Protein AF-A0A956HN72-F1 (afdb_monomer_lite)

pLDDT: mean 93.87, std 5.87, range [54.59, 98.81]

Secondary structure (DSSP, 8-state):
-HHHHHHSSPPP-----SS-TT------TT---HHHHHHHHHHHHHHHHHHHHHT----S---EEEEEEEEE--TTTTTGGG-S-SBBTTS-B-TT-EES---TT--TT-GGG--TTSPB--EEHHHHHHHTT--SS-HHHHEEEEEEEEETTEEEEE-SSEE-HHHHHHHHHHHTT-EETTEEPEEEEESS-S---BEE--HHHHHH--HHHHTBTT-TTHHHHHHHHHHHHHHHHHTT----SEEESS--SSPPPPP-PPPPPEESSTT-EEEPPPSEEETTSEEEEEEE---GGG-PPEEEEEEE-SSS-EEEPBPTT--TT-BSBTTSTTEEEEEEEESPP-SS--SEEEEEEEEEEEPPTTSPSEEEEEEEEEEEE-SSSEEEEEEEPPPEEEE--TT-EEEEEEETTEEEEEEEE-----EE-SS-EEES-S-S-TTS-TTSPEE--S-EEEEEEETTEEEEEEEEE-EETTTTEEEEEHHHHTPPSS-EEEEEEETT-SS---EEEEE-

Radius of gyration: 29.9 Å; chains: 1; bounding box: 79×52×76 Å

Foldseek 3Di:
DLLCVVPVDDDDDDDFDFQCQPPDLPLCPFDADAQQSVVLVCVVCVVVVVVVVVVDDDDPDWDKDKAKEKDFAFCVLLPVVVHQPQAAPVSHHLGQFFAQFCLDPQDLVDPVSFCPPHHIDTHRVVVVCVVVVHDPVHLQRGIFMWMWMDTHQEIETEDAANEHPVLSVVLQVLQQVDDDPRHGRHYDGGYNPRHHQYADYALVSLRSDDPSNNGRGRHRRVSVSSSVVNSVVVVCVRVVHDDDSYYYPDPRPDDDDDDDDDDWAFAPWAQAWPDFFPQEDEAQAKTKTKGWHADCVQPDKKKFKWFDPLPNDTDFACDPSSDPPHGQIDVDPQKDKDWQKVVHDDPDGDNHITIMIMMIGRGAQQHAFHKMKMKIKGWHDNNPDIDIYIYIHDIHGYAHAPQWAWDWDDDDQKIWIWIKDFAKDWDDDPPDTNGLSHNNASPHHRGDIHTHFAWKFKWKDDPNHTFFDIDTFGADPVVRTGMDGVVNRRGDDDKMKMWIFHPRHSPTDIHIDIDD

Structure (mmCIF, N/CA/C/O backbone):
data_AF-A0A956HN72-F1
#
_entry.id   AF-A0A956HN72-F1
#
loop_
_atom_site.group_PDB
_atom_site.id
_atom_site.type_symbol
_atom_site.label_atom_id
_atom_site.label_alt_id
_atom_site.label_comp_id
_atom_site.label_asym_id
_atom_site.label_entity_id
_atom_site.label_seq_id
_atom_site.pdbx_PDB_ins_code
_atom_site.Cartn_x
_atom_site.Cartn_y
_atom_site.Cartn_z
_atom_site.occupancy
_atom_site.B_iso_or_equiv
_atom_site.auth_seq_id
_atom_site.auth_comp_id
_atom_site.auth_asym_id
_atom_site.auth_atom_id
_atom_site.pdbx_PDB_model_num
ATOM 1 N N . GLU A 1 1 ? -7.891 -8.777 3.510 1.00 84.81 1 GLU A N 1
ATOM 2 C CA . GLU A 1 1 ? -9.011 -8.801 4.479 1.00 84.81 1 GLU A CA 1
ATOM 3 C C . GLU A 1 1 ? -10.307 -9.204 3.787 1.00 84.81 1 GLU A C 1
ATOM 5 O O . GLU A 1 1 ? -10.782 -10.293 4.065 1.00 84.81 1 GLU A O 1
ATOM 10 N N . TYR A 1 2 ? -10.785 -8.434 2.800 1.00 88.00 2 TYR A N 1
ATOM 11 C CA . TYR A 1 2 ? -11.994 -8.750 2.017 1.00 88.00 2 TYR A CA 1
ATOM 12 C C . TYR A 1 2 ? -12.076 -10.207 1.514 1.00 88.00 2 TYR A C 1
ATOM 14 O O . TYR A 1 2 ? -13.044 -10.904 1.784 1.00 88.00 2 TYR A O 1
ATOM 22 N N . PHE A 1 3 ? -11.026 -10.698 0.847 1.00 87.94 3 PHE A N 1
ATOM 23 C CA . PHE A 1 3 ? -10.984 -12.061 0.296 1.00 87.94 3 PHE A CA 1
ATOM 24 C C . PHE A 1 3 ? -11.120 -13.132 1.391 1.00 87.94 3 PHE A C 1
ATOM 26 O O . PHE A 1 3 ? -11.861 -14.091 1.229 1.00 87.94 3 PHE A O 1
ATOM 33 N N . TYR A 1 4 ? -10.456 -12.937 2.536 1.00 87.69 4 TYR A N 1
ATOM 34 C CA . TYR A 1 4 ? -10.555 -13.865 3.663 1.00 87.69 4 TYR A CA 1
ATOM 35 C C . TYR A 1 4 ? -11.949 -13.827 4.303 1.00 87.69 4 TYR A C 1
ATOM 37 O O . TYR A 1 4 ? -12.475 -14.870 4.669 1.00 87.69 4 TYR A O 1
ATOM 45 N N . GLN A 1 5 ? -12.568 -12.647 4.420 1.00 85.75 5 GLN A N 1
ATOM 46 C CA . GLN A 1 5 ? -13.945 -12.527 4.913 1.00 85.75 5 GLN A CA 1
ATOM 47 C C . GLN A 1 5 ? -14.945 -13.256 4.007 1.00 85.75 5 GLN A C 1
ATOM 49 O O . GLN A 1 5 ? -15.901 -13.837 4.511 1.00 85.75 5 GLN A O 1
ATOM 54 N N . ALA A 1 6 ? -14.717 -13.237 2.692 1.00 88.56 6 ALA A N 1
ATOM 55 C CA . ALA A 1 6 ? -15.595 -13.880 1.725 1.00 88.56 6 ALA A CA 1
ATOM 56 C C . ALA A 1 6 ? -15.402 -15.410 1.650 1.00 88.56 6 ALA A C 1
ATOM 58 O O . ALA A 1 6 ? -16.386 -16.133 1.528 1.00 88.56 6 ALA A O 1
ATOM 59 N N . GLU A 1 7 ? -14.164 -15.902 1.770 1.00 88.88 7 GLU A N 1
ATOM 60 C CA . GLU A 1 7 ? -13.819 -17.319 1.533 1.00 88.88 7 GLU A CA 1
ATOM 61 C C . GLU A 1 7 ? -13.504 -18.124 2.800 1.00 88.88 7 GLU A C 1
ATOM 63 O O . GLU A 1 7 ? -13.453 -19.353 2.781 1.00 88.88 7 GLU A O 1
ATOM 68 N N . GLY A 1 8 ? -13.204 -17.454 3.913 1.00 88.44 8 GLY A N 1
ATOM 69 C CA . GLY A 1 8 ? -12.657 -18.092 5.115 1.00 88.44 8 GLY A CA 1
ATOM 70 C C . GLY A 1 8 ? -11.238 -18.652 4.938 1.00 88.44 8 GLY A C 1
ATOM 71 O O . GLY A 1 8 ? -10.750 -19.372 5.810 1.00 88.44 8 GLY A O 1
ATOM 72 N N . ALA A 1 9 ? -10.564 -18.336 3.828 1.00 84.25 9 ALA A N 1
ATOM 73 C CA . ALA A 1 9 ? -9.209 -18.776 3.512 1.00 84.25 9 ALA A CA 1
ATOM 74 C C . ALA A 1 9 ? -8.387 -17.639 2.877 1.00 84.25 9 ALA A C 1
ATOM 76 O O . ALA A 1 9 ? -8.943 -16.754 2.221 1.00 84.25 9 ALA A O 1
ATOM 77 N N . PRO A 1 10 ? -7.054 -17.611 3.075 1.00 78.38 10 PRO A N 1
ATOM 78 C CA . PRO A 1 10 ? -6.215 -16.598 2.454 1.00 78.38 10 PRO A CA 1
ATOM 79 C C . PRO A 1 10 ? -6.092 -16.857 0.949 1.00 78.38 10 PRO A C 1
ATOM 81 O O . PRO A 1 10 ? -5.718 -17.949 0.527 1.00 78.38 10 PRO A O 1
ATOM 84 N N . ILE A 1 11 ? -6.338 -15.818 0.152 1.00 83.44 11 ILE A N 1
ATOM 85 C CA . ILE A 1 11 ? -6.006 -15.795 -1.273 1.00 83.44 11 ILE A CA 1
ATOM 86 C C . ILE A 1 11 ? -4.719 -14.995 -1.437 1.00 83.44 11 ILE A C 1
ATOM 88 O O . ILE A 1 11 ? -4.634 -13.835 -1.027 1.00 83.44 11 ILE A O 1
ATOM 92 N N . PHE A 1 12 ? -3.710 -15.633 -2.024 1.00 81.00 12 PHE A N 1
ATOM 93 C CA . PHE A 1 12 ? -2.443 -14.996 -2.353 1.00 81.00 12 PHE A CA 1
ATOM 94 C C . PHE A 1 12 ? -2.512 -14.462 -3.777 1.00 81.00 12 PHE A C 1
ATOM 96 O O . PHE A 1 12 ? -2.695 -15.220 -4.725 1.00 81.00 12 PHE A O 1
ATOM 103 N N . GLY A 1 13 ? -2.362 -13.149 -3.912 1.00 82.56 13 GLY A N 1
ATOM 104 C CA . GLY A 1 13 ? -2.326 -12.462 -5.193 1.00 82.56 13 GLY A CA 1
ATOM 105 C C . GLY A 1 13 ? -1.145 -11.506 -5.252 1.00 82.56 13 GLY A C 1
ATOM 106 O O . GLY A 1 13 ? -0.707 -10.977 -4.229 1.00 82.56 13 GLY A O 1
ATOM 107 N N . MET A 1 14 ? -0.642 -11.283 -6.460 1.00 87.94 14 MET A N 1
ATOM 108 C CA . MET A 1 14 ? 0.376 -10.281 -6.746 1.00 87.94 14 MET A CA 1
ATOM 109 C C . MET A 1 14 ? -0.246 -9.194 -7.618 1.00 87.94 14 MET A C 1
ATOM 111 O O . MET A 1 14 ? -0.822 -9.491 -8.662 1.00 87.94 14 MET A O 1
ATOM 115 N N . PHE A 1 15 ? -0.123 -7.939 -7.190 1.00 90.06 15 PHE A N 1
ATOM 116 C CA . PHE A 1 15 ? -0.479 -6.782 -8.005 1.00 90.06 15 PHE A CA 1
ATOM 117 C C . PHE A 1 15 ? 0.728 -6.399 -8.848 1.00 90.06 15 PHE A C 1
ATOM 119 O O . PHE A 1 15 ? 1.788 -6.089 -8.308 1.00 90.06 15 PHE A O 1
ATOM 126 N N . ILE A 1 16 ? 0.568 -6.455 -10.165 1.00 91.31 16 ILE A N 1
ATOM 127 C CA . ILE A 1 16 ? 1.659 -6.272 -11.119 1.00 91.31 16 ILE A CA 1
ATOM 128 C C . ILE A 1 16 ? 1.416 -4.969 -11.862 1.00 91.31 16 ILE A C 1
ATOM 130 O O . ILE A 1 16 ? 0.318 -4.733 -12.367 1.00 91.31 16 ILE A O 1
ATOM 134 N N . GLN A 1 17 ? 2.443 -4.126 -11.920 1.00 93.00 17 GLN A N 1
ATOM 135 C CA . GLN A 1 17 ? 2.376 -2.901 -12.699 1.00 93.00 17 GLN A CA 1
ATOM 136 C C . GLN A 1 17 ? 2.412 -3.235 -14.189 1.00 93.00 17 GLN A C 1
ATOM 138 O O . GLN A 1 17 ? 3.295 -3.947 -14.665 1.00 93.00 17 GLN A O 1
ATOM 143 N N . SER A 1 18 ? 1.427 -2.715 -14.915 1.00 93.88 18 SER A N 1
ATOM 144 C CA . SER A 1 18 ? 1.357 -2.792 -16.370 1.00 93.88 18 SER A CA 1
ATOM 145 C C . SER A 1 18 ? 1.740 -1.424 -16.938 1.00 93.88 18 SER A C 1
ATOM 147 O O . SER A 1 18 ? 2.892 -1.029 -16.796 1.00 93.88 18 SER A O 1
ATOM 149 N N . GLY A 1 19 ? 0.789 -0.672 -17.497 1.00 92.69 19 GLY A N 1
ATOM 150 C CA . GLY A 1 19 ? 0.970 0.702 -17.983 1.00 92.69 19 GLY A CA 1
ATOM 151 C C . GLY A 1 19 ? 0.769 1.759 -16.906 1.00 92.69 19 GLY A C 1
ATOM 152 O O . GLY A 1 19 ? -0.239 2.454 -16.938 1.00 92.69 19 GLY A O 1
ATOM 153 N N . GLY A 1 20 ? 1.659 1.809 -15.915 1.00 92.81 20 GLY A N 1
ATOM 154 C CA . GLY A 1 20 ? 1.548 2.741 -14.788 1.00 92.81 20 GLY A CA 1
ATOM 155 C C . GLY A 1 20 ? 2.124 4.139 -15.036 1.00 92.81 20 GLY A C 1
ATOM 156 O O . GLY A 1 20 ? 1.894 5.012 -14.208 1.00 92.81 20 GLY A O 1
ATOM 157 N N . GLY A 1 21 ? 2.853 4.358 -16.139 1.00 95.19 21 GLY A N 1
ATOM 158 C CA . GLY A 1 21 ? 3.673 5.562 -16.336 1.00 95.19 21 GLY A CA 1
ATOM 159 C C . GLY A 1 21 ? 2.883 6.875 -16.309 1.00 95.19 21 GLY A C 1
ATOM 160 O O . GLY A 1 21 ? 3.319 7.840 -15.708 1.00 95.19 21 GLY A O 1
ATOM 161 N N . ASP A 1 22 ? 1.685 6.901 -16.881 1.00 93.62 22 ASP A N 1
ATOM 162 C CA . ASP A 1 22 ? 0.804 8.078 -16.969 1.00 93.62 22 ASP A CA 1
ATOM 163 C C . ASP A 1 22 ? -0.465 7.932 -16.106 1.00 93.62 22 ASP A C 1
ATOM 165 O O . ASP A 1 22 ? -1.454 8.649 -16.274 1.00 93.62 22 ASP A O 1
ATOM 169 N N . SER A 1 23 ? -0.470 6.973 -15.174 1.00 92.44 23 SER A N 1
ATOM 170 C CA . SER A 1 23 ? -1.638 6.627 -14.364 1.00 92.44 23 SER A CA 1
ATOM 171 C C . SER A 1 23 ? -1.395 6.914 -12.887 1.00 92.44 23 SER A C 1
ATOM 173 O O . SER A 1 23 ? -0.648 6.215 -12.208 1.00 92.44 23 SER A O 1
ATOM 175 N N . SER A 1 24 ? -2.092 7.917 -12.348 1.00 89.25 24 SER A N 1
ATOM 176 C CA . SER A 1 24 ? -1.989 8.277 -10.931 1.00 89.25 24 SER A CA 1
ATOM 177 C C . SER A 1 24 ? -3.124 7.672 -10.092 1.00 89.25 24 SER A C 1
ATOM 179 O O . SER A 1 24 ? -4.297 7.799 -10.461 1.00 89.25 24 SER A O 1
ATOM 181 N N . PRO A 1 25 ? -2.830 7.073 -8.920 1.00 87.44 25 PRO A N 1
ATOM 182 C CA . PRO A 1 25 ? -3.839 6.636 -7.957 1.00 87.44 25 PRO A CA 1
ATOM 183 C C . PRO A 1 25 ? -4.433 7.841 -7.198 1.00 87.44 25 PRO A C 1
ATOM 185 O O . PRO A 1 25 ? -4.238 7.995 -5.992 1.00 87.44 25 PRO A O 1
ATOM 188 N N . ALA A 1 26 ? -5.158 8.717 -7.905 1.00 84.88 26 ALA A N 1
ATOM 189 C CA . ALA A 1 26 ? -5.647 9.990 -7.367 1.00 84.88 26 ALA A CA 1
ATOM 190 C C . ALA A 1 26 ? -6.524 9.820 -6.113 1.00 84.88 26 ALA A C 1
ATOM 192 O O . ALA A 1 26 ? -6.370 10.588 -5.165 1.00 84.88 26 ALA A O 1
ATOM 193 N N . GLY A 1 27 ? -7.389 8.793 -6.088 1.00 80.50 27 GLY A N 1
ATOM 194 C CA . GLY A 1 27 ? -8.112 8.327 -4.893 1.00 80.50 27 GLY A CA 1
ATOM 195 C C . GLY A 1 27 ? -8.917 9.397 -4.147 1.00 80.50 27 GLY A C 1
ATOM 196 O O . GLY A 1 27 ? -9.142 9.279 -2.946 1.00 80.50 27 GLY A O 1
ATOM 197 N N . ASP A 1 28 ? -9.332 10.455 -4.833 1.00 85.31 28 ASP A N 1
ATOM 198 C CA . ASP A 1 28 ? -9.813 11.704 -4.242 1.00 85.31 28 ASP A CA 1
ATOM 199 C C . ASP A 1 28 ? -11.327 11.739 -3.988 1.00 85.31 28 ASP A C 1
ATOM 201 O O . ASP A 1 28 ? -11.816 12.694 -3.387 1.00 85.31 28 ASP A O 1
ATOM 205 N N . ARG A 1 29 ? -12.075 10.682 -4.349 1.00 92.56 29 ARG A N 1
ATOM 206 C CA . ARG A 1 29 ? -13.553 10.651 -4.274 1.00 92.56 29 ARG A CA 1
ATOM 207 C C . ARG A 1 29 ? -14.155 10.987 -2.901 1.00 92.56 29 ARG A C 1
ATOM 209 O O . ARG A 1 29 ? -15.303 11.409 -2.840 1.00 92.56 29 ARG A O 1
ATOM 216 N N . LEU A 1 30 ? -13.409 10.770 -1.815 1.00 94.31 30 LEU A N 1
ATOM 217 C CA . LEU A 1 30 ? -13.803 11.096 -0.435 1.00 94.31 30 LEU A CA 1
ATOM 218 C C . LEU A 1 30 ? -12.814 12.052 0.259 1.00 94.31 30 LEU A C 1
ATOM 220 O O . LEU A 1 30 ? -12.911 12.279 1.460 1.00 94.31 30 LEU A O 1
ATOM 224 N N . GLY A 1 31 ? -11.838 12.598 -0.473 1.00 93.50 31 GLY A N 1
ATOM 225 C CA . GLY A 1 31 ? -10.883 13.571 0.064 1.00 93.50 31 GLY A CA 1
ATOM 226 C C . GLY A 1 31 ? -9.926 13.039 1.139 1.00 93.50 31 GLY A C 1
ATOM 227 O O . GLY A 1 31 ? -9.338 13.837 1.866 1.00 93.50 31 GLY A O 1
ATOM 228 N N . HIS A 1 32 ? -9.749 11.718 1.263 1.00 93.50 32 HIS A N 1
ATOM 229 C CA . HIS A 1 32 ? -8.799 11.137 2.220 1.00 93.50 32 HIS A CA 1
ATOM 230 C C . HIS A 1 32 ? -7.340 11.478 1.835 1.00 93.50 32 HIS A C 1
ATOM 232 O O . HIS A 1 32 ? -6.936 11.291 0.679 1.00 93.50 32 HIS A O 1
ATOM 238 N N . PRO A 1 33 ? -6.518 11.991 2.768 1.00 91.06 33 PRO A N 1
ATOM 239 C CA . PRO A 1 33 ? -5.102 12.257 2.528 1.00 91.06 33 PRO A CA 1
ATOM 240 C C . PRO A 1 33 ? -4.214 11.052 2.875 1.00 91.06 33 PRO A C 1
ATOM 242 O O . PRO A 1 33 ? -4.629 10.128 3.574 1.00 91.06 33 PRO A O 1
ATOM 245 N N . GLY A 1 34 ? -2.961 11.092 2.414 1.00 89.50 34 GLY A N 1
ATOM 246 C CA . GLY A 1 34 ? -1.904 10.190 2.880 1.00 89.50 34 GLY A CA 1
ATOM 247 C C . GLY A 1 34 ? -2.255 8.693 2.782 1.00 89.50 34 GLY A C 1
ATOM 248 O O . GLY A 1 34 ? -2.854 8.273 1.789 1.00 89.50 34 GLY A O 1
ATOM 249 N N . PRO A 1 35 ? -1.894 7.875 3.791 1.00 92.31 35 PRO A N 1
ATOM 250 C CA . PRO A 1 35 ? -2.132 6.428 3.766 1.00 92.31 35 PRO A CA 1
ATOM 251 C C . PRO A 1 35 ? -3.612 6.020 3.667 1.00 92.31 35 PRO A C 1
ATOM 253 O O . PRO A 1 35 ? -3.924 5.060 2.963 1.00 92.31 35 PRO A O 1
ATOM 256 N N . ALA A 1 36 ? -4.536 6.779 4.271 1.00 93.50 36 ALA A N 1
ATOM 257 C CA . ALA A 1 36 ? -5.974 6.492 4.218 1.00 93.50 36 ALA A CA 1
ATOM 258 C C . ALA A 1 36 ? -6.518 6.492 2.778 1.00 93.50 36 ALA A C 1
ATOM 260 O O . ALA A 1 36 ? -7.410 5.712 2.446 1.00 93.50 36 ALA A O 1
ATOM 261 N N . ARG A 1 37 ? -5.939 7.314 1.893 1.00 93.69 37 ARG A N 1
ATOM 262 C CA . ARG A 1 37 ? -6.247 7.309 0.456 1.00 93.69 37 ARG A CA 1
ATOM 263 C C . ARG A 1 37 ? -5.921 5.972 -0.205 1.00 93.69 37 ARG A C 1
ATOM 265 O O . ARG A 1 37 ? -6.693 5.474 -1.017 1.00 93.69 37 ARG A O 1
ATOM 272 N N . ILE A 1 38 ? -4.771 5.397 0.140 1.00 92.69 38 ILE A N 1
ATOM 273 C CA . ILE A 1 38 ? -4.298 4.124 -0.414 1.00 92.69 38 ILE A CA 1
ATOM 274 C C . ILE A 1 38 ? -5.172 2.980 0.113 1.00 92.69 38 ILE A C 1
ATOM 276 O O . ILE A 1 38 ? -5.590 2.120 -0.662 1.00 92.69 38 ILE A O 1
ATOM 280 N N . GLU A 1 39 ? -5.519 3.005 1.405 1.00 94.25 39 GLU A N 1
ATOM 281 C CA . GLU A 1 39 ? -6.482 2.065 1.995 1.00 94.25 39 GLU A CA 1
ATOM 282 C C . GLU A 1 39 ? -7.852 2.143 1.303 1.00 94.25 39 GLU A C 1
ATOM 284 O O . GLU A 1 39 ? -8.467 1.105 1.042 1.00 94.25 39 GLU A O 1
ATOM 289 N N . LEU A 1 40 ? -8.314 3.348 0.947 1.00 94.94 40 LEU A N 1
ATOM 290 C CA . LEU A 1 40 ? -9.584 3.539 0.243 1.00 94.94 40 LEU A CA 1
ATOM 291 C C . LEU A 1 40 ? -9.557 2.908 -1.146 1.00 94.94 40 LEU A C 1
ATOM 293 O O . LEU A 1 40 ? -10.468 2.165 -1.500 1.00 94.94 40 LEU A O 1
ATOM 297 N N . LEU A 1 41 ? -8.490 3.151 -1.910 1.00 94.25 41 LEU A N 1
ATOM 298 C CA . LEU A 1 41 ? -8.308 2.546 -3.228 1.00 94.25 41 LEU A CA 1
ATOM 299 C C . LEU A 1 41 ? -8.296 1.016 -3.153 1.00 94.25 41 LEU A C 1
ATOM 301 O O . LEU A 1 41 ? -8.956 0.357 -3.954 1.00 94.25 41 LEU A O 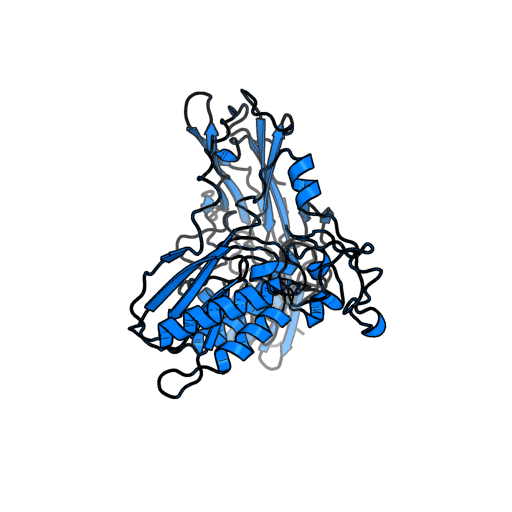1
ATOM 305 N N . GLY A 1 42 ? -7.593 0.449 -2.167 1.00 92.81 42 GLY A N 1
ATOM 306 C CA . GLY A 1 42 ? -7.600 -0.993 -1.920 1.00 92.81 42 GLY A CA 1
ATOM 307 C C . GLY A 1 42 ? -8.992 -1.519 -1.557 1.00 92.81 42 GLY A C 1
ATOM 308 O O . GLY A 1 42 ? -9.406 -2.562 -2.063 1.00 92.81 42 GLY A O 1
ATOM 309 N N . THR A 1 43 ? -9.737 -0.775 -0.737 1.00 92.69 43 THR A N 1
ATOM 310 C CA . THR A 1 43 ? -11.112 -1.113 -0.338 1.00 92.69 43 THR A CA 1
ATOM 311 C C . THR A 1 43 ? -12.069 -1.097 -1.529 1.00 92.69 43 THR A C 1
ATOM 313 O O . THR A 1 43 ? -12.873 -2.013 -1.678 1.00 92.69 43 THR A O 1
ATOM 316 N N . ASP A 1 44 ? -11.948 -0.110 -2.416 1.00 92.94 44 ASP A N 1
ATOM 317 C CA . ASP A 1 44 ? -12.778 0.012 -3.620 1.00 92.94 44 ASP A CA 1
ATOM 318 C C . ASP A 1 44 ? -12.449 -1.053 -4.669 1.00 92.94 44 ASP A C 1
ATOM 320 O O . ASP A 1 44 ? -13.333 -1.548 -5.377 1.00 92.94 44 ASP A O 1
ATOM 324 N N . ALA A 1 45 ? -11.167 -1.402 -4.789 1.00 92.69 45 ALA A N 1
ATOM 325 C CA . ALA A 1 45 ? -10.704 -2.398 -5.741 1.00 92.69 45 ALA A CA 1
ATOM 326 C C . ALA A 1 45 ? -11.070 -3.823 -5.304 1.00 92.69 45 ALA A C 1
ATOM 328 O O . ALA A 1 45 ? -11.405 -4.650 -6.154 1.00 92.69 45 ALA A O 1
ATOM 329 N N . ALA A 1 46 ? -11.040 -4.122 -4.001 1.00 92.50 46 ALA A N 1
ATOM 330 C CA . ALA A 1 46 ? -11.156 -5.487 -3.493 1.00 92.50 46 ALA A CA 1
ATOM 331 C C . ALA A 1 46 ? -12.423 -6.244 -3.953 1.00 92.50 46 ALA A C 1
ATOM 333 O O . ALA A 1 46 ? -12.254 -7.356 -4.454 1.00 92.50 46 ALA A O 1
ATOM 334 N N . PRO A 1 47 ? -13.653 -5.687 -3.897 1.00 93.06 47 PRO A N 1
ATOM 335 C CA . PRO A 1 47 ? -14.846 -6.382 -4.391 1.00 93.06 47 PRO A CA 1
ATOM 336 C C . PRO A 1 47 ? -14.791 -6.692 -5.888 1.00 93.06 47 PRO A C 1
ATOM 338 O O . PRO A 1 47 ? -15.227 -7.756 -6.320 1.00 93.06 47 PRO A O 1
ATOM 341 N N . ARG A 1 48 ? -14.229 -5.778 -6.692 1.00 94.25 48 ARG A N 1
ATOM 342 C CA . ARG A 1 48 ? -14.103 -5.965 -8.146 1.00 94.25 48 ARG A CA 1
ATOM 343 C C . ARG A 1 48 ? -13.098 -7.061 -8.472 1.00 94.25 48 ARG A C 1
ATOM 345 O O . ARG A 1 48 ? -13.369 -7.911 -9.309 1.00 94.25 48 ARG A O 1
ATOM 352 N N . LEU A 1 49 ? -11.957 -7.051 -7.791 1.00 93.19 49 LEU A N 1
ATOM 353 C CA . LEU A 1 49 ? -10.921 -8.069 -7.953 1.00 93.19 49 LEU A CA 1
ATOM 354 C C . LEU A 1 49 ? -11.398 -9.438 -7.483 1.00 93.19 49 LEU A C 1
ATOM 356 O O . LEU A 1 49 ? -11.069 -10.442 -8.100 1.00 93.19 49 LEU A O 1
ATOM 360 N N . TYR A 1 50 ? -12.183 -9.480 -6.408 1.00 92.94 50 TYR A N 1
ATOM 361 C CA . TYR A 1 50 ? -12.779 -10.717 -5.934 1.00 92.94 50 TYR A CA 1
ATOM 362 C C . TYR A 1 50 ? -13.806 -11.267 -6.925 1.00 92.94 50 TYR A C 1
ATOM 364 O O . TYR A 1 50 ? -13.767 -12.454 -7.216 1.00 92.94 50 TYR A O 1
ATOM 372 N N . ALA A 1 51 ? -14.666 -10.420 -7.502 1.00 94.31 51 ALA A N 1
ATOM 373 C CA . ALA A 1 51 ? -15.579 -10.847 -8.562 1.00 94.31 51 ALA A CA 1
ATOM 374 C C . ALA A 1 51 ? -14.813 -11.438 -9.760 1.00 94.31 51 ALA A C 1
ATOM 376 O O . ALA A 1 51 ? -15.129 -12.536 -10.198 1.00 94.31 51 ALA A O 1
ATOM 377 N N . LEU A 1 52 ? -13.738 -10.775 -10.205 1.00 93.00 52 LEU A N 1
ATOM 378 C CA . LEU A 1 52 ? -12.866 -11.313 -11.256 1.00 93.00 52 LEU A CA 1
ATOM 379 C C . LEU A 1 52 ? -12.220 -12.646 -10.858 1.00 93.00 52 LEU A C 1
ATOM 381 O O . LEU A 1 52 ? -12.111 -13.530 -11.694 1.00 93.00 52 LEU A O 1
ATOM 385 N N . TYR A 1 53 ? -11.800 -12.796 -9.598 1.00 92.12 53 TYR A N 1
ATOM 386 C CA . TYR A 1 53 ? -11.249 -14.049 -9.079 1.00 92.12 53 TYR A CA 1
ATOM 387 C C . TYR A 1 53 ? -12.272 -15.195 -9.120 1.00 92.12 53 TYR A C 1
ATOM 389 O O . TYR A 1 53 ? -11.908 -16.308 -9.490 1.00 92.12 53 TYR A O 1
ATOM 397 N N . GLN A 1 54 ? -13.538 -14.927 -8.778 1.00 93.12 54 GLN A N 1
ATOM 398 C CA . GLN A 1 54 ? -14.619 -15.921 -8.853 1.00 93.12 54 GLN A CA 1
ATOM 399 C C . GLN A 1 54 ? -14.907 -16.368 -10.288 1.00 93.12 54 GLN A C 1
ATOM 401 O O . GLN A 1 54 ? -15.297 -17.513 -10.507 1.00 93.12 54 GLN A O 1
ATOM 406 N N . ASP A 1 55 ? -14.689 -15.476 -11.252 1.00 94.81 55 ASP A N 1
ATOM 407 C CA . ASP A 1 55 ? -14.900 -15.745 -12.672 1.00 94.81 55 ASP A CA 1
ATOM 408 C C . ASP A 1 55 ? -13.696 -16.452 -13.334 1.00 94.81 55 ASP A C 1
ATOM 410 O O . ASP A 1 55 ? -13.749 -16.765 -14.524 1.00 94.81 55 ASP A O 1
ATOM 414 N N . LEU A 1 56 ? -12.604 -16.716 -12.598 1.00 90.81 56 LEU A N 1
ATOM 415 C CA . LEU A 1 56 ? -11.432 -17.402 -13.147 1.00 90.81 56 LEU A CA 1
ATOM 416 C C . LEU A 1 56 ? -11.729 -18.873 -13.453 1.00 90.81 56 LEU A C 1
ATOM 418 O O . LEU A 1 56 ? -12.125 -19.655 -12.587 1.00 90.81 56 LEU A O 1
ATOM 422 N N . GLU A 1 57 ? -11.405 -19.280 -14.677 1.00 88.81 57 GLU A N 1
ATOM 423 C CA . GLU A 1 57 ? -11.356 -20.686 -15.059 1.00 88.81 57 GLU A CA 1
ATOM 424 C C . GLU A 1 57 ? -9.977 -21.273 -14.739 1.00 88.81 57 GLU A C 1
ATOM 426 O O . GLU A 1 57 ? -8.958 -20.909 -15.332 1.00 88.81 57 GLU A O 1
ATOM 431 N N . TRP A 1 58 ? -9.940 -22.208 -13.792 1.00 88.62 58 TRP A N 1
ATOM 432 C CA . TRP A 1 58 ? -8.711 -22.889 -13.398 1.00 88.62 58 TRP A CA 1
ATOM 433 C C . TRP A 1 58 ? -8.402 -24.052 -14.337 1.00 88.62 58 TRP A C 1
ATOM 435 O O . TRP A 1 58 ? -9.274 -24.858 -14.668 1.00 88.62 58 TRP A O 1
ATOM 445 N N . ARG A 1 59 ? -7.133 -24.163 -14.729 1.00 85.50 59 ARG A N 1
ATOM 446 C CA . ARG A 1 59 ? -6.598 -25.292 -15.493 1.00 85.50 59 ARG A CA 1
ATOM 447 C C . ARG A 1 59 ? -5.545 -26.003 -14.648 1.00 85.50 59 ARG A C 1
ATOM 449 O O . ARG A 1 59 ? -4.727 -25.346 -14.009 1.00 85.50 59 ARG A O 1
ATOM 456 N N . ASP A 1 60 ? -5.552 -27.333 -14.677 1.00 88.88 60 ASP A N 1
ATOM 457 C CA . ASP A 1 60 ? -4.591 -28.154 -13.923 1.00 88.88 60 ASP A CA 1
ATOM 458 C C . ASP A 1 60 ? -3.200 -28.196 -14.580 1.00 88.88 60 ASP A C 1
ATOM 460 O O . ASP A 1 60 ? -2.205 -28.531 -13.937 1.00 88.88 60 ASP A O 1
ATOM 464 N N . GLU A 1 61 ? -3.122 -27.847 -15.866 1.00 88.06 61 GLU A N 1
ATOM 465 C CA . GLU A 1 61 ? -1.899 -27.874 -16.660 1.00 88.06 61 GLU A CA 1
ATOM 466 C C . GLU A 1 61 ? -1.763 -26.584 -17.476 1.00 88.06 61 GLU A C 1
ATOM 468 O O . GLU A 1 61 ? -2.739 -26.057 -18.016 1.00 88.06 61 GLU A O 1
ATOM 473 N N . ALA A 1 62 ? -0.530 -26.091 -17.593 1.00 83.25 62 ALA A N 1
ATOM 474 C CA . ALA A 1 62 ? -0.178 -24.979 -18.464 1.00 83.25 62 ALA A CA 1
ATOM 475 C C . ALA A 1 62 ? 1.135 -25.294 -19.187 1.00 83.25 62 ALA A C 1
ATOM 477 O O . ALA A 1 62 ? 2.143 -25.615 -18.552 1.00 83.25 62 ALA A O 1
ATOM 478 N N . ALA A 1 63 ? 1.127 -25.188 -20.516 1.00 88.69 63 ALA A N 1
ATOM 479 C CA . ALA A 1 63 ? 2.356 -25.172 -21.296 1.00 88.69 63 ALA A CA 1
ATOM 480 C C . ALA A 1 63 ? 3.031 -23.811 -21.106 1.00 88.69 63 ALA A C 1
ATOM 482 O O . ALA A 1 63 ? 2.382 -22.774 -21.255 1.00 88.69 63 ALA A O 1
ATOM 483 N N . ILE A 1 64 ? 4.316 -23.828 -20.756 1.00 92.88 64 ILE A N 1
ATOM 484 C CA . ILE A 1 64 ? 5.100 -22.616 -20.540 1.00 92.88 64 ILE A CA 1
ATOM 485 C C . ILE A 1 64 ? 6.274 -22.636 -21.499 1.00 92.88 64 ILE A C 1
ATOM 487 O O . ILE A 1 64 ? 7.120 -23.530 -21.435 1.00 92.88 64 ILE A O 1
ATOM 491 N N . GLU A 1 65 ? 6.349 -21.620 -22.344 1.00 95.44 65 GLU A N 1
ATOM 492 C CA . GLU A 1 65 ? 7.513 -21.375 -23.177 1.00 95.44 65 GLU A CA 1
ATOM 493 C C . GLU A 1 65 ? 8.034 -19.969 -22.931 1.00 95.44 65 GLU A C 1
ATOM 495 O O . GLU A 1 65 ? 7.271 -19.012 -22.916 1.00 95.44 65 GLU A O 1
ATOM 500 N N . VAL A 1 66 ? 9.342 -19.843 -22.717 1.00 96.50 66 VAL A N 1
ATOM 501 C CA . VAL A 1 66 ? 9.983 -18.570 -22.381 1.00 96.50 66 VAL A CA 1
ATOM 502 C C . VAL A 1 66 ? 11.155 -18.339 -23.316 1.00 96.50 66 VAL A C 1
ATOM 504 O O . VAL A 1 66 ? 11.934 -19.257 -23.604 1.00 96.50 66 VAL A O 1
ATOM 507 N N . ARG A 1 67 ? 11.290 -17.095 -23.770 1.00 97.44 67 ARG A N 1
ATOM 508 C CA . ARG A 1 67 ? 12.463 -16.598 -24.479 1.00 97.44 67 ARG A CA 1
ATOM 509 C C . ARG A 1 67 ? 12.826 -15.219 -23.949 1.00 97.44 67 ARG A C 1
ATOM 511 O O . ARG A 1 67 ? 12.015 -14.293 -23.953 1.00 97.44 67 ARG A O 1
ATOM 518 N N . SER A 1 68 ? 14.076 -15.082 -23.544 1.00 97.25 68 SER A N 1
ATOM 519 C CA . SER A 1 68 ? 14.672 -13.828 -23.114 1.00 97.25 68 SER A CA 1
ATOM 520 C C . SER A 1 68 ? 15.772 -13.417 -24.085 1.00 97.25 68 SER A C 1
ATOM 522 O O . SER A 1 68 ? 16.514 -14.253 -24.609 1.00 97.25 68 SER A O 1
ATOM 524 N N . ARG A 1 69 ? 15.902 -12.116 -24.327 1.00 96.25 69 ARG A N 1
ATOM 525 C CA . ARG A 1 69 ? 16.925 -11.556 -25.202 1.00 96.25 69 ARG A CA 1
ATOM 526 C C . ARG A 1 69 ? 17.542 -10.309 -24.589 1.00 96.25 69 ARG A C 1
ATOM 528 O O . ARG A 1 69 ? 16.820 -9.370 -24.261 1.00 96.25 69 ARG A O 1
ATOM 535 N N . ARG A 1 70 ? 18.873 -10.277 -24.501 1.00 96.56 70 ARG A N 1
ATOM 536 C CA . ARG A 1 70 ? 19.610 -9.024 -24.316 1.00 96.56 70 ARG A CA 1
ATOM 537 C C . ARG A 1 70 ? 19.669 -8.287 -25.646 1.00 96.56 70 ARG A C 1
ATOM 539 O O . ARG A 1 70 ? 20.123 -8.862 -26.638 1.00 96.56 70 ARG A O 1
ATOM 546 N N . VAL A 1 71 ? 19.209 -7.044 -25.652 1.00 96.94 71 VAL A N 1
ATOM 547 C CA . VAL A 1 71 ? 19.159 -6.190 -26.841 1.00 96.94 71 VAL A CA 1
ATOM 548 C C . VAL A 1 71 ? 20.078 -4.994 -26.669 1.00 96.94 71 VAL A C 1
ATOM 550 O O . VAL A 1 71 ? 20.203 -4.464 -25.561 1.00 96.94 71 VAL A O 1
ATOM 553 N N . ASP A 1 72 ? 20.704 -4.572 -27.763 1.00 96.50 72 ASP A N 1
ATOM 554 C CA . ASP A 1 72 ? 21.534 -3.374 -27.782 1.00 96.50 72 ASP A CA 1
ATOM 555 C C . ASP A 1 72 ? 20.667 -2.139 -28.041 1.00 96.50 72 ASP A C 1
ATOM 557 O O . ASP A 1 72 ? 19.855 -2.102 -28.968 1.00 96.50 72 ASP A O 1
ATOM 561 N N . LEU A 1 73 ? 20.867 -1.102 -27.230 1.00 96.38 73 LEU A N 1
ATOM 562 C CA . LEU A 1 73 ? 20.188 0.182 -27.364 1.00 96.38 73 LEU A CA 1
ATOM 563 C C . LEU A 1 73 ? 21.158 1.173 -27.984 1.00 96.38 73 LEU A C 1
ATOM 565 O O . LEU A 1 73 ? 22.138 1.597 -27.371 1.00 96.38 73 LEU A O 1
ATOM 569 N N . ASN A 1 74 ? 20.909 1.494 -29.245 1.00 92.44 74 ASN A N 1
ATOM 570 C CA . ASN A 1 74 ? 21.682 2.475 -29.981 1.00 92.44 74 ASN A CA 1
ATOM 571 C C . ASN A 1 74 ? 20.816 3.145 -31.048 1.00 92.44 74 ASN A C 1
ATOM 573 O O . ASN A 1 74 ? 19.764 2.635 -31.441 1.00 92.44 74 ASN A O 1
ATOM 577 N N . TYR A 1 75 ? 21.293 4.293 -31.527 1.00 94.44 75 TYR A N 1
ATOM 578 C CA . TYR A 1 75 ? 20.590 5.135 -32.493 1.00 94.44 75 TYR A CA 1
ATOM 579 C C . TYR A 1 75 ? 20.121 4.371 -33.744 1.00 94.44 75 TYR A C 1
ATOM 581 O O . TYR A 1 75 ? 18.989 4.547 -34.191 1.00 94.44 75 TYR A O 1
ATOM 589 N N . ALA A 1 76 ? 20.970 3.488 -34.279 1.00 93.75 76 ALA A N 1
ATOM 590 C CA . ALA A 1 76 ? 20.668 2.704 -35.472 1.00 93.75 76 ALA A CA 1
ATOM 591 C C . ALA A 1 76 ? 19.637 1.601 -35.200 1.00 93.75 76 ALA A C 1
ATOM 593 O O . ALA A 1 76 ? 18.666 1.473 -35.940 1.00 93.75 76 ALA A O 1
ATOM 594 N N . ALA A 1 77 ? 19.798 0.844 -34.110 1.00 92.94 77 ALA A N 1
ATOM 595 C CA . ALA A 1 77 ? 18.882 -0.231 -33.725 1.00 92.94 77 ALA A CA 1
ATOM 596 C C . ALA A 1 77 ? 17.452 0.277 -33.483 1.00 92.94 77 ALA A C 1
ATOM 598 O O . ALA A 1 77 ? 16.491 -0.418 -33.805 1.00 92.94 77 ALA A O 1
ATOM 599 N N . LEU A 1 78 ? 17.319 1.501 -32.969 1.00 95.44 78 LEU A N 1
ATOM 600 C CA . LEU A 1 78 ? 16.040 2.180 -32.749 1.00 95.44 78 LEU A CA 1
ATOM 601 C C . LEU A 1 78 ? 15.427 2.778 -34.028 1.00 95.44 78 LEU A C 1
ATOM 603 O O . LEU A 1 78 ? 14.316 3.300 -33.982 1.00 95.44 78 LEU A O 1
ATOM 607 N N . GLY A 1 79 ? 16.126 2.703 -35.166 1.00 94.31 79 GLY A N 1
ATOM 608 C CA . GLY A 1 79 ? 15.633 3.163 -36.466 1.00 94.31 79 GLY A CA 1
ATOM 609 C C . GLY A 1 79 ? 15.819 4.657 -36.731 1.00 94.31 79 GLY A C 1
ATOM 610 O O . GLY A 1 79 ? 15.190 5.197 -37.639 1.00 94.31 79 GLY A O 1
ATOM 611 N N . TYR A 1 80 ? 16.669 5.353 -35.970 1.00 95.75 80 TYR A N 1
ATOM 612 C CA . TYR A 1 80 ? 16.864 6.790 -36.170 1.00 95.75 80 TYR A CA 1
ATOM 613 C C . TYR A 1 80 ? 17.774 7.146 -37.357 1.00 95.75 80 TYR A C 1
ATOM 615 O O . TYR A 1 80 ? 17.766 8.295 -37.790 1.00 95.75 80 TYR A O 1
ATOM 623 N N . GLU A 1 81 ? 18.531 6.198 -37.925 1.00 91.62 81 GLU A N 1
ATOM 624 C CA . GLU A 1 81 ? 19.335 6.446 -39.140 1.00 91.62 81 GLU A CA 1
ATOM 625 C C . GLU A 1 81 ? 18.474 6.847 -40.345 1.00 91.62 81 GLU A C 1
ATOM 627 O O . GLU A 1 81 ? 18.899 7.666 -41.161 1.00 91.62 81 GLU A O 1
ATOM 632 N N . ASP A 1 82 ? 17.245 6.334 -40.404 1.00 89.44 82 ASP A N 1
ATOM 633 C CA . ASP A 1 82 ? 16.277 6.607 -41.466 1.00 89.44 82 ASP A CA 1
ATOM 634 C C . ASP A 1 82 ? 15.277 7.717 -41.085 1.00 89.44 82 ASP A C 1
ATOM 636 O O . ASP A 1 82 ? 14.260 7.905 -41.756 1.00 89.44 82 ASP A O 1
ATOM 640 N N . SER A 1 83 ? 15.546 8.460 -40.003 1.00 89.31 83 SER A N 1
ATOM 641 C CA . SER A 1 83 ? 14.644 9.469 -39.444 1.00 89.31 83 SER A CA 1
ATOM 642 C C . SER A 1 83 ? 15.299 10.849 -39.303 1.00 89.31 83 SER A C 1
ATOM 644 O O . SER A 1 83 ? 16.500 11.003 -39.067 1.00 89.31 83 SER A O 1
ATOM 646 N N . GLU A 1 84 ? 14.481 11.898 -39.417 1.00 88.25 84 GLU A N 1
ATOM 647 C CA . GLU A 1 84 ? 14.873 13.266 -39.046 1.00 88.25 84 GLU A CA 1
ATOM 648 C C . GLU A 1 84 ? 14.618 13.577 -37.564 1.00 88.25 84 GLU A C 1
ATOM 650 O O . GLU A 1 84 ? 14.960 14.657 -37.080 1.00 88.25 84 GLU A O 1
ATOM 655 N N . GLU A 1 85 ? 14.065 12.615 -36.827 1.00 91.06 85 GLU A N 1
ATOM 656 C CA . GLU A 1 85 ? 13.790 12.742 -35.403 1.00 91.06 85 GLU A CA 1
ATOM 657 C C . GLU A 1 85 ? 15.030 12.556 -34.526 1.00 91.06 85 GLU A C 1
ATOM 659 O O . GLU A 1 85 ? 16.070 12.039 -34.936 1.00 91.06 85 GLU A O 1
ATOM 664 N N . PHE A 1 86 ? 14.891 12.983 -33.269 1.00 92.88 86 PHE A N 1
ATOM 665 C CA . PHE A 1 86 ? 15.899 12.791 -32.222 1.00 92.88 86 PHE A CA 1
ATOM 666 C C . PHE A 1 86 ? 17.268 13.414 -32.566 1.00 92.88 86 PHE A C 1
ATOM 668 O O . PHE A 1 86 ? 18.341 12.842 -32.348 1.00 92.88 86 PHE A O 1
ATOM 675 N N . LYS A 1 87 ? 17.211 14.640 -33.102 1.00 94.06 87 LYS A N 1
ATOM 676 C CA . LYS A 1 87 ? 18.355 15.516 -33.392 1.00 94.06 87 LYS A CA 1
ATOM 677 C C . LYS A 1 87 ? 18.201 16.846 -32.655 1.00 94.06 87 LYS A C 1
ATOM 679 O O . LYS A 1 87 ? 17.085 17.318 -32.431 1.00 94.06 87 LYS A O 1
ATOM 684 N N . SER A 1 88 ? 19.318 17.461 -32.289 1.00 92.50 88 SER A N 1
ATOM 685 C CA . SER A 1 88 ? 19.349 18.763 -31.618 1.00 92.50 88 SER A CA 1
ATOM 686 C C . SER A 1 88 ? 19.043 19.927 -32.571 1.00 92.50 88 SER A C 1
ATOM 688 O O . SER A 1 88 ? 18.995 19.764 -33.791 1.00 92.50 88 SER A O 1
ATOM 690 N N . GLY A 1 89 ? 18.911 21.144 -32.029 1.00 89.81 89 GLY A N 1
ATOM 691 C CA . GLY A 1 89 ? 18.756 22.389 -32.802 1.00 89.81 89 GLY A CA 1
ATOM 692 C C . GLY A 1 89 ? 19.838 22.658 -33.860 1.00 89.81 89 GLY A C 1
ATOM 693 O O . GLY A 1 89 ? 19.586 23.385 -34.818 1.00 89.81 89 GLY A O 1
ATOM 694 N N . SER A 1 90 ? 21.030 22.071 -33.716 1.00 92.25 90 SER A N 1
ATOM 695 C CA . SER A 1 90 ? 22.117 22.156 -34.703 1.00 92.25 90 SER A CA 1
ATOM 696 C C . SER A 1 90 ? 22.125 20.998 -35.709 1.00 92.25 90 SER A C 1
ATOM 698 O O . SER A 1 90 ? 23.043 20.908 -36.523 1.00 92.25 90 SER A O 1
ATOM 700 N N . GLY A 1 91 ? 21.123 20.114 -35.663 1.00 92.25 91 GLY A N 1
ATOM 701 C CA . GLY A 1 91 ? 21.021 18.924 -36.509 1.00 92.25 91 GLY A CA 1
ATOM 702 C C . GLY A 1 91 ? 21.924 17.767 -36.074 1.00 92.25 91 GLY A C 1
ATOM 703 O O . GLY A 1 91 ? 22.082 16.811 -36.829 1.00 92.25 91 GLY A O 1
ATOM 704 N N . LEU A 1 92 ? 22.533 17.836 -34.883 1.00 93.81 92 LEU A N 1
ATOM 705 C CA . LEU A 1 92 ? 23.376 16.755 -34.367 1.00 93.81 92 LEU A CA 1
ATOM 706 C C . LEU A 1 92 ? 22.509 15.646 -33.743 1.00 93.81 92 LEU A C 1
ATOM 708 O O . LEU A 1 92 ? 21.651 15.972 -32.920 1.00 93.81 92 LEU A O 1
ATOM 712 N N . PRO A 1 93 ? 22.722 14.365 -34.095 1.00 94.88 93 PRO A N 1
ATOM 713 C CA . PRO A 1 93 ? 21.960 13.247 -33.542 1.00 94.88 93 PRO A CA 1
ATOM 714 C C . PRO A 1 93 ? 22.346 12.942 -32.092 1.00 94.88 93 PRO A C 1
ATOM 716 O O . PRO A 1 93 ? 23.523 12.991 -31.729 1.00 94.88 93 PRO A O 1
ATOM 719 N N . TYR A 1 94 ? 21.362 12.542 -31.287 1.00 95.19 94 TYR A N 1
ATOM 720 C CA . TYR A 1 94 ? 21.574 12.021 -29.934 1.00 95.19 94 TYR A CA 1
ATOM 721 C C . TYR A 1 94 ? 21.959 10.532 -29.975 1.00 95.19 94 TYR A C 1
ATOM 723 O O . TYR A 1 94 ? 21.180 9.652 -29.618 1.00 95.19 94 TYR A O 1
ATOM 731 N N . ILE A 1 95 ? 23.171 10.243 -30.466 1.00 95.19 95 ILE A N 1
ATOM 732 C CA . ILE A 1 95 ? 23.638 8.874 -30.780 1.00 95.19 95 ILE A CA 1
ATOM 733 C C . ILE A 1 95 ? 23.577 7.928 -29.568 1.00 95.19 95 ILE A C 1
ATOM 735 O O . ILE A 1 95 ? 23.295 6.739 -29.721 1.00 95.19 95 ILE A O 1
ATOM 739 N N . TRP A 1 96 ? 23.840 8.461 -28.376 1.00 95.12 96 TRP A N 1
ATOM 740 C CA . TRP A 1 96 ? 23.957 7.713 -27.120 1.00 95.12 96 TRP A CA 1
ATOM 741 C C . TRP A 1 96 ? 22.754 7.921 -26.190 1.00 95.12 96 TRP A C 1
ATOM 743 O O . TRP A 1 96 ? 22.853 7.694 -24.989 1.00 95.12 96 TRP A O 1
ATOM 753 N N . GLY A 1 97 ? 21.634 8.399 -26.738 1.00 94.94 97 GLY A N 1
ATOM 754 C CA . GLY A 1 97 ? 20.457 8.779 -25.965 1.00 94.94 97 GLY A CA 1
ATOM 755 C C . GLY A 1 97 ? 20.465 10.249 -25.547 1.00 94.94 97 GLY A C 1
ATOM 756 O O . GLY A 1 97 ? 21.430 10.994 -25.748 1.00 94.94 97 GLY A O 1
ATOM 757 N N . ALA A 1 98 ? 19.344 10.677 -24.985 1.00 93.44 98 ALA A N 1
ATOM 758 C CA . ALA A 1 98 ? 19.122 12.039 -24.536 1.00 93.44 98 ALA A CA 1
ATOM 759 C C . ALA A 1 98 ? 18.198 12.043 -23.318 1.00 93.44 98 ALA A C 1
ATOM 761 O O . ALA A 1 98 ? 17.323 11.196 -23.193 1.00 93.44 98 ALA A O 1
ATOM 762 N N . TRP A 1 99 ? 18.370 13.008 -22.424 1.00 90.19 99 TRP A N 1
ATOM 763 C CA . TRP A 1 99 ? 17.587 13.116 -21.196 1.00 90.19 99 TRP A CA 1
ATOM 764 C C . TRP A 1 99 ? 17.010 14.522 -21.041 1.00 90.19 99 TRP A C 1
ATOM 766 O O . TRP A 1 99 ? 17.563 15.477 -21.587 1.00 90.19 99 TRP A O 1
ATOM 776 N N . GLN A 1 100 ? 15.899 14.659 -20.311 1.00 90.38 100 GLN A N 1
ATOM 777 C CA . GLN A 1 100 ? 15.220 15.938 -20.067 1.00 90.38 100 GLN A CA 1
ATOM 778 C C . GLN A 1 100 ? 14.987 16.710 -21.368 1.00 90.38 100 GLN A C 1
ATOM 780 O O . GLN A 1 100 ? 15.437 17.845 -21.555 1.00 90.38 100 GLN A O 1
ATOM 785 N N . CYS A 1 101 ? 14.342 16.036 -22.317 1.00 88.00 101 CYS A N 1
ATOM 786 C CA . CYS A 1 101 ? 14.007 16.608 -23.610 1.00 88.00 101 CYS A CA 1
ATOM 787 C C . CYS A 1 101 ? 12.902 17.657 -23.462 1.00 88.00 101 CYS A C 1
ATOM 789 O O . CYS A 1 101 ? 11.732 17.356 -23.650 1.00 88.00 101 CYS A O 1
ATOM 791 N N . ASN A 1 102 ? 13.284 18.905 -23.184 1.00 70.81 102 ASN A N 1
ATOM 792 C CA . ASN A 1 102 ? 12.376 20.047 -23.099 1.00 70.81 102 ASN A CA 1
ATOM 793 C C . ASN A 1 102 ? 11.881 20.435 -24.498 1.00 70.81 102 ASN A C 1
ATOM 795 O O . ASN A 1 102 ? 12.368 21.380 -25.131 1.00 70.81 102 ASN A O 1
ATOM 799 N N . VAL A 1 103 ? 10.910 19.695 -25.011 1.00 61.88 103 VAL A N 1
ATOM 800 C CA . VAL A 1 103 ? 10.146 20.081 -26.194 1.00 61.88 103 VAL A CA 1
ATOM 801 C C . VAL A 1 103 ? 9.159 21.170 -25.767 1.00 61.88 103 VAL A C 1
ATOM 803 O O . VAL A 1 103 ? 8.111 20.904 -25.200 1.00 61.88 103 VAL A O 1
ATOM 806 N N . GLY A 1 104 ? 9.603 22.426 -25.913 1.00 54.59 104 GLY A N 1
ATOM 807 C CA . GLY A 1 104 ? 9.099 23.612 -25.208 1.00 54.59 104 GLY A CA 1
ATOM 808 C C . GLY A 1 104 ? 7.592 23.690 -24.956 1.00 54.59 104 GLY A C 1
ATOM 809 O O . GLY A 1 104 ? 6.823 23.558 -25.893 1.00 54.59 104 GLY A O 1
ATOM 810 N N . GLN A 1 105 ? 7.209 23.989 -23.704 1.00 54.84 105 GLN A N 1
ATOM 811 C CA . GLN A 1 105 ? 5.823 24.157 -23.228 1.00 54.84 105 GLN A CA 1
ATOM 812 C C . GLN A 1 105 ? 4.808 23.269 -23.965 1.00 54.84 105 GLN A C 1
ATOM 814 O O . GLN A 1 105 ? 3.795 23.773 -24.455 1.00 54.84 105 GLN A O 1
ATOM 819 N N . GLY A 1 106 ? 5.109 21.971 -24.081 1.00 60.19 106 GLY A N 1
ATOM 820 C CA . GLY A 1 106 ? 4.117 20.986 -24.487 1.00 60.19 106 GLY A CA 1
ATOM 821 C C . GLY A 1 106 ? 2.888 21.157 -23.601 1.00 60.19 106 GLY A C 1
ATOM 822 O O . GLY A 1 106 ? 2.994 21.180 -22.376 1.00 60.19 106 GLY A O 1
ATOM 823 N N . ASP A 1 107 ? 1.747 21.404 -24.230 1.00 70.50 107 ASP A N 1
ATOM 824 C CA . ASP A 1 107 ? 0.450 21.343 -23.580 1.00 70.50 107 ASP A CA 1
ATOM 825 C C . ASP A 1 107 ? -0.179 20.052 -24.077 1.00 70.50 107 ASP A C 1
ATOM 827 O O . ASP A 1 107 ? -0.570 19.976 -25.240 1.00 70.50 107 ASP A O 1
ATOM 831 N N . ASP A 1 108 ? -0.248 19.030 -23.226 1.00 67.62 108 ASP A N 1
ATOM 832 C CA . ASP A 1 108 ? -0.746 17.699 -23.594 1.00 67.62 108 ASP A CA 1
ATOM 833 C C . ASP A 1 108 ? -2.178 17.736 -24.160 1.00 67.62 108 ASP A C 1
ATOM 835 O O . ASP A 1 108 ? -2.592 16.838 -24.891 1.00 67.62 108 ASP A O 1
ATOM 839 N N . ALA A 1 109 ? -2.927 18.816 -23.902 1.00 73.12 109 ALA A N 1
ATOM 840 C CA . ALA A 1 109 ? -4.266 19.036 -24.437 1.00 73.12 109 ALA A CA 1
ATOM 841 C C . ALA A 1 109 ? -4.299 19.765 -25.798 1.00 73.12 109 ALA A C 1
ATOM 843 O O . ALA A 1 109 ? -5.380 19.951 -26.368 1.00 73.12 109 ALA A O 1
ATOM 844 N N . ASN A 1 110 ? -3.155 20.192 -26.340 1.00 81.31 110 ASN A N 1
ATOM 845 C CA . ASN A 1 110 ? -3.072 21.003 -27.550 1.00 81.31 110 ASN A CA 1
ATOM 846 C C . ASN A 1 110 ? -2.154 20.375 -28.617 1.00 81.31 110 ASN A C 1
ATOM 848 O O . ASN A 1 110 ? -0.946 20.610 -28.619 1.00 81.31 110 ASN A O 1
ATOM 852 N N . PRO A 1 111 ? -2.705 19.690 -29.635 1.00 82.25 111 PRO A N 1
ATOM 853 C CA . PRO A 1 111 ? -1.908 19.082 -30.706 1.00 82.25 111 PRO A CA 1
ATOM 854 C C . PRO A 1 111 ? -0.990 20.058 -31.464 1.00 82.25 111 PRO A C 1
ATOM 856 O O . PRO A 1 111 ? -0.004 19.649 -32.075 1.00 82.25 111 PRO A O 1
ATOM 859 N N . ALA A 1 112 ? -1.275 21.367 -31.434 1.00 84.56 112 ALA A N 1
ATOM 860 C CA . ALA A 1 112 ? -0.427 22.372 -32.076 1.00 84.56 112 ALA A CA 1
ATOM 861 C C . ALA A 1 112 ? 0.943 22.547 -31.387 1.00 84.56 112 ALA A C 1
ATOM 863 O O . ALA A 1 112 ? 1.861 23.108 -31.997 1.00 84.56 112 ALA A O 1
ATOM 864 N N . THR A 1 113 ? 1.098 22.080 -30.142 1.00 85.06 113 THR A N 1
ATOM 865 C CA . THR A 1 113 ? 2.377 22.107 -29.418 1.00 85.06 113 THR A CA 1
ATOM 866 C C . THR A 1 113 ? 3.263 20.901 -29.714 1.00 85.06 113 THR A C 1
ATOM 868 O O . THR A 1 113 ? 4.420 20.927 -29.303 1.00 85.06 113 THR A O 1
ATOM 871 N N . SER A 1 114 ? 2.788 19.914 -30.489 1.00 88.75 114 SER A N 1
ATOM 872 C CA . SER A 1 114 ? 3.572 18.729 -30.861 1.00 88.75 114 SER A CA 1
ATOM 873 C C . SER A 1 114 ? 4.961 19.090 -31.389 1.00 88.75 114 SER A C 1
ATOM 875 O O . SER A 1 114 ? 5.154 20.052 -32.146 1.00 88.75 114 SER A O 1
ATOM 877 N N . SER A 1 115 ? 5.948 18.309 -30.974 1.00 89.06 115 SER A N 1
ATOM 878 C CA . SER A 1 115 ? 7.347 18.440 -31.349 1.00 89.06 115 SER A CA 1
ATOM 879 C C . SER A 1 115 ? 7.751 17.599 -32.553 1.00 89.06 115 SER A C 1
ATOM 881 O O . SER A 1 115 ? 8.919 17.645 -32.941 1.00 89.06 115 SER A O 1
ATOM 883 N N . GLU A 1 116 ? 6.825 16.857 -33.157 1.00 91.69 116 GLU A N 1
ATOM 884 C CA . GLU A 1 116 ? 7.079 16.063 -34.360 1.00 91.69 116 GLU A CA 1
ATOM 885 C C . GLU A 1 116 ? 7.679 16.933 -35.481 1.00 91.69 116 GLU A C 1
ATOM 887 O O . GLU A 1 116 ? 7.267 18.072 -35.721 1.00 91.69 116 GLU A O 1
ATOM 892 N N . GLY A 1 117 ? 8.730 16.430 -36.123 1.00 89.75 117 GLY A N 1
ATOM 893 C CA . GLY A 1 117 ? 9.504 17.098 -37.166 1.00 89.75 117 GLY A CA 1
ATOM 894 C C . GLY A 1 117 ? 10.339 18.293 -36.695 1.00 89.75 117 GLY A C 1
ATOM 895 O O . GLY A 1 117 ? 10.999 18.937 -37.513 1.00 89.75 117 GLY A O 1
ATOM 896 N N . LYS A 1 118 ? 10.314 18.637 -35.399 1.00 89.56 118 LYS A N 1
ATOM 897 C CA . LYS A 1 118 ? 11.053 19.779 -34.837 1.00 89.56 118 LYS A CA 1
ATOM 898 C C . LYS A 1 118 ? 12.360 19.327 -34.176 1.00 89.56 118 LYS A C 1
ATOM 900 O O . LYS A 1 118 ? 12.403 18.239 -33.598 1.00 89.56 118 LYS A O 1
ATOM 905 N N . PRO A 1 119 ? 13.408 20.171 -34.171 1.00 89.56 119 PRO A N 1
ATOM 906 C CA . PRO A 1 119 ? 14.617 19.892 -33.405 1.00 89.56 119 PRO A CA 1
ATOM 907 C C . PRO A 1 119 ? 14.325 19.760 -31.907 1.00 89.56 119 PRO A C 1
ATOM 909 O O . PRO A 1 119 ? 13.507 20.506 -31.366 1.00 89.56 119 PRO A O 1
ATOM 912 N N . LYS A 1 120 ? 15.015 18.839 -31.231 1.00 90.81 120 LYS A N 1
ATOM 913 C CA . LYS A 1 120 ? 14.840 18.603 -29.793 1.00 90.81 120 LYS A CA 1
ATOM 914 C C . LYS A 1 120 ? 15.832 19.425 -28.978 1.00 90.81 120 LYS A C 1
ATOM 916 O O . LYS A 1 120 ? 16.929 19.754 -29.435 1.00 90.81 120 LYS A O 1
ATOM 921 N N . SER A 1 121 ? 15.432 19.752 -27.756 1.00 90.88 121 SER A N 1
ATOM 922 C CA . SER A 1 121 ? 16.273 20.420 -26.766 1.00 90.88 121 SER A CA 1
ATOM 923 C C . SER A 1 121 ? 16.445 19.500 -25.565 1.00 90.88 121 SER A C 1
ATOM 925 O O . SER A 1 121 ? 15.759 19.653 -24.560 1.00 90.88 121 SER A O 1
ATOM 927 N N . CYS A 1 122 ? 17.349 18.536 -25.693 1.00 92.50 122 CYS A N 1
ATOM 928 C CA . CYS A 1 122 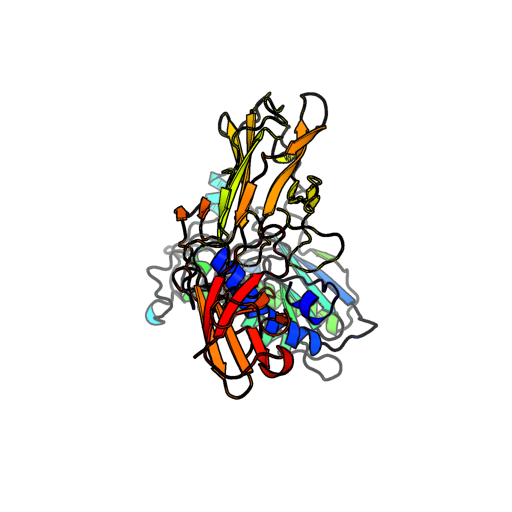? 17.650 17.553 -24.656 1.00 92.50 122 CYS A CA 1
ATOM 929 C C . CYS A 1 122 ? 19.065 17.735 -24.100 1.00 92.50 122 CYS A C 1
ATOM 931 O O . CYS A 1 122 ? 19.952 18.238 -24.802 1.00 92.50 122 CYS A O 1
ATOM 933 N N . ALA A 1 123 ? 19.291 17.248 -22.881 1.00 92.94 123 ALA A N 1
ATOM 934 C CA . ALA A 1 123 ? 20.624 16.962 -22.372 1.00 92.94 123 ALA A CA 1
ATOM 935 C C . ALA A 1 123 ? 21.197 15.731 -23.091 1.00 92.94 123 ALA A C 1
ATOM 937 O O . ALA A 1 123 ? 20.546 14.692 -23.182 1.00 92.94 123 ALA A O 1
ATOM 938 N N . ASP A 1 124 ? 22.413 15.849 -23.619 1.00 94.00 124 ASP A N 1
ATOM 939 C CA . ASP A 1 124 ? 23.101 14.741 -24.283 1.00 94.00 124 ASP A CA 1
ATOM 940 C C . ASP A 1 124 ? 23.629 13.751 -23.231 1.00 94.00 124 ASP A C 1
ATOM 942 O O . ASP A 1 124 ? 24.462 14.114 -22.392 1.00 94.00 124 ASP A O 1
ATOM 946 N N . VAL A 1 125 ? 23.160 12.498 -23.275 1.00 94.75 125 VAL A N 1
ATOM 947 C CA . VAL A 1 125 ? 23.579 11.442 -22.334 1.00 94.75 125 VAL A CA 1
ATOM 948 C C . VAL A 1 125 ? 25.081 11.184 -22.432 1.00 94.75 125 VAL A C 1
ATOM 950 O O . VAL A 1 125 ? 25.721 10.922 -21.414 1.00 94.75 125 VAL A O 1
ATOM 953 N N . LYS A 1 126 ? 25.683 11.347 -23.618 1.00 95.00 126 LYS A N 1
ATOM 954 C CA . LYS A 1 126 ? 27.137 11.251 -23.774 1.00 95.00 126 LYS A CA 1
ATOM 955 C C . LYS A 1 126 ? 27.852 12.266 -22.889 1.00 95.00 126 LYS A C 1
ATOM 957 O O . LYS A 1 126 ? 28.775 11.910 -22.164 1.00 95.00 126 LYS A O 1
ATOM 962 N N . GLN A 1 127 ? 27.422 13.525 -22.943 1.00 94.19 127 GLN A N 1
ATOM 963 C CA . GLN A 1 127 ? 28.041 14.589 -22.159 1.00 94.19 127 GLN A CA 1
ATOM 964 C C . GLN A 1 127 ? 27.862 14.344 -20.654 1.00 94.19 127 GLN A C 1
ATOM 966 O O . GLN A 1 127 ? 28.774 14.625 -19.873 1.00 94.19 127 GLN A O 1
ATOM 971 N N . LEU A 1 128 ? 26.703 13.814 -20.246 1.00 93.19 128 LEU A N 1
ATOM 972 C CA . LEU A 1 128 ? 26.435 13.447 -18.856 1.00 93.19 128 LEU A CA 1
ATOM 973 C C . LEU A 1 128 ? 27.402 12.358 -18.371 1.00 93.19 128 LEU A C 1
ATOM 975 O O . LEU A 1 128 ? 28.068 12.555 -17.359 1.00 93.19 128 LEU A O 1
ATOM 979 N N . LEU A 1 129 ? 27.526 11.261 -19.121 1.00 95.06 129 LEU A N 1
ATOM 980 C CA . LEU A 1 129 ? 28.439 10.157 -18.813 1.00 95.06 129 LEU A CA 1
ATOM 981 C C . LEU A 1 129 ? 29.901 10.610 -18.753 1.00 95.06 129 LEU A C 1
ATOM 983 O O . LEU A 1 129 ? 30.592 10.323 -17.781 1.00 95.06 129 LEU A O 1
ATOM 987 N N . GLU A 1 130 ? 30.354 11.398 -19.731 1.00 96.00 130 GLU A N 1
ATOM 988 C CA . GLU A 1 130 ? 31.715 11.954 -19.741 1.00 96.00 130 GLU A CA 1
ATOM 989 C C . GLU A 1 130 ? 31.979 12.864 -18.528 1.00 96.00 130 GLU A C 1
ATOM 991 O O . GLU A 1 130 ? 33.085 12.881 -17.994 1.00 96.00 130 GLU A O 1
ATOM 996 N N . THR A 1 131 ? 30.969 13.606 -18.060 1.00 95.81 131 THR A N 1
ATOM 997 C CA . THR A 1 131 ? 31.086 14.458 -16.862 1.00 95.81 131 THR A CA 1
ATOM 998 C C . THR A 1 131 ? 31.189 13.635 -15.575 1.00 95.81 131 THR A C 1
ATOM 1000 O O . THR A 1 131 ? 31.794 14.093 -14.604 1.00 95.81 131 THR A O 1
ATOM 1003 N N . LEU A 1 132 ? 30.608 12.434 -15.566 1.00 95.00 132 LEU A N 1
ATOM 1004 C CA . LEU A 1 132 ? 30.645 11.490 -14.450 1.00 95.00 132 LEU A CA 1
ATOM 1005 C C . LEU A 1 132 ? 31.852 10.533 -14.500 1.00 95.00 132 LEU A C 1
ATOM 1007 O O . LEU A 1 132 ? 32.014 9.752 -13.570 1.00 95.00 132 LEU A O 1
ATOM 1011 N N . ASP A 1 133 ? 32.710 10.632 -15.524 1.00 95.50 133 ASP A N 1
ATOM 1012 C CA . ASP A 1 133 ? 33.821 9.695 -15.790 1.00 95.50 133 ASP A CA 1
ATOM 1013 C C . ASP A 1 133 ? 33.347 8.243 -16.005 1.00 95.50 133 ASP A C 1
ATOM 1015 O O . ASP A 1 133 ? 34.028 7.279 -15.658 1.00 95.50 133 ASP A O 1
ATOM 1019 N N . GLU A 1 134 ? 32.160 8.089 -16.594 1.00 93.88 134 GLU A N 1
ATOM 1020 C CA . GLU A 1 134 ? 31.535 6.796 -16.869 1.00 93.88 134 GLU A CA 1
ATOM 1021 C C . GLU A 1 134 ? 31.776 6.340 -18.324 1.00 93.88 134 GLU A C 1
ATOM 1023 O O . GLU A 1 134 ? 31.898 7.167 -19.238 1.00 93.88 134 GLU A O 1
ATOM 1028 N N . PRO A 1 135 ? 31.848 5.020 -18.591 1.00 93.56 135 PRO A N 1
ATOM 1029 C CA . PRO A 1 135 ? 32.155 4.501 -19.917 1.00 93.56 135 PRO A CA 1
ATOM 1030 C C . PRO A 1 135 ? 31.014 4.719 -20.916 1.00 93.56 135 PRO A C 1
ATOM 1032 O O . PRO A 1 135 ? 29.832 4.713 -20.574 1.00 93.56 135 PRO A O 1
ATOM 1035 N N . ILE A 1 136 ? 31.386 4.825 -22.195 1.00 93.25 136 ILE A N 1
ATOM 1036 C CA . ILE A 1 136 ? 30.457 4.867 -23.327 1.00 93.25 136 ILE A CA 1
ATOM 1037 C C . ILE A 1 136 ? 30.865 3.775 -24.326 1.00 93.25 136 ILE A C 1
ATOM 1039 O O . ILE A 1 136 ? 31.992 3.819 -24.832 1.00 93.25 136 ILE A O 1
ATOM 1043 N N . PRO A 1 137 ? 29.985 2.809 -24.640 1.00 94.00 137 PRO A N 1
ATOM 1044 C CA . PRO A 1 137 ? 28.628 2.646 -24.110 1.00 94.00 137 PRO A CA 1
ATOM 1045 C C . PRO A 1 137 ? 28.600 2.245 -22.620 1.00 94.00 137 PRO A C 1
ATOM 1047 O O . PRO A 1 137 ? 29.448 1.492 -22.149 1.00 94.00 137 PRO A O 1
ATOM 1050 N N . HIS A 1 138 ? 27.592 2.739 -21.900 1.00 93.62 138 HIS A N 1
ATOM 1051 C CA . HIS A 1 138 ? 27.318 2.426 -20.493 1.00 93.62 138 HIS A CA 1
ATOM 1052 C C . HIS A 1 138 ? 26.374 1.216 -20.349 1.00 93.62 138 HIS A C 1
ATOM 1054 O O . HIS A 1 138 ? 25.321 1.220 -21.001 1.00 93.62 138 HIS A O 1
ATOM 1060 N N . PRO A 1 139 ? 26.675 0.225 -19.485 1.00 91.12 139 PRO A N 1
ATOM 1061 C CA . PRO A 1 139 ? 25.906 -1.018 -19.383 1.00 91.12 139 PRO A CA 1
ATOM 1062 C C . PRO A 1 139 ? 24.442 -0.847 -18.965 1.00 91.12 139 PRO A C 1
ATOM 1064 O O . PRO A 1 139 ? 23.608 -1.595 -19.453 1.00 91.12 139 PRO A O 1
ATOM 1067 N N . GLU A 1 140 ? 24.119 0.138 -18.123 1.00 89.94 140 GLU A N 1
ATOM 1068 C CA . GLU A 1 140 ? 22.741 0.375 -17.637 1.00 89.94 140 GLU A CA 1
ATOM 1069 C C . GLU A 1 140 ? 21.869 1.191 -18.607 1.00 89.94 140 GLU A C 1
ATOM 1071 O O . GLU A 1 140 ? 20.690 1.397 -18.359 1.00 89.94 140 GLU A O 1
ATOM 1076 N N . MET A 1 141 ? 22.443 1.714 -19.696 1.00 92.81 141 MET A N 1
ATOM 1077 C CA . MET A 1 141 ? 21.708 2.574 -20.638 1.00 92.81 141 MET A CA 1
ATOM 1078 C C . MET A 1 141 ? 21.718 2.058 -22.072 1.00 92.81 141 MET A C 1
ATOM 1080 O O . MET A 1 141 ? 20.810 2.373 -22.834 1.00 92.81 141 MET A O 1
ATOM 1084 N N . HIS A 1 142 ? 22.738 1.287 -22.457 1.00 95.94 142 HIS A N 1
ATOM 1085 C CA . HIS A 1 142 ? 22.962 0.877 -23.847 1.00 95.94 142 HIS A CA 1
ATOM 1086 C C . HIS A 1 142 ? 22.684 -0.607 -24.097 1.00 95.94 142 HIS A C 1
ATOM 1088 O O . HIS A 1 142 ? 22.866 -1.087 -25.213 1.00 95.94 142 HIS A O 1
ATOM 1094 N N . GLN A 1 143 ? 22.240 -1.335 -23.075 1.00 95.50 143 GLN A N 1
ATOM 1095 C CA . GLN A 1 143 ? 21.756 -2.703 -23.176 1.00 95.50 143 GLN A CA 1
ATOM 1096 C C . GLN A 1 143 ? 20.605 -2.904 -22.204 1.00 95.50 143 GLN A C 1
ATOM 1098 O O . GLN A 1 143 ? 20.615 -2.340 -21.118 1.00 95.50 143 GLN A O 1
ATOM 1103 N N . THR A 1 144 ? 19.649 -3.749 -22.573 1.00 96.06 144 THR A N 1
ATOM 1104 C CA . THR A 1 144 ? 18.589 -4.175 -21.654 1.00 96.06 144 THR A CA 1
ATOM 1105 C C . THR A 1 144 ? 18.147 -5.602 -21.952 1.00 96.06 144 THR A C 1
ATOM 1107 O O . THR A 1 144 ? 18.553 -6.195 -22.957 1.00 96.06 144 THR A O 1
ATOM 1110 N N . LEU A 1 145 ? 17.339 -6.178 -21.068 1.00 95.88 145 LEU A N 1
ATOM 1111 C CA . LEU A 1 145 ? 16.813 -7.531 -21.189 1.00 95.88 145 LEU A CA 1
ATOM 1112 C C . LEU A 1 145 ? 15.307 -7.480 -21.447 1.00 95.88 145 LEU A C 1
ATOM 1114 O O . LEU A 1 145 ? 14.554 -6.879 -20.694 1.00 95.88 145 LEU A O 1
ATOM 1118 N N . LEU A 1 146 ? 14.869 -8.160 -22.501 1.00 97.75 146 LEU A N 1
ATOM 1119 C CA . LEU A 1 146 ? 13.459 -8.340 -22.835 1.00 97.75 146 LEU A CA 1
ATOM 1120 C C . LEU A 1 146 ? 13.099 -9.817 -22.701 1.00 97.75 146 LEU A C 1
ATOM 1122 O O . LEU A 1 146 ? 13.906 -10.683 -23.028 1.00 97.75 146 LEU A O 1
ATOM 1126 N N . THR A 1 147 ? 11.894 -10.119 -22.240 1.00 98.00 147 THR A N 1
ATOM 1127 C CA . THR A 1 147 ? 11.374 -11.476 -22.085 1.00 98.00 147 THR A CA 1
ATOM 1128 C C . THR A 1 147 ? 9.949 -11.549 -22.605 1.00 98.00 147 THR A C 1
ATOM 1130 O O . THR A 1 147 ? 9.065 -10.832 -22.140 1.00 98.00 147 THR A O 1
ATOM 1133 N N . ALA A 1 148 ? 9.736 -12.478 -23.530 1.00 97.75 148 ALA A N 1
ATOM 1134 C CA . ALA A 1 148 ? 8.417 -12.925 -23.931 1.00 97.75 148 ALA A CA 1
ATOM 1135 C C . ALA A 1 148 ? 8.218 -14.361 -23.442 1.00 97.75 148 ALA A C 1
ATOM 1137 O O . ALA A 1 148 ? 9.123 -15.198 -23.537 1.00 97.75 148 ALA A O 1
ATOM 1138 N N . ALA A 1 149 ? 7.036 -14.650 -22.921 1.00 96.44 149 ALA A N 1
ATOM 1139 C CA . ALA A 1 149 ? 6.644 -15.996 -22.550 1.00 96.44 149 ALA A CA 1
ATOM 1140 C C . ALA A 1 149 ? 5.218 -16.284 -23.004 1.00 96.44 149 ALA A C 1
ATOM 1142 O O . ALA A 1 149 ? 4.394 -15.378 -23.040 1.00 96.44 149 ALA A O 1
ATOM 1143 N N . MET A 1 150 ? 4.927 -17.540 -23.312 1.00 95.25 150 MET A N 1
ATOM 1144 C CA . MET A 1 150 ? 3.574 -18.046 -23.502 1.00 95.25 150 MET A CA 1
ATOM 1145 C C . MET A 1 150 ? 3.205 -18.933 -22.320 1.00 95.25 150 MET A C 1
ATOM 1147 O O . MET A 1 150 ? 3.960 -19.835 -21.961 1.00 95.25 150 MET A O 1
ATOM 1151 N N . PHE A 1 151 ? 2.041 -18.670 -21.735 1.00 91.81 151 PHE A N 1
ATOM 1152 C CA . PHE A 1 151 ? 1.393 -19.463 -20.697 1.00 91.81 151 PHE A CA 1
ATOM 1153 C C . PHE A 1 151 ? 0.070 -19.974 -21.264 1.00 91.81 151 PHE A C 1
ATOM 1155 O O . PHE A 1 151 ? -0.967 -19.319 -21.153 1.00 91.81 151 PHE A O 1
ATOM 1162 N N . GLY A 1 152 ? 0.118 -21.120 -21.944 1.00 88.44 152 GLY A N 1
ATOM 1163 C CA . GLY A 1 152 ? -0.984 -21.570 -22.791 1.00 88.44 152 GLY A CA 1
ATOM 1164 C C . GLY A 1 152 ? -1.291 -20.537 -23.879 1.00 88.44 152 GLY A C 1
ATOM 1165 O O . GLY A 1 152 ? -0.517 -20.377 -24.816 1.00 88.44 152 GLY A O 1
ATOM 1166 N N . GLU A 1 153 ? -2.407 -19.828 -23.727 1.00 89.06 153 GLU A N 1
ATOM 1167 C CA . GLU A 1 153 ? -2.966 -18.885 -24.711 1.00 89.06 153 GLU A CA 1
ATOM 1168 C C . GLU A 1 153 ? -2.651 -17.415 -24.371 1.00 89.06 153 GLU A C 1
ATOM 1170 O O . GLU A 1 153 ? -3.021 -16.497 -25.102 1.00 89.06 153 GLU A O 1
ATOM 1175 N N . VAL A 1 154 ? -1.952 -17.186 -23.254 1.00 93.44 154 VAL A N 1
ATOM 1176 C CA . VAL A 1 154 ? -1.635 -15.855 -22.735 1.00 93.44 154 VAL A CA 1
ATOM 1177 C C . VAL A 1 154 ? -0.147 -15.570 -22.901 1.00 93.44 154 VAL A C 1
ATOM 1179 O O . VAL A 1 154 ? 0.701 -16.280 -22.357 1.00 93.44 154 VAL A O 1
ATOM 1182 N N . ALA A 1 155 ? 0.182 -14.493 -23.604 1.00 97.06 155 ALA A N 1
ATOM 1183 C CA . ALA A 1 155 ? 1.531 -13.965 -23.691 1.00 97.06 155 ALA A CA 1
ATOM 1184 C C . ALA A 1 155 ? 1.857 -13.101 -22.464 1.00 97.06 155 ALA A C 1
ATOM 1186 O O . ALA A 1 155 ? 1.125 -12.175 -22.132 1.00 97.06 155 ALA A O 1
ATOM 1187 N N . LEU A 1 156 ? 2.994 -13.336 -21.817 1.00 97.00 156 LEU A N 1
ATOM 1188 C CA . LEU A 1 156 ? 3.598 -12.406 -20.867 1.00 97.00 156 LEU A CA 1
ATOM 1189 C C . LEU A 1 156 ? 4.723 -11.654 -21.565 1.00 97.00 156 LEU A C 1
ATOM 1191 O O . LEU A 1 156 ? 5.643 -12.276 -22.093 1.00 97.00 156 LEU A O 1
ATOM 1195 N N . ILE A 1 157 ? 4.666 -10.325 -21.532 1.00 98.19 157 ILE A N 1
ATOM 1196 C CA . ILE A 1 157 ? 5.625 -9.446 -22.208 1.00 98.19 157 ILE A CA 1
ATOM 1197 C C . ILE A 1 157 ? 6.185 -8.436 -21.201 1.00 98.19 157 ILE A C 1
ATOM 1199 O O . ILE A 1 157 ? 5.428 -7.696 -20.570 1.00 98.19 157 ILE A O 1
ATOM 1203 N N . THR A 1 158 ? 7.508 -8.397 -21.046 1.00 98.00 158 THR A N 1
ATOM 1204 C CA . THR A 1 158 ? 8.205 -7.487 -20.117 1.00 98.00 158 THR A CA 1
ATOM 1205 C C . THR A 1 158 ? 8.552 -6.156 -20.771 1.00 98.00 158 THR A C 1
ATOM 1207 O O . THR A 1 158 ? 9.004 -6.127 -21.909 1.00 98.00 158 THR A O 1
ATOM 1210 N N . LEU A 1 159 ? 8.422 -5.045 -20.060 1.00 98.12 159 LEU A N 1
ATOM 1211 C CA . LEU A 1 159 ? 8.812 -3.718 -20.522 1.00 98.12 159 LEU A CA 1
ATOM 1212 C C . LEU A 1 159 ? 9.796 -3.097 -19.508 1.00 98.12 159 LEU A C 1
ATOM 1214 O O . LEU A 1 159 ? 9.436 -2.964 -18.333 1.00 98.12 159 LEU A O 1
ATOM 1218 N N . PRO A 1 160 ? 11.020 -2.728 -19.941 1.00 97.31 160 PRO A N 1
ATOM 1219 C CA . PRO A 1 160 ? 12.111 -2.300 -19.061 1.00 97.31 160 PRO A CA 1
ATOM 1220 C C . PRO A 1 160 ? 11.980 -0.832 -18.638 1.00 97.31 160 PRO A C 1
ATOM 1222 O O . PRO A 1 160 ? 12.799 0.004 -19.006 1.00 97.31 160 PRO A O 1
ATOM 1225 N N . GLY A 1 161 ? 10.921 -0.482 -17.912 1.00 96.56 161 GLY A N 1
ATOM 1226 C CA . GLY A 1 161 ? 10.663 0.895 -17.485 1.00 96.56 161 GLY A CA 1
ATOM 1227 C C . GLY A 1 161 ? 9.212 1.136 -17.090 1.00 96.56 161 GLY A C 1
ATOM 1228 O O . GLY A 1 161 ? 8.499 0.203 -16.727 1.00 96.56 161 GLY A O 1
ATOM 1229 N N . GLU A 1 162 ? 8.769 2.383 -17.193 1.00 97.69 162 GLU A N 1
ATOM 1230 C CA . GLU A 1 162 ? 7.437 2.856 -16.807 1.00 97.69 162 GLU A CA 1
ATOM 1231 C C . GLU A 1 162 ? 6.588 3.091 -18.072 1.00 97.69 162 GLU A C 1
ATOM 1233 O O . GLU A 1 162 ? 6.560 4.206 -18.600 1.00 97.69 162 GLU A O 1
ATOM 1238 N N . PRO A 1 163 ? 5.944 2.058 -18.653 1.00 98.00 163 PRO A N 1
ATOM 1239 C CA . PRO A 1 163 ? 5.154 2.246 -19.859 1.00 98.00 163 PRO A CA 1
ATOM 1240 C C . PRO A 1 163 ? 3.893 3.054 -19.583 1.00 98.00 163 PRO A C 1
ATOM 1242 O O . PRO A 1 163 ? 3.162 2.803 -18.626 1.00 98.00 163 PRO A O 1
ATOM 1245 N N . THR A 1 164 ? 3.637 4.005 -20.468 1.00 97.19 164 THR A N 1
ATOM 1246 C CA . THR A 1 164 ? 2.377 4.749 -20.547 1.00 97.19 164 THR A CA 1
ATOM 1247 C C . THR A 1 164 ? 1.260 3.892 -21.136 1.00 97.19 164 THR A C 1
ATOM 1249 O O . THR A 1 164 ? 1.496 2.831 -21.737 1.00 97.19 164 THR A O 1
ATOM 1252 N N . TYR A 1 165 ? 0.019 4.350 -20.986 1.00 95.75 165 TYR A N 1
ATOM 1253 C CA . TYR A 1 165 ? -1.151 3.672 -21.527 1.00 95.75 165 TYR A CA 1
ATOM 1254 C C . TYR A 1 165 ? -1.034 3.415 -23.036 1.00 95.75 165 TYR A C 1
ATOM 1256 O O . TYR A 1 165 ? -1.382 2.323 -23.496 1.00 95.75 165 TYR A O 1
ATOM 1264 N N . SER A 1 166 ? -0.517 4.372 -23.813 1.00 96.19 166 SER A N 1
ATOM 1265 C CA . SER A 1 166 ? -0.369 4.237 -25.269 1.00 96.19 166 SER A CA 1
ATOM 1266 C C . SER A 1 166 ? 0.578 3.105 -25.670 1.00 96.19 166 SER A C 1
ATOM 1268 O O . SER A 1 166 ? 0.288 2.374 -26.619 1.00 96.19 166 SER A O 1
ATOM 1270 N N . VAL A 1 167 ? 1.657 2.877 -24.914 1.00 98.25 167 VAL A N 1
ATOM 1271 C CA . VAL A 1 167 ? 2.575 1.747 -25.131 1.00 98.25 167 VAL A CA 1
ATOM 1272 C C . VAL A 1 167 ? 1.873 0.421 -24.859 1.00 98.25 167 VAL A C 1
ATOM 1274 O O . VAL A 1 167 ? 1.994 -0.516 -25.650 1.00 98.25 167 VAL A O 1
ATOM 1277 N N . ILE A 1 168 ? 1.093 0.334 -23.778 1.00 97.94 168 ILE A N 1
ATOM 1278 C CA . ILE A 1 168 ? 0.320 -0.878 -23.475 1.00 97.94 168 ILE A CA 1
ATOM 1279 C C . ILE A 1 168 ? -0.763 -1.120 -24.521 1.00 97.94 168 ILE A C 1
ATOM 1281 O O . ILE A 1 168 ? -0.993 -2.265 -24.915 1.00 97.94 168 ILE A O 1
ATOM 1285 N N . LYS A 1 169 ? -1.423 -0.063 -24.996 1.00 97.38 169 LYS A N 1
ATOM 1286 C CA . LYS A 1 169 ? -2.371 -0.162 -26.101 1.00 97.38 169 LYS A CA 1
ATOM 1287 C C . LYS A 1 169 ? -1.681 -0.687 -27.359 1.00 97.38 169 LYS A C 1
ATOM 1289 O O . LYS A 1 169 ? -2.186 -1.637 -27.949 1.00 97.38 169 LYS A O 1
ATOM 1294 N N . TYR A 1 170 ? -0.529 -0.126 -27.727 1.00 98.25 170 TYR A N 1
ATOM 1295 C CA . TYR A 1 170 ? 0.242 -0.582 -28.879 1.00 98.25 170 TYR A CA 1
ATOM 1296 C C . TYR A 1 170 ? 0.608 -2.064 -28.761 1.00 98.25 170 TYR A C 1
ATOM 1298 O O . TYR A 1 170 ? 0.366 -2.834 -29.687 1.00 98.25 170 TYR A O 1
ATOM 1306 N N . LEU A 1 171 ? 1.102 -2.490 -27.597 1.00 98.38 171 LEU A N 1
ATOM 1307 C CA . LEU A 1 171 ? 1.402 -3.892 -27.318 1.00 98.38 171 LEU A CA 1
ATOM 1308 C C . LEU A 1 171 ? 0.171 -4.796 -27.477 1.00 98.38 171 LEU A C 1
ATOM 1310 O O . LEU A 1 171 ? 0.252 -5.816 -28.157 1.00 98.38 171 LEU A O 1
ATOM 1314 N N . ARG A 1 172 ? -0.972 -4.428 -26.886 1.00 97.56 172 ARG A N 1
ATOM 1315 C CA . ARG A 1 172 ? -2.227 -5.188 -27.018 1.00 97.56 172 ARG A CA 1
ATOM 1316 C C . ARG A 1 172 ? -2.668 -5.303 -28.470 1.00 97.56 172 ARG A C 1
ATOM 1318 O O . ARG A 1 172 ? -3.007 -6.397 -28.908 1.00 97.56 172 ARG A O 1
ATOM 1325 N N . ASP A 1 173 ? -2.614 -4.200 -29.212 1.00 97.25 173 ASP A N 1
ATOM 1326 C CA . ASP A 1 173 ? -2.971 -4.177 -30.629 1.00 97.25 173 ASP A CA 1
ATOM 1327 C C . ASP A 1 173 ? -2.035 -5.086 -31.443 1.00 97.25 173 ASP A C 1
ATOM 1329 O O . ASP A 1 173 ? -2.504 -5.811 -32.316 1.00 97.25 173 ASP A O 1
ATOM 1333 N N . GLN A 1 174 ? -0.727 -5.104 -31.146 1.00 97.88 174 GLN A N 1
ATOM 1334 C CA . GLN A 1 174 ? 0.219 -6.007 -31.807 1.00 97.88 174 GLN A CA 1
ATOM 1335 C C . GLN A 1 174 ? -0.038 -7.477 -31.461 1.00 97.88 174 GLN A C 1
ATOM 1337 O O . GLN A 1 174 ? -0.068 -8.315 -32.364 1.00 97.88 174 GLN A O 1
ATOM 1342 N N . VAL A 1 175 ? -0.246 -7.820 -30.188 1.00 97.44 175 VAL A N 1
ATOM 1343 C CA . VAL A 1 175 ? -0.498 -9.214 -29.787 1.00 97.44 175 VAL A CA 1
ATOM 1344 C C . VAL A 1 175 ? -1.806 -9.734 -30.383 1.00 97.44 175 VAL A C 1
ATOM 1346 O O . VAL A 1 175 ? -1.817 -10.842 -30.907 1.00 97.44 175 VAL A O 1
ATOM 1349 N N . ALA A 1 176 ? -2.861 -8.916 -30.430 1.00 95.31 176 ALA A N 1
ATOM 1350 C CA . ALA A 1 176 ? -4.158 -9.298 -30.993 1.00 95.31 176 ALA A CA 1
ATOM 1351 C C . ALA A 1 176 ? -4.125 -9.652 -32.497 1.00 95.31 176 ALA A C 1
ATOM 1353 O O . ALA A 1 176 ? -5.098 -10.190 -33.019 1.00 95.31 176 ALA A O 1
ATOM 1354 N N . THR A 1 177 ? -3.025 -9.368 -33.209 1.00 95.94 177 THR A N 1
ATOM 1355 C CA . THR A 1 177 ? -2.819 -9.826 -34.599 1.00 95.94 177 THR A CA 1
ATOM 1356 C C . THR A 1 177 ? -2.354 -11.282 -34.710 1.00 95.94 177 THR A C 1
ATOM 1358 O O . THR A 1 177 ? -2.188 -11.784 -35.823 1.00 95.94 177 THR A O 1
ATOM 1361 N N . ARG A 1 178 ? -2.117 -11.952 -33.577 1.00 95.62 178 ARG A N 1
ATOM 1362 C CA . ARG A 1 178 ? -1.630 -13.330 -33.479 1.00 95.62 178 ARG A CA 1
ATOM 1363 C C . ARG A 1 178 ? -2.716 -14.236 -32.920 1.00 95.62 178 ARG A C 1
ATOM 1365 O O . ARG A 1 178 ? -3.541 -13.810 -32.114 1.00 95.62 178 ARG A O 1
ATOM 1372 N N . GLU A 1 179 ? -2.668 -15.501 -33.316 1.00 93.00 179 GLU A N 1
ATOM 1373 C CA . GLU A 1 179 ? -3.630 -16.520 -32.902 1.00 93.00 179 GLU A CA 1
ATOM 1374 C C . GLU A 1 179 ? -2.916 -17.817 -32.501 1.00 93.00 179 GLU A C 1
ATOM 1376 O O . GLU A 1 179 ? -1.901 -18.187 -33.095 1.00 93.00 179 GLU A O 1
ATOM 1381 N N . VAL A 1 180 ? -3.482 -18.519 -31.519 1.00 88.00 180 VAL A N 1
ATOM 1382 C CA . VAL A 1 180 ? -3.130 -19.890 -31.122 1.00 88.00 180 VAL A CA 1
ATOM 1383 C C . VAL A 1 180 ? -4.412 -20.709 -31.139 1.00 88.00 180 VAL A C 1
ATOM 1385 O O . VAL A 1 180 ? -5.436 -20.265 -30.633 1.00 88.00 180 VAL A O 1
ATOM 1388 N N . ASP A 1 181 ? -4.387 -21.875 -31.788 1.00 86.06 181 ASP A N 1
ATOM 1389 C CA . ASP A 1 181 ? -5.534 -22.792 -31.885 1.00 86.06 181 ASP A CA 1
ATOM 1390 C C . ASP A 1 181 ? -6.854 -22.146 -32.371 1.00 86.06 181 ASP A C 1
ATOM 1392 O O . ASP A 1 181 ? -7.954 -22.609 -32.071 1.00 86.06 181 ASP A O 1
ATOM 1396 N N . GLY A 1 182 ? -6.747 -21.095 -33.192 1.00 86.06 182 GLY A N 1
ATOM 1397 C CA . GLY A 1 182 ? -7.888 -20.366 -33.754 1.00 86.06 182 GLY A CA 1
ATOM 1398 C C . GLY A 1 182 ? -8.522 -19.337 -32.811 1.00 86.06 182 GLY A C 1
ATOM 1399 O O . GLY A 1 182 ? -9.611 -18.846 -33.114 1.00 86.06 182 GLY A O 1
ATOM 1400 N N . ALA A 1 183 ? -7.863 -19.012 -31.696 1.00 87.75 183 ALA A N 1
ATOM 1401 C CA . ALA A 1 183 ? -8.234 -17.934 -30.787 1.00 87.75 183 ALA A CA 1
ATOM 1402 C C . ALA A 1 183 ? -7.149 -16.838 -30.762 1.00 87.75 183 ALA A C 1
ATOM 1404 O O . ALA A 1 183 ? -5.961 -17.156 -30.874 1.00 87.75 183 ALA A O 1
ATOM 1405 N N . PRO A 1 184 ? -7.520 -15.552 -30.615 1.00 91.62 184 PRO A N 1
ATOM 1406 C CA . PRO A 1 184 ? -6.552 -14.477 -30.423 1.00 91.62 184 PRO A CA 1
ATOM 1407 C C . PRO A 1 184 ? -5.701 -14.701 -29.173 1.00 91.62 184 PRO A C 1
ATOM 1409 O O . PRO A 1 184 ? -6.224 -15.077 -28.126 1.00 91.62 184 PRO A O 1
ATOM 1412 N N . VAL A 1 185 ? -4.404 -14.414 -29.272 1.00 94.50 185 VAL A N 1
ATOM 1413 C CA . VAL A 1 185 ? -3.512 -14.430 -28.106 1.00 94.50 185 VAL A CA 1
ATOM 1414 C C . VAL A 1 185 ? -3.869 -13.266 -27.179 1.00 94.50 185 VAL A C 1
ATOM 1416 O O . VAL A 1 185 ? -4.025 -12.126 -27.625 1.00 94.50 185 VAL A O 1
ATOM 1419 N N . GLU A 1 186 ? -3.972 -13.534 -25.880 1.00 94.38 186 GLU A N 1
ATOM 1420 C CA . GLU A 1 186 ? -4.128 -12.491 -24.861 1.00 94.38 186 GLU A CA 1
ATOM 1421 C C . GLU A 1 186 ? -2.768 -12.041 -24.322 1.00 94.38 186 GLU A C 1
ATOM 1423 O O . GLU A 1 186 ? -1.775 -12.750 -24.462 1.00 94.38 186 GLU A O 1
ATOM 1428 N N . VAL A 1 187 ? -2.687 -10.864 -23.691 1.00 96.75 187 VAL A N 1
ATOM 1429 C CA . VAL A 1 187 ? -1.411 -10.346 -23.171 1.00 96.75 187 VAL A CA 1
ATOM 1430 C C . VAL A 1 187 ? -1.486 -9.847 -21.734 1.00 96.75 187 VAL A C 1
ATOM 1432 O O . VAL A 1 187 ? -2.315 -9.007 -21.378 1.00 96.75 187 VAL A O 1
ATOM 1435 N N . LEU A 1 188 ? -0.523 -10.298 -20.936 1.00 96.06 188 LEU A N 1
ATOM 1436 C CA . LEU A 1 188 ? -0.133 -9.737 -19.654 1.00 96.06 188 LEU A CA 1
ATOM 1437 C C . LEU A 1 188 ? 1.150 -8.923 -19.840 1.00 96.06 188 LEU A C 1
ATOM 1439 O O . LEU A 1 188 ? 2.241 -9.462 -20.026 1.00 96.06 188 LEU A O 1
ATOM 1443 N N . ALA A 1 189 ? 1.019 -7.602 -19.791 1.00 96.88 189 ALA A N 1
ATOM 1444 C CA . ALA A 1 189 ? 2.151 -6.694 -19.915 1.00 96.88 189 ALA A CA 1
ATOM 1445 C C . ALA A 1 189 ? 2.717 -6.344 -18.535 1.00 96.88 189 ALA A C 1
ATOM 1447 O O . ALA A 1 189 ? 1.972 -5.875 -17.672 1.00 96.88 189 ALA A O 1
ATOM 1448 N N . PHE A 1 190 ? 4.020 -6.547 -18.355 1.00 97.25 190 PHE A N 1
ATOM 1449 C CA . PHE A 1 190 ? 4.747 -6.297 -17.113 1.00 97.25 190 PHE A CA 1
ATOM 1450 C C . PHE A 1 190 ? 5.642 -5.072 -17.299 1.00 97.25 190 PHE A C 1
ATOM 1452 O O . PHE A 1 190 ? 6.713 -5.176 -17.893 1.00 97.25 190 PHE A O 1
ATOM 1459 N N . GLY A 1 191 ? 5.229 -3.913 -16.790 1.00 97.06 191 GLY A N 1
ATOM 1460 C CA . GLY A 1 191 ? 6.137 -2.777 -16.614 1.00 97.06 191 GLY A CA 1
ATOM 1461 C C . GLY A 1 191 ? 7.161 -3.058 -15.509 1.00 97.06 191 GLY A C 1
ATOM 1462 O O . GLY A 1 191 ? 7.062 -4.065 -14.804 1.00 97.06 191 GLY A O 1
ATOM 1463 N N . TYR A 1 192 ? 8.137 -2.167 -15.347 1.00 96.69 192 TYR A N 1
ATOM 1464 C CA . TYR A 1 192 ? 9.170 -2.223 -14.305 1.00 96.69 192 TYR A CA 1
ATOM 1465 C C . TYR A 1 192 ? 9.887 -3.579 -14.229 1.00 96.69 192 TYR A C 1
ATOM 1467 O O . TYR A 1 192 ? 10.222 -4.058 -13.143 1.00 96.69 192 TYR A O 1
ATOM 1475 N N . SER A 1 193 ? 10.055 -4.252 -15.368 1.00 96.25 193 SER A N 1
ATOM 1476 C CA . SER A 1 193 ? 10.542 -5.627 -15.395 1.00 96.25 193 SER A CA 1
ATOM 1477 C C . SER A 1 193 ? 11.842 -5.750 -16.171 1.00 96.25 193 SER A C 1
ATOM 1479 O O . SER A 1 193 ? 12.045 -5.100 -17.190 1.00 96.25 193 SER A O 1
ATOM 1481 N N . GLN A 1 194 ? 12.718 -6.623 -15.664 1.00 93.94 194 GLN A N 1
ATOM 1482 C CA . GLN A 1 194 ? 14.092 -6.869 -16.122 1.00 93.94 194 GLN A CA 1
ATOM 1483 C C . GLN A 1 194 ? 15.068 -5.696 -15.943 1.00 93.94 194 GLN A C 1
ATOM 1485 O O . GLN A 1 194 ? 16.233 -5.940 -15.639 1.00 93.94 194 GLN A O 1
ATOM 1490 N N . ASP A 1 195 ? 14.607 -4.457 -16.105 1.00 93.94 195 ASP A N 1
ATOM 1491 C CA . ASP A 1 195 ? 15.414 -3.238 -16.054 1.00 93.94 195 ASP A CA 1
ATOM 1492 C C . ASP A 1 195 ? 14.523 -1.996 -15.820 1.00 93.94 195 ASP A C 1
ATOM 1494 O O . ASP A 1 195 ? 13.292 -2.103 -15.808 1.00 93.94 195 ASP A O 1
ATOM 1498 N N . HIS A 1 196 ? 15.127 -0.819 -15.632 1.00 95.25 196 HIS A N 1
ATOM 1499 C CA . HIS A 1 196 ? 14.423 0.441 -15.382 1.00 95.25 196 HIS A CA 1
ATOM 1500 C C . HIS A 1 196 ? 14.967 1.599 -16.237 1.00 95.25 196 HIS A C 1
ATOM 1502 O O . HIS A 1 196 ? 15.663 2.492 -15.747 1.00 95.25 196 HIS A O 1
ATOM 1508 N N . LEU A 1 197 ? 14.579 1.646 -17.513 1.00 95.31 197 LEU A N 1
ATOM 1509 C CA . LEU A 1 197 ? 14.969 2.692 -18.470 1.00 95.31 197 LEU A CA 1
ATOM 1510 C C . LEU A 1 197 ? 14.073 3.940 -18.403 1.00 95.31 197 LEU A C 1
ATOM 1512 O O . LEU A 1 197 ? 13.810 4.577 -19.423 1.00 95.31 197 LEU A O 1
ATOM 1516 N N . LEU A 1 198 ? 13.634 4.294 -17.191 1.00 95.75 198 LEU A N 1
ATOM 1517 C CA . LEU A 1 198 ? 12.693 5.384 -16.921 1.00 95.75 198 LEU A CA 1
ATOM 1518 C C . LEU A 1 198 ? 11.378 5.184 -17.695 1.00 95.75 198 LEU A C 1
ATOM 1520 O O . LEU A 1 198 ? 10.900 4.058 -17.826 1.00 95.75 198 LEU A O 1
ATOM 1524 N N . TYR A 1 199 ? 10.772 6.264 -18.180 1.00 96.88 199 TYR A N 1
ATOM 1525 C CA . TYR A 1 199 ? 9.473 6.240 -18.839 1.00 96.88 199 TYR A CA 1
ATOM 1526 C C . TYR A 1 199 ? 9.559 5.690 -20.258 1.00 96.88 199 TYR A C 1
ATOM 1528 O O . TYR A 1 199 ? 10.508 5.955 -20.998 1.00 96.88 199 TYR A O 1
ATOM 1536 N N . LEU A 1 200 ? 8.529 4.934 -20.640 1.00 97.56 200 LEU A N 1
ATOM 1537 C CA . LEU A 1 200 ? 8.355 4.421 -21.991 1.00 97.56 200 LEU A CA 1
ATOM 1538 C C . LEU A 1 200 ? 7.085 5.040 -22.580 1.00 97.56 200 LEU A C 1
ATOM 1540 O O . LEU A 1 200 ? 5.967 4.729 -22.158 1.00 97.56 200 LEU A O 1
ATOM 1544 N N . THR A 1 201 ? 7.253 5.904 -23.575 1.00 95.88 201 THR A N 1
ATOM 1545 C CA . THR A 1 201 ? 6.147 6.557 -24.284 1.00 95.88 201 THR A CA 1
ATOM 1546 C C . THR A 1 201 ? 6.081 6.104 -25.739 1.00 95.88 201 THR A C 1
ATOM 1548 O O . THR A 1 201 ? 7.096 5.798 -26.372 1.00 95.88 201 THR A O 1
ATOM 1551 N N . HIS A 1 202 ? 4.863 5.998 -26.271 1.00 96.19 202 HIS A N 1
ATOM 1552 C CA . HIS A 1 202 ? 4.651 5.775 -27.699 1.00 96.19 202 HIS A CA 1
ATOM 1553 C C . HIS A 1 202 ? 5.007 7.064 -28.467 1.00 96.19 202 HIS A C 1
ATOM 1555 O O . HIS A 1 202 ? 4.828 8.142 -27.898 1.00 96.19 202 HIS A O 1
ATOM 1561 N N . PRO A 1 203 ? 5.467 7.006 -29.737 1.00 94.50 203 PRO A N 1
ATOM 1562 C CA . PRO A 1 203 ? 5.803 8.205 -30.510 1.00 94.50 203 PRO A CA 1
ATOM 1563 C C . PRO A 1 203 ? 4.744 9.314 -30.451 1.00 94.50 203 PRO A C 1
ATOM 1565 O O . PRO A 1 203 ? 5.098 10.476 -30.267 1.00 94.50 203 PRO A O 1
ATOM 1568 N N . ASP A 1 204 ? 3.464 8.945 -30.551 1.00 88.62 204 ASP A N 1
ATOM 1569 C CA . ASP A 1 204 ? 2.336 9.888 -30.528 1.00 88.62 204 ASP A CA 1
ATOM 1570 C C . ASP A 1 204 ? 2.305 10.739 -29.245 1.00 88.62 204 ASP A C 1
ATOM 1572 O O . ASP A 1 204 ? 2.076 11.946 -29.316 1.00 88.62 204 ASP A O 1
ATOM 1576 N N . ASP A 1 205 ? 2.606 10.132 -28.093 1.00 91.06 205 ASP A N 1
ATOM 1577 C CA . ASP A 1 205 ? 2.658 10.823 -26.800 1.00 91.06 205 ASP A CA 1
ATOM 1578 C C . ASP A 1 205 ? 4.004 11.528 -26.609 1.00 91.06 205 ASP A C 1
ATOM 1580 O O . ASP A 1 205 ? 4.054 12.676 -26.168 1.00 91.06 205 ASP A O 1
ATOM 1584 N N . TRP A 1 206 ? 5.105 10.877 -27.012 1.00 93.25 206 TRP A N 1
ATOM 1585 C CA . TRP A 1 206 ? 6.450 11.439 -26.879 1.00 93.25 206 TRP A CA 1
ATOM 1586 C C . TRP A 1 206 ? 6.556 12.796 -27.573 1.00 93.25 206 TRP A C 1
ATOM 1588 O O . TRP A 1 206 ? 7.123 13.748 -27.032 1.00 93.25 206 TRP A O 1
ATOM 1598 N N . PHE A 1 207 ? 5.997 12.905 -28.783 1.00 91.94 207 PHE A N 1
ATOM 1599 C CA . PHE A 1 207 ? 6.023 14.162 -29.517 1.00 91.94 207 PHE A CA 1
ATOM 1600 C C . PHE A 1 207 ? 5.159 15.239 -28.878 1.00 91.94 207 PHE A C 1
ATOM 1602 O O . PHE A 1 207 ? 5.511 16.415 -29.004 1.00 91.94 207 PHE A O 1
ATOM 1609 N N . GLN A 1 208 ? 4.071 14.869 -28.208 1.00 90.50 208 GLN A N 1
ATOM 1610 C CA . GLN A 1 208 ? 3.190 15.825 -27.554 1.00 90.50 208 GLN A CA 1
ATOM 1611 C C . GLN A 1 208 ? 3.875 16.514 -26.360 1.00 90.50 208 GLN A C 1
ATOM 1613 O O . GLN A 1 208 ? 3.689 17.720 -26.174 1.00 90.50 208 GLN A O 1
ATOM 1618 N N . GLY A 1 209 ? 4.749 15.796 -25.650 1.00 87.75 209 GLY A N 1
ATOM 1619 C CA . GLY A 1 209 ? 5.521 16.314 -24.522 1.00 87.75 209 GLY A CA 1
ATOM 1620 C C . GLY A 1 209 ? 5.085 15.694 -23.198 1.00 87.75 209 GLY A C 1
ATOM 1621 O O . GLY A 1 209 ? 4.714 14.524 -23.162 1.00 87.75 209 GLY A O 1
ATOM 1622 N N . GLY A 1 210 ? 5.220 16.448 -22.110 1.00 87.94 210 GLY A N 1
ATOM 1623 C CA . GLY A 1 210 ? 4.912 15.971 -20.764 1.00 87.94 210 GLY A CA 1
ATOM 1624 C C . GLY A 1 210 ? 6.113 15.362 -20.038 1.00 87.94 210 GLY A C 1
ATOM 1625 O O . GLY A 1 210 ? 7.198 15.171 -20.600 1.00 87.94 210 GLY A O 1
ATOM 1626 N N . TYR A 1 211 ? 5.912 15.079 -18.753 1.00 91.19 211 TYR A N 1
ATOM 1627 C CA . TYR A 1 211 ? 6.965 14.603 -17.857 1.00 91.19 211 TYR A CA 1
ATOM 1628 C C . TYR A 1 211 ? 7.530 13.248 -18.306 1.00 91.19 211 TYR A C 1
ATOM 1630 O O . TYR A 1 211 ? 8.743 13.046 -18.340 1.00 91.19 211 TYR A O 1
ATOM 1638 N N . GLU A 1 212 ? 6.653 12.338 -18.718 1.00 93.06 212 GLU A N 1
ATOM 1639 C CA . GLU A 1 212 ? 6.980 10.989 -19.170 1.00 93.06 212 GLU A CA 1
ATOM 1640 C C . GLU A 1 212 ? 7.887 11.039 -20.415 1.00 93.06 212 GLU A C 1
ATOM 1642 O O . GLU A 1 212 ? 8.890 10.327 -20.523 1.00 93.06 212 GLU A O 1
ATOM 1647 N N . SER A 1 213 ? 7.588 11.948 -21.342 1.00 91.50 213 SER A N 1
ATOM 1648 C CA . SER A 1 213 ? 8.358 12.159 -22.572 1.00 91.50 213 SER A CA 1
ATOM 1649 C C . SER A 1 213 ? 9.719 12.800 -22.296 1.00 91.50 213 SER A C 1
ATOM 1651 O O . SER A 1 213 ? 10.734 12.366 -22.848 1.00 91.50 213 SER A O 1
ATOM 1653 N N . GLU A 1 214 ? 9.770 13.787 -21.393 1.00 90.81 214 GLU A N 1
ATOM 1654 C CA . GLU A 1 214 ? 11.016 14.421 -20.938 1.00 90.81 214 GLU A CA 1
ATOM 1655 C C . GLU A 1 214 ? 11.971 13.413 -20.280 1.00 90.81 214 GLU A C 1
ATOM 1657 O O . GLU A 1 214 ? 13.194 13.529 -20.417 1.00 90.81 214 GLU A O 1
ATOM 1662 N N . MET A 1 215 ? 11.417 12.410 -19.597 1.00 93.06 215 MET A N 1
ATOM 1663 C CA . MET A 1 215 ? 12.161 11.380 -18.873 1.00 93.06 215 MET A CA 1
ATOM 1664 C C . MET A 1 215 ? 12.455 10.121 -19.708 1.00 93.06 215 MET A C 1
ATOM 1666 O O . MET A 1 215 ? 13.051 9.181 -19.189 1.00 93.06 215 MET A O 1
ATOM 1670 N N . SER A 1 216 ? 12.107 10.098 -20.998 1.00 93.38 216 SER A N 1
ATOM 1671 C CA . SER A 1 216 ? 12.373 8.969 -21.902 1.00 93.38 216 SER A CA 1
ATOM 1672 C C . SER A 1 216 ? 13.783 9.042 -22.520 1.00 93.38 216 SER A C 1
ATOM 1674 O O . SER A 1 216 ? 14.027 9.839 -23.428 1.00 93.38 216 SER A O 1
ATOM 1676 N N . LEU A 1 217 ? 14.709 8.177 -22.080 1.00 94.00 217 LEU A N 1
ATOM 1677 C CA . LEU A 1 217 ? 16.147 8.226 -22.435 1.00 94.00 217 LEU A CA 1
ATOM 1678 C C . LEU A 1 217 ? 16.466 8.061 -23.931 1.00 94.00 217 LEU A C 1
ATOM 1680 O O . LEU A 1 217 ? 17.465 8.572 -24.440 1.00 94.00 217 LEU A O 1
ATOM 1684 N N . TRP A 1 218 ? 15.640 7.296 -24.636 1.00 95.81 218 TRP A N 1
ATOM 1685 C CA . TRP A 1 218 ? 15.908 6.864 -26.008 1.00 95.81 218 TRP A CA 1
ATOM 1686 C C . TRP A 1 218 ? 14.942 7.467 -27.026 1.00 95.81 218 TRP A C 1
ATOM 1688 O O . TRP A 1 218 ? 14.873 6.990 -28.158 1.00 95.81 218 TRP A O 1
ATOM 1698 N N . GLY A 1 219 ? 14.230 8.532 -26.648 1.00 94.31 219 GLY A N 1
ATOM 1699 C CA . GLY A 1 219 ? 13.356 9.280 -27.547 1.00 94.31 219 GLY A CA 1
ATOM 1700 C C . GLY A 1 219 ? 12.082 8.527 -27.967 1.00 94.31 219 GLY A C 1
ATOM 1701 O O . GLY A 1 219 ? 11.739 7.503 -27.371 1.00 94.31 219 GLY A O 1
ATOM 1702 N N . PRO A 1 220 ? 11.388 9.006 -29.017 1.00 94.50 220 PRO A N 1
ATOM 1703 C CA . PRO A 1 220 ? 10.044 8.546 -29.375 1.00 94.50 220 PRO A CA 1
ATOM 1704 C C . PRO A 1 220 ? 9.966 7.077 -29.807 1.00 94.50 220 PRO A C 1
ATOM 1706 O O . PRO A 1 220 ? 8.909 6.465 -29.702 1.00 94.50 220 PRO A O 1
ATOM 1709 N N . PHE A 1 221 ? 11.047 6.484 -30.321 1.00 96.81 221 PHE A N 1
ATOM 1710 C CA . PHE A 1 221 ? 10.997 5.140 -30.916 1.00 96.81 221 PHE A CA 1
ATOM 1711 C C . PHE A 1 221 ? 11.345 4.012 -29.936 1.00 96.81 221 PHE A C 1
ATOM 1713 O O . PHE A 1 221 ? 11.154 2.841 -30.265 1.00 96.81 221 PHE A O 1
ATOM 1720 N N . ALA A 1 222 ? 11.804 4.338 -28.725 1.00 96.56 222 ALA A N 1
ATOM 1721 C CA . ALA A 1 222 ? 12.301 3.364 -27.753 1.00 96.56 222 ALA A CA 1
ATOM 1722 C C . ALA A 1 222 ? 11.257 2.313 -27.354 1.00 96.56 222 ALA A C 1
ATOM 1724 O O . ALA A 1 222 ? 11.474 1.112 -27.520 1.00 96.56 222 ALA A O 1
ATOM 1725 N N . ALA A 1 223 ? 10.092 2.758 -26.877 1.00 97.31 223 ALA A N 1
ATOM 1726 C CA . ALA A 1 223 ? 9.045 1.855 -26.410 1.00 97.31 223 ALA A CA 1
ATOM 1727 C C . ALA A 1 223 ? 8.506 0.969 -27.541 1.00 97.31 223 ALA A C 1
ATOM 1729 O O . ALA A 1 223 ? 8.298 -0.232 -27.357 1.00 97.31 223 ALA A O 1
ATOM 1730 N N . LYS A 1 224 ? 8.338 1.555 -28.734 1.00 97.44 224 LYS A N 1
ATOM 1731 C CA . LYS A 1 224 ? 7.919 0.829 -29.934 1.00 97.44 224 LYS A CA 1
ATOM 1732 C C . LYS A 1 224 ? 8.929 -0.262 -30.291 1.00 97.44 224 LYS A C 1
ATOM 1734 O O . LYS A 1 224 ? 8.526 -1.402 -30.501 1.00 97.44 224 LYS A O 1
ATOM 1739 N N . PHE A 1 225 ? 10.224 0.055 -30.287 1.00 97.75 225 PHE A N 1
ATOM 1740 C CA . PHE A 1 225 ? 11.285 -0.923 -30.524 1.00 97.75 225 PHE A CA 1
ATOM 1741 C C . PHE A 1 225 ? 11.221 -2.096 -29.536 1.00 97.75 225 PHE A C 1
ATOM 1743 O O . PHE A 1 225 ? 11.347 -3.247 -29.954 1.00 97.75 225 PHE A O 1
ATOM 1750 N N . PHE A 1 226 ? 10.977 -1.843 -28.244 1.00 98.25 226 PHE A N 1
ATOM 1751 C CA . PHE A 1 226 ? 10.842 -2.914 -27.248 1.00 98.25 226 PHE A CA 1
ATOM 1752 C C . PHE A 1 226 ? 9.652 -3.828 -27.521 1.00 98.25 226 PHE A C 1
ATOM 1754 O O . PHE A 1 226 ? 9.778 -5.050 -27.407 1.00 98.25 226 PHE A O 1
ATOM 1761 N N . VAL A 1 227 ? 8.508 -3.254 -27.894 1.00 98.44 227 VAL A N 1
ATOM 1762 C CA . VAL A 1 227 ? 7.322 -4.030 -28.267 1.00 98.44 227 VAL A CA 1
ATOM 1763 C C . VAL A 1 227 ? 7.600 -4.834 -29.536 1.00 98.44 227 VAL A C 1
ATOM 1765 O O . VAL A 1 227 ? 7.479 -6.054 -29.503 1.00 98.44 227 VAL A O 1
ATOM 1768 N N . ASP A 1 228 ? 8.063 -4.197 -30.614 1.00 98.00 228 ASP A N 1
ATOM 1769 C CA . ASP A 1 228 ? 8.369 -4.852 -31.895 1.00 98.00 228 ASP A CA 1
ATOM 1770 C C . ASP A 1 228 ? 9.346 -6.017 -31.724 1.00 98.00 228 ASP A C 1
ATOM 1772 O O . ASP A 1 228 ? 9.163 -7.106 -32.275 1.00 98.00 228 ASP A O 1
ATOM 1776 N N . ARG A 1 229 ? 10.394 -5.806 -30.923 1.00 97.06 229 ARG A N 1
ATOM 1777 C CA . ARG A 1 229 ? 11.411 -6.823 -30.684 1.00 97.06 229 ARG A CA 1
ATOM 1778 C C . ARG A 1 229 ? 10.854 -8.025 -29.933 1.00 97.06 229 ARG A C 1
ATOM 1780 O O . ARG A 1 229 ? 11.263 -9.153 -30.207 1.00 97.06 229 ARG A O 1
ATOM 1787 N N . GLN A 1 230 ? 9.933 -7.799 -29.002 1.00 97.75 230 GLN A N 1
ATOM 1788 C CA . GLN A 1 230 ? 9.251 -8.875 -28.290 1.00 97.75 230 GLN A CA 1
ATOM 1789 C C . GLN A 1 230 ? 8.198 -9.560 -29.145 1.00 97.75 230 GLN A C 1
ATOM 1791 O O . GLN A 1 230 ? 8.032 -10.764 -29.008 1.00 97.75 230 GLN A O 1
ATOM 1796 N N . MET A 1 231 ? 7.557 -8.845 -30.067 1.00 98.00 231 MET A N 1
ATOM 1797 C CA . MET A 1 231 ? 6.657 -9.442 -31.051 1.00 98.00 231 MET A CA 1
ATOM 1798 C C . MET A 1 231 ? 7.403 -10.406 -31.973 1.00 98.00 231 MET A C 1
ATOM 1800 O O . MET A 1 231 ? 6.935 -11.520 -32.175 1.00 98.00 231 MET A O 1
ATOM 1804 N N . ALA A 1 232 ? 8.612 -10.051 -32.420 1.00 96.31 232 ALA A N 1
ATOM 1805 C CA . ALA A 1 232 ? 9.464 -10.978 -33.164 1.00 96.31 232 ALA A CA 1
ATOM 1806 C C . ALA A 1 232 ? 9.828 -12.227 -32.337 1.00 96.31 232 ALA A C 1
ATOM 1808 O O . ALA A 1 232 ? 9.840 -13.336 -32.860 1.00 96.31 232 ALA A O 1
ATOM 1809 N N . THR A 1 233 ? 10.105 -12.073 -31.039 1.00 96.19 233 THR A N 1
ATOM 1810 C CA . THR A 1 233 ? 10.356 -13.215 -30.142 1.00 96.19 233 THR A CA 1
ATOM 1811 C C . THR A 1 233 ? 9.099 -14.066 -29.943 1.00 96.19 233 THR A C 1
ATOM 1813 O O . THR A 1 233 ? 9.170 -15.292 -29.981 1.00 96.19 233 THR A O 1
ATOM 1816 N N . LEU A 1 234 ? 7.941 -13.434 -29.771 1.00 96.69 234 LEU A N 1
ATOM 1817 C CA . LEU A 1 234 ? 6.661 -14.120 -29.658 1.00 96.69 234 LEU A CA 1
ATOM 1818 C C . LEU A 1 234 ? 6.355 -14.914 -30.933 1.00 96.69 234 LEU A C 1
ATOM 1820 O O . LEU A 1 234 ? 5.974 -16.073 -30.837 1.00 96.69 234 LEU A O 1
ATOM 1824 N N . ASP A 1 235 ? 6.613 -14.352 -32.115 1.00 96.12 235 ASP A N 1
ATOM 1825 C CA . ASP A 1 235 ? 6.448 -15.057 -33.391 1.00 96.12 235 ASP A CA 1
ATOM 1826 C C . ASP A 1 235 ? 7.298 -16.328 -33.457 1.00 96.12 235 ASP A C 1
ATOM 1828 O O . ASP A 1 235 ? 6.806 -17.364 -33.898 1.00 96.12 235 ASP A O 1
ATOM 1832 N N . THR A 1 236 ? 8.542 -16.288 -32.961 1.00 95.06 236 THR A N 1
ATOM 1833 C CA . THR A 1 236 ? 9.390 -17.495 -32.915 1.00 95.06 236 THR A CA 1
ATOM 1834 C C . THR A 1 236 ? 8.845 -18.562 -31.966 1.00 95.06 236 THR A C 1
ATOM 1836 O O . THR A 1 236 ? 8.900 -19.746 -32.289 1.00 95.06 236 THR A O 1
ATOM 1839 N N . ILE A 1 237 ? 8.275 -18.152 -30.824 1.00 95.31 237 ILE A N 1
ATOM 1840 C CA . ILE A 1 237 ? 7.614 -19.067 -29.881 1.00 95.31 237 ILE A CA 1
ATOM 1841 C C . ILE A 1 237 ? 6.396 -19.711 -30.555 1.00 95.31 237 ILE A C 1
ATOM 1843 O O . ILE A 1 237 ? 6.270 -20.930 -30.577 1.00 95.31 237 ILE A O 1
ATOM 1847 N N . LEU A 1 238 ? 5.523 -18.906 -31.165 1.00 94.25 238 LEU A N 1
ATOM 1848 C CA . LEU A 1 238 ? 4.298 -19.388 -31.810 1.00 94.25 238 LEU A CA 1
ATOM 1849 C C . LEU A 1 238 ? 4.574 -20.281 -33.026 1.00 94.25 238 L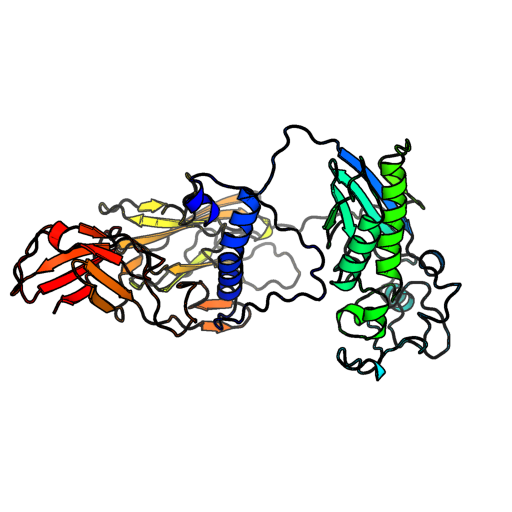EU A C 1
ATOM 1851 O O . LEU A 1 238 ? 3.809 -21.200 -33.311 1.00 94.25 238 LEU A O 1
ATOM 1855 N N . ALA A 1 239 ? 5.680 -20.041 -33.731 1.00 93.88 239 ALA A N 1
ATOM 1856 C CA . ALA A 1 239 ? 6.139 -20.890 -34.823 1.00 93.88 239 ALA A CA 1
ATOM 1857 C C . ALA A 1 239 ? 6.737 -22.232 -34.347 1.00 93.88 239 ALA A C 1
ATOM 1859 O O . ALA A 1 239 ? 7.032 -23.090 -35.182 1.00 93.88 239 ALA A O 1
ATOM 1860 N N . GLY A 1 240 ? 6.912 -22.429 -33.033 1.00 92.94 240 GLY A N 1
ATOM 1861 C CA . GLY A 1 240 ? 7.547 -23.614 -32.458 1.00 92.94 240 GLY A CA 1
ATOM 1862 C C . GLY A 1 240 ? 9.027 -23.720 -32.823 1.00 92.94 240 GLY A C 1
ATOM 1863 O O . GLY A 1 240 ? 9.543 -24.825 -33.000 1.00 92.94 240 GLY A O 1
ATOM 1864 N N . GLU A 1 241 ? 9.702 -22.583 -33.015 1.00 92.56 241 GLU A N 1
ATOM 1865 C CA . GLU A 1 241 ? 11.114 -22.573 -33.379 1.00 92.56 241 GLU A CA 1
ATOM 1866 C C . GLU A 1 241 ? 11.996 -22.953 -32.181 1.00 92.56 241 GLU A C 1
ATOM 1868 O O . GLU A 1 241 ? 12.026 -22.291 -31.132 1.00 92.56 241 GLU A O 1
ATOM 1873 N N . ASP A 1 242 ? 12.787 -24.011 -32.372 1.00 85.44 242 ASP A N 1
ATOM 1874 C CA . ASP A 1 242 ? 13.837 -24.394 -31.436 1.00 85.44 242 ASP A CA 1
ATOM 1875 C C . ASP A 1 242 ? 14.893 -23.282 -31.372 1.00 85.44 242 ASP A C 1
ATOM 1877 O O . ASP A 1 242 ? 15.597 -22.988 -32.342 1.00 85.44 242 ASP A O 1
ATOM 1881 N N . GLY A 1 243 ? 15.033 -22.669 -30.201 1.00 85.38 243 GLY A N 1
ATOM 1882 C CA . GLY A 1 243 ? 15.984 -21.593 -29.958 1.00 85.38 243 GLY A CA 1
ATOM 1883 C C . GLY A 1 243 ? 16.482 -21.614 -28.519 1.00 85.38 243 GLY A C 1
ATOM 1884 O O . GLY A 1 243 ? 15.883 -22.264 -27.658 1.00 85.38 243 GLY A O 1
ATOM 1885 N N . PRO A 1 244 ? 17.594 -20.926 -28.221 1.00 92.38 244 PRO A N 1
ATOM 1886 C CA . PRO A 1 244 ? 18.044 -20.823 -26.848 1.00 92.38 244 PRO A CA 1
ATOM 1887 C C . PRO A 1 244 ? 17.013 -20.034 -26.031 1.00 92.38 244 PRO A C 1
ATOM 1889 O O . PRO A 1 244 ? 16.478 -19.026 -26.491 1.00 92.38 244 PRO A O 1
ATOM 1892 N N . VAL A 1 245 ? 16.778 -20.465 -24.790 1.00 93.94 245 VAL A N 1
ATOM 1893 C CA . VAL A 1 245 ? 15.927 -19.732 -23.834 1.00 93.94 245 VAL A CA 1
ATOM 1894 C C . VAL A 1 245 ? 16.440 -18.306 -23.629 1.00 93.94 245 VAL A C 1
ATOM 1896 O O . VAL A 1 245 ? 15.649 -17.393 -23.432 1.00 93.94 245 VAL A O 1
ATOM 1899 N N . PHE A 1 246 ? 17.756 -18.110 -23.712 1.00 96.06 246 PHE A N 1
ATOM 1900 C CA . PHE A 1 246 ? 18.402 -16.811 -23.611 1.00 96.06 246 PHE A CA 1
ATOM 1901 C C . PHE A 1 246 ? 19.309 -16.556 -24.817 1.00 96.06 246 PHE A C 1
ATOM 1903 O O . PHE A 1 246 ? 20.173 -17.376 -25.129 1.00 96.06 246 PHE A O 1
ATOM 1910 N N . ALA A 1 247 ? 19.127 -15.412 -25.472 1.00 95.50 247 ALA A N 1
ATOM 1911 C CA . ALA A 1 247 ? 19.976 -14.941 -26.562 1.00 95.50 247 ALA A CA 1
ATOM 1912 C C . ALA A 1 247 ? 20.528 -13.542 -26.266 1.00 95.50 247 ALA A C 1
ATOM 1914 O O . ALA A 1 247 ? 19.900 -12.748 -25.569 1.00 95.50 247 ALA A O 1
ATOM 1915 N N . GLU A 1 248 ? 21.674 -13.208 -26.846 1.00 95.00 248 GLU A N 1
ATOM 1916 C CA . GLU A 1 248 ? 22.288 -11.885 -26.717 1.00 95.00 248 GLU A CA 1
ATOM 1917 C C . GLU A 1 248 ? 22.655 -11.358 -28.103 1.00 95.00 248 GLU A C 1
ATOM 1919 O O . GLU A 1 248 ? 23.189 -12.102 -28.927 1.00 95.00 248 GLU A O 1
ATOM 1924 N N . GLU A 1 249 ? 22.352 -10.087 -28.369 1.00 94.94 249 GLU A N 1
ATOM 1925 C CA . GLU A 1 249 ? 22.776 -9.410 -29.605 1.00 94.94 249 GLU A CA 1
ATOM 1926 C C . GLU A 1 249 ? 24.273 -9.106 -29.599 1.00 94.94 249 GLU A C 1
ATOM 1928 O O . GLU A 1 249 ? 24.956 -9.281 -30.611 1.00 94.94 249 GLU A O 1
ATOM 1933 N N . SER A 1 250 ? 24.795 -8.736 -28.432 1.00 94.50 250 SER A N 1
ATOM 1934 C CA . SER A 1 250 ? 26.218 -8.581 -28.185 1.00 94.50 250 SER A CA 1
ATOM 1935 C C . SER A 1 250 ? 26.569 -8.980 -26.743 1.00 94.50 250 SER A C 1
ATOM 1937 O O . SER A 1 250 ? 25.673 -9.111 -25.901 1.00 94.50 250 SER A O 1
ATOM 1939 N N . PRO A 1 251 ? 27.859 -9.231 -26.436 1.00 93.88 251 PRO A N 1
ATOM 1940 C CA . PRO A 1 251 ? 28.287 -9.534 -25.074 1.00 93.88 251 PRO A CA 1
ATOM 1941 C C . PRO A 1 251 ? 27.875 -8.438 -24.073 1.00 93.88 251 PRO A C 1
ATOM 1943 O O . PRO A 1 251 ? 27.796 -7.268 -24.457 1.00 93.88 251 PRO A O 1
ATOM 1946 N N . PRO A 1 252 ? 27.678 -8.774 -22.785 1.00 92.44 252 PRO A N 1
ATOM 1947 C CA . PRO A 1 252 ? 27.372 -7.786 -21.756 1.00 92.44 252 PRO A CA 1
ATOM 1948 C C . PRO A 1 252 ? 28.408 -6.658 -21.714 1.00 92.44 252 PRO A C 1
ATOM 1950 O O . PRO A 1 252 ? 29.612 -6.911 -21.622 1.00 92.44 252 PRO A O 1
ATOM 1953 N N . LEU A 1 253 ? 27.937 -5.410 -21.725 1.00 92.56 253 LEU A N 1
ATOM 1954 C CA . LEU A 1 253 ? 28.789 -4.218 -21.637 1.00 92.56 253 LEU A CA 1
ATOM 1955 C C . LEU A 1 253 ? 29.444 -4.030 -20.259 1.00 92.56 253 LEU A C 1
ATOM 1957 O O . LEU A 1 253 ? 30.394 -3.263 -20.124 1.00 92.56 253 LEU A O 1
ATOM 1961 N N . GLY A 1 254 ? 28.946 -4.722 -19.234 1.00 85.69 254 GLY A N 1
ATOM 1962 C CA . GLY A 1 254 ? 29.436 -4.637 -17.864 1.00 85.69 254 GLY A CA 1
ATOM 1963 C C . GLY A 1 254 ? 29.496 -6.006 -17.198 1.00 85.69 254 GLY A C 1
ATOM 1964 O O . GLY A 1 254 ? 28.733 -6.915 -17.521 1.00 85.69 254 GLY A O 1
ATOM 1965 N N . SER A 1 255 ? 30.416 -6.150 -16.247 1.00 80.12 255 SER A N 1
ATOM 1966 C CA . SER A 1 255 ? 30.403 -7.267 -15.297 1.00 80.12 255 SER A CA 1
ATOM 1967 C C . SER A 1 255 ? 29.577 -6.879 -14.068 1.00 80.12 255 SER A C 1
ATOM 1969 O O . SER A 1 255 ? 29.551 -5.695 -13.731 1.00 80.12 255 SER A O 1
ATOM 1971 N N . PRO A 1 256 ? 28.949 -7.839 -13.363 1.00 76.81 256 PRO A N 1
ATOM 1972 C CA . PRO A 1 256 ? 28.317 -7.558 -12.081 1.00 76.81 256 PRO A CA 1
ATOM 1973 C C . PRO A 1 256 ? 29.299 -6.828 -11.160 1.00 76.81 256 PRO A C 1
ATOM 1975 O O . PRO A 1 256 ? 30.419 -7.299 -10.941 1.00 76.81 256 PRO A O 1
ATOM 1978 N N . GLY A 1 257 ? 28.896 -5.661 -10.657 1.00 75.88 257 GLY A N 1
ATOM 1979 C CA . GLY A 1 257 ? 29.700 -4.902 -9.708 1.00 75.88 257 GLY A CA 1
ATOM 1980 C C . GLY A 1 257 ? 29.924 -5.690 -8.416 1.00 75.88 257 GLY A C 1
ATOM 1981 O O . GLY A 1 257 ? 29.142 -6.569 -8.048 1.00 75.88 257 GLY A O 1
ATOM 1982 N N . THR A 1 258 ? 30.993 -5.374 -7.687 1.00 84.25 258 THR A N 1
ATOM 1983 C CA . THR A 1 258 ? 31.167 -5.901 -6.330 1.00 84.25 258 THR A CA 1
ATOM 1984 C C . THR A 1 258 ? 30.296 -5.108 -5.364 1.00 84.25 258 THR A C 1
ATOM 1986 O O . THR A 1 258 ? 30.416 -3.886 -5.295 1.00 84.25 258 THR A O 1
ATOM 1989 N N . PHE A 1 259 ? 29.475 -5.792 -4.573 1.00 87.81 259 PHE A N 1
ATOM 1990 C CA . PHE A 1 259 ? 28.732 -5.179 -3.479 1.00 87.81 259 PHE A CA 1
ATOM 1991 C C . PHE A 1 259 ? 29.460 -5.411 -2.155 1.00 87.81 259 PHE A C 1
ATOM 1993 O O . PHE A 1 259 ? 29.710 -6.552 -1.765 1.00 87.81 259 PHE A O 1
ATOM 2000 N N . THR A 1 260 ? 29.775 -4.326 -1.450 1.00 88.88 260 THR A N 1
ATOM 2001 C CA . THR A 1 260 ? 30.245 -4.388 -0.064 1.00 88.88 260 THR A CA 1
ATOM 2002 C C . THR A 1 260 ? 29.082 -3.977 0.833 1.00 88.88 260 THR A C 1
ATOM 2004 O O . THR A 1 260 ? 28.681 -2.812 0.776 1.00 88.88 260 THR A O 1
ATOM 2007 N N . PRO A 1 261 ? 28.530 -4.885 1.659 1.00 88.25 261 PRO A N 1
ATOM 2008 C CA . PRO A 1 261 ? 27.492 -4.520 2.611 1.00 88.25 261 PRO A CA 1
ATOM 2009 C C . PRO A 1 261 ? 27.956 -3.387 3.528 1.00 88.25 261 PRO A C 1
ATOM 2011 O O . PRO A 1 261 ? 29.105 -3.359 3.976 1.00 88.25 261 PRO A O 1
ATOM 2014 N N . ARG A 1 262 ? 27.044 -2.465 3.843 1.00 90.56 262 ARG A N 1
ATOM 2015 C CA . ARG A 1 262 ? 27.260 -1.462 4.888 1.00 90.56 262 ARG A CA 1
ATOM 2016 C C . ARG A 1 262 ? 27.516 -2.178 6.224 1.00 90.56 262 ARG A C 1
ATOM 2018 O O . ARG A 1 262 ? 26.805 -3.121 6.559 1.00 90.56 262 ARG A O 1
ATOM 2025 N N . GLY A 1 263 ? 28.515 -1.724 6.982 1.00 93.56 263 GLY A N 1
ATOM 2026 C CA . GLY A 1 263 ? 28.755 -2.216 8.344 1.00 93.56 263 GLY A CA 1
ATOM 2027 C C . GLY A 1 263 ? 27.624 -1.842 9.311 1.00 93.56 263 GLY A C 1
ATOM 2028 O O . GLY A 1 263 ? 26.915 -0.862 9.083 1.00 93.56 263 GLY A O 1
ATOM 2029 N N . TYR A 1 264 ? 27.470 -2.608 10.392 1.00 96.38 264 TYR A N 1
ATOM 2030 C CA . TYR A 1 264 ? 26.480 -2.330 11.435 1.00 96.38 264 TYR A CA 1
ATOM 2031 C C . TYR A 1 264 ? 27.010 -1.353 12.480 1.00 96.38 264 TYR A C 1
ATOM 2033 O O . TYR A 1 264 ? 28.175 -1.422 12.870 1.00 96.38 264 TYR A O 1
ATOM 2041 N N . GLU A 1 265 ? 26.126 -0.494 12.974 1.00 97.62 265 GLU A N 1
ATOM 2042 C CA . GLU A 1 265 ? 26.402 0.397 14.099 1.00 97.62 265 GLU A CA 1
ATOM 2043 C C . GLU A 1 265 ? 25.998 -0.297 15.404 1.00 97.62 265 GLU A C 1
ATOM 2045 O O . GLU A 1 265 ? 24.917 -0.888 15.500 1.00 97.62 265 GLU A O 1
ATOM 2050 N N . ARG A 1 266 ? 26.860 -0.255 16.427 1.00 98.19 266 ARG A N 1
ATOM 2051 C CA . ARG A 1 266 ? 26.511 -0.786 17.749 1.00 98.19 266 ARG A CA 1
ATOM 2052 C C . ARG A 1 266 ? 25.391 0.053 18.358 1.00 98.19 266 ARG A C 1
ATOM 2054 O O . ARG A 1 266 ? 25.535 1.267 18.483 1.00 98.19 266 ARG A O 1
ATOM 2061 N N . SER A 1 267 ? 24.314 -0.590 18.801 1.00 98.12 267 SER A N 1
ATOM 2062 C CA . SER A 1 267 ? 23.245 0.135 19.493 1.00 98.12 267 SER A CA 1
ATOM 2063 C C . SER A 1 267 ? 23.664 0.509 20.914 1.00 98.12 267 SER A C 1
ATOM 2065 O O . SER A 1 267 ? 24.181 -0.331 21.657 1.00 98.12 267 SER A O 1
ATOM 2067 N N . THR A 1 268 ? 23.429 1.762 21.304 1.00 98.50 268 THR A N 1
ATOM 2068 C CA . THR A 1 268 ? 23.732 2.268 22.655 1.00 98.50 268 THR A CA 1
ATOM 2069 C C . THR A 1 268 ? 22.547 2.224 23.619 1.00 98.50 268 THR A C 1
ATOM 2071 O O . THR A 1 268 ? 22.752 2.419 24.814 1.00 98.50 268 THR A O 1
ATOM 2074 N N . ASN A 1 269 ? 21.336 1.953 23.126 1.00 98.31 269 ASN A N 1
ATOM 2075 C CA . ASN A 1 269 ? 20.090 1.977 23.896 1.00 98.31 269 ASN A CA 1
ATOM 2076 C C . ASN A 1 269 ? 19.140 0.778 23.642 1.00 98.31 269 ASN A C 1
ATOM 2078 O O . ASN A 1 269 ? 17.924 0.960 23.696 1.00 98.31 269 ASN A O 1
ATOM 2082 N N . PRO A 1 270 ? 19.611 -0.443 23.315 1.00 98.19 270 PRO A N 1
ATOM 2083 C CA . PRO A 1 270 ? 18.708 -1.528 22.934 1.00 98.19 270 PRO A CA 1
ATOM 2084 C C . PRO A 1 270 ? 17.797 -1.940 24.103 1.00 98.19 270 PRO A C 1
ATOM 2086 O O . PRO A 1 270 ? 18.276 -2.331 25.165 1.00 98.19 270 PRO A O 1
ATOM 2089 N N . GLY A 1 271 ? 16.482 -1.897 23.887 1.00 98.06 271 GLY A N 1
ATOM 2090 C CA . GLY A 1 271 ? 15.456 -2.244 24.875 1.00 98.06 271 GLY A CA 1
ATOM 2091 C C . GLY A 1 271 ? 15.035 -1.103 25.809 1.00 98.06 271 GLY A C 1
ATOM 2092 O O . GLY A 1 271 ? 14.100 -1.291 26.586 1.00 98.06 271 GLY A O 1
ATOM 2093 N N . ASP A 1 272 ? 15.663 0.074 25.732 1.00 98.62 272 ASP A N 1
ATOM 2094 C CA . ASP A 1 272 ? 15.277 1.221 26.559 1.00 98.62 272 ASP A CA 1
ATOM 2095 C C . ASP A 1 272 ? 13.916 1.771 26.118 1.00 98.62 272 ASP A C 1
ATOM 2097 O O . ASP A 1 272 ? 13.719 2.062 24.940 1.00 98.62 272 ASP A O 1
ATOM 2101 N N . VAL A 1 273 ? 12.982 1.988 27.048 1.00 98.69 273 VAL A N 1
ATOM 2102 C CA . VAL A 1 273 ? 11.762 2.762 26.761 1.00 98.69 273 VAL A CA 1
ATOM 2103 C C . VAL A 1 273 ? 12.131 4.241 26.665 1.00 98.69 273 VAL A C 1
ATOM 2105 O O . VAL A 1 273 ? 12.643 4.820 27.623 1.00 98.69 273 VAL A O 1
ATOM 2108 N N . ILE A 1 274 ? 11.859 4.860 25.515 1.00 98.44 274 ILE A N 1
ATOM 2109 C CA . ILE A 1 274 ? 12.175 6.271 25.251 1.00 98.44 274 ILE A CA 1
ATOM 2110 C C . ILE A 1 274 ? 10.951 7.155 25.503 1.00 98.44 274 ILE A C 1
ATOM 2112 O O . ILE A 1 274 ? 11.072 8.199 26.144 1.00 98.44 274 ILE A O 1
ATOM 2116 N N . ALA A 1 275 ? 9.771 6.737 25.038 1.00 98.38 275 ALA A N 1
ATOM 2117 C CA . ALA A 1 275 ? 8.507 7.392 25.350 1.00 98.38 275 ALA A CA 1
ATOM 2118 C C . ALA A 1 275 ? 7.352 6.387 25.390 1.00 98.38 275 ALA A C 1
ATOM 2120 O O . ALA A 1 275 ? 7.191 5.556 24.494 1.00 98.38 275 ALA A O 1
ATOM 2121 N N . GLU A 1 276 ? 6.527 6.513 26.425 1.00 98.38 276 GLU A N 1
ATOM 2122 C CA . GLU A 1 276 ? 5.306 5.730 26.597 1.00 98.38 276 GLU A CA 1
ATOM 2123 C C . GLU A 1 276 ? 4.146 6.295 25.776 1.00 98.38 276 GLU A C 1
ATOM 2125 O O . GLU A 1 276 ? 4.050 7.507 25.552 1.00 98.38 276 GLU A O 1
ATOM 2130 N N . ALA A 1 277 ? 3.216 5.415 25.403 1.00 97.38 277 ALA A N 1
ATOM 2131 C CA . ALA A 1 277 ? 1.919 5.840 24.892 1.00 97.38 277 ALA A CA 1
ATOM 2132 C C . ALA A 1 277 ? 1.076 6.472 26.018 1.00 97.38 277 ALA A C 1
ATOM 2134 O O . ALA A 1 277 ? 1.243 6.122 27.192 1.00 97.38 277 ALA A O 1
ATOM 2135 N N . PRO A 1 278 ? 0.136 7.384 25.706 1.00 97.56 278 PRO A N 1
ATOM 2136 C CA . PRO A 1 278 ? -0.806 7.877 26.704 1.00 97.56 278 PRO A CA 1
ATOM 2137 C C . PRO A 1 278 ? -1.573 6.720 27.360 1.00 97.56 278 PRO A C 1
ATOM 2139 O O . PRO A 1 278 ? -2.137 5.877 26.671 1.00 97.56 278 PRO A O 1
ATOM 2142 N N . GLY A 1 279 ? -1.643 6.702 28.694 1.00 97.38 279 GLY A N 1
ATOM 2143 C CA . GLY A 1 279 ? -2.266 5.600 29.444 1.00 97.38 279 GLY A CA 1
ATOM 2144 C C . GLY A 1 279 ? -3.789 5.488 29.293 1.00 97.38 279 GLY A C 1
ATOM 2145 O O . GLY A 1 279 ? -4.384 4.540 29.796 1.00 97.38 279 GLY A O 1
ATOM 2146 N N . LYS A 1 280 ? -4.436 6.446 28.622 1.00 98.31 280 LYS A N 1
ATOM 2147 C CA . LYS A 1 280 ? -5.861 6.414 28.286 1.00 98.31 280 LYS A CA 1
ATOM 2148 C C . LYS A 1 280 ? -6.069 7.017 26.904 1.00 98.31 280 LYS A C 1
ATOM 2150 O O . LYS A 1 280 ? -5.669 8.158 26.683 1.00 98.31 280 LYS A O 1
ATOM 2155 N N . LEU A 1 281 ? -6.722 6.271 26.019 1.00 98.38 281 LEU A N 1
ATOM 2156 C CA . LEU A 1 281 ? -7.033 6.683 24.654 1.00 98.38 281 LEU A CA 1
ATOM 2157 C C . LEU A 1 281 ? -8.458 6.275 24.271 1.00 98.38 281 LEU A C 1
ATOM 2159 O O . LEU A 1 281 ? -9.035 5.327 24.803 1.00 98.38 281 LEU A O 1
ATOM 2163 N N . GLU A 1 282 ? -9.032 7.017 23.340 1.00 98.25 282 GLU A N 1
ATOM 2164 C CA . GLU A 1 282 ? -10.295 6.690 22.684 1.00 98.25 282 GLU A CA 1
ATOM 2165 C C . GLU A 1 282 ? -10.035 5.990 21.352 1.00 98.25 282 GLU A C 1
ATOM 2167 O O . GLU A 1 282 ? -8.993 6.184 20.717 1.00 98.25 282 GLU A O 1
ATOM 2172 N N . ARG A 1 283 ? -11.013 5.212 20.886 1.00 97.94 283 ARG A N 1
ATOM 2173 C CA . ARG A 1 283 ? -11.010 4.722 19.505 1.00 97.94 283 ARG A CA 1
ATOM 2174 C C . ARG A 1 283 ? -10.872 5.893 18.521 1.00 97.94 283 ARG A C 1
ATOM 2176 O O . ARG A 1 283 ? -11.397 6.979 18.741 1.00 97.94 283 ARG A O 1
ATOM 2183 N N . GLY A 1 284 ? -10.122 5.683 17.447 1.00 97.06 284 GLY A N 1
ATOM 2184 C CA . GLY A 1 284 ? -9.746 6.706 16.470 1.00 97.06 284 GLY A CA 1
ATOM 2185 C C . GLY A 1 284 ? -8.493 7.515 16.832 1.00 97.06 284 GLY A C 1
ATOM 2186 O O . GLY A 1 284 ? -7.886 8.097 15.930 1.00 97.06 284 GLY A O 1
ATOM 2187 N N . GLN A 1 285 ? -8.057 7.531 18.099 1.00 97.56 285 GLN A N 1
ATOM 2188 C CA . GLN A 1 285 ? -6.810 8.190 18.512 1.00 97.56 285 GLN A CA 1
ATOM 2189 C C . GLN A 1 285 ? -5.574 7.324 18.222 1.00 97.56 285 GLN A C 1
ATOM 2191 O O . GLN A 1 285 ? -5.672 6.113 18.017 1.00 97.56 285 GLN A O 1
ATOM 2196 N N . THR A 1 286 ? -4.395 7.951 18.212 1.00 97.69 286 THR A N 1
ATOM 2197 C CA . THR A 1 286 ? -3.112 7.282 17.954 1.00 97.69 286 THR A CA 1
ATOM 2198 C C . THR A 1 286 ? -2.376 6.971 19.254 1.00 97.69 286 THR A C 1
ATOM 2200 O O . THR A 1 286 ? -2.039 7.876 20.018 1.00 97.69 286 THR A O 1
ATOM 2203 N N . ALA A 1 287 ? -2.054 5.698 19.472 1.00 98.19 287 ALA A N 1
ATOM 2204 C CA . ALA A 1 287 ? -1.054 5.271 20.439 1.00 98.19 287 ALA A CA 1
ATOM 2205 C C . ALA A 1 287 ? 0.339 5.355 19.800 1.00 98.19 287 ALA A C 1
ATOM 2207 O O . ALA A 1 287 ? 0.606 4.685 18.801 1.00 98.19 287 ALA A O 1
ATOM 2208 N N . ARG A 1 288 ? 1.224 6.168 20.383 1.00 97.94 288 ARG A N 1
ATOM 2209 C CA . ARG A 1 288 ? 2.624 6.308 19.964 1.00 97.94 288 ARG A CA 1
ATOM 2210 C C . ARG A 1 288 ? 3.537 5.779 21.057 1.00 97.94 288 ARG A C 1
ATOM 2212 O O . ARG A 1 288 ? 3.510 6.295 22.168 1.00 97.94 288 ARG A O 1
ATOM 2219 N N . PHE A 1 289 ? 4.352 4.786 20.729 1.00 98.62 289 PHE A N 1
ATOM 2220 C CA . PHE A 1 289 ? 5.322 4.183 21.643 1.00 98.62 289 PHE A CA 1
ATOM 2221 C C . PHE A 1 289 ? 6.705 4.206 20.999 1.00 98.62 289 PHE A C 1
ATOM 2223 O O . PHE A 1 289 ? 6.828 3.894 19.812 1.00 98.62 289 PHE A O 1
ATOM 2230 N N . SER A 1 290 ? 7.736 4.591 21.753 1.00 98.56 290 SER A N 1
ATOM 2231 C CA . SER A 1 290 ? 9.113 4.620 21.261 1.00 98.56 290 SER A CA 1
ATOM 2232 C C . SER A 1 290 ? 10.100 3.982 22.229 1.00 98.56 290 SER A C 1
ATOM 2234 O O . SER A 1 290 ? 9.981 4.075 23.453 1.00 98.56 290 SER A O 1
ATOM 2236 N N . TRP A 1 291 ? 11.103 3.331 21.654 1.00 98.75 291 TRP A N 1
ATOM 2237 C CA . TRP A 1 291 ? 12.117 2.569 22.367 1.00 98.75 291 TRP A CA 1
ATOM 2238 C C . TRP A 1 291 ? 13.456 2.634 21.632 1.00 98.75 291 TRP A C 1
ATOM 2240 O O . TRP A 1 291 ? 13.525 3.006 20.461 1.00 98.75 291 TRP A O 1
ATOM 2250 N N . GLY A 1 292 ? 14.541 2.276 22.305 1.00 98.75 292 GLY A N 1
ATOM 2251 C CA . GLY A 1 292 ? 15.823 2.059 21.658 1.00 98.75 292 GLY A CA 1
ATOM 2252 C C . GLY A 1 292 ? 15.921 0.645 21.086 1.00 98.75 292 GLY A C 1
ATOM 2253 O O . GLY A 1 292 ? 15.598 -0.338 21.749 1.00 98.75 292 GLY A O 1
ATOM 2254 N N . GLY A 1 293 ? 16.339 0.527 19.830 1.00 98.31 293 GLY A N 1
ATOM 2255 C CA . GLY A 1 293 ? 16.449 -0.741 19.106 1.00 98.31 293 GLY A CA 1
ATOM 2256 C C . GLY A 1 293 ? 17.780 -0.871 18.374 1.00 98.31 293 GLY A C 1
ATOM 2257 O O . GLY A 1 293 ? 18.793 -0.353 18.829 1.00 98.31 293 GLY A O 1
ATOM 2258 N N . GLY A 1 294 ? 17.806 -1.591 17.253 1.00 97.75 294 GLY A N 1
ATOM 2259 C CA . GLY A 1 294 ? 19.022 -1.818 16.467 1.00 97.75 294 GLY A CA 1
ATOM 2260 C C . GLY A 1 294 ? 19.145 -0.951 15.220 1.00 97.75 294 GLY A C 1
ATOM 2261 O O . GLY A 1 294 ? 18.209 -0.249 14.839 1.00 97.75 294 GLY A O 1
ATOM 2262 N N . ASP A 1 295 ? 20.303 -1.047 14.569 1.00 97.12 295 ASP A N 1
ATOM 2263 C CA . ASP A 1 295 ? 20.538 -0.508 13.231 1.00 97.12 295 ASP A CA 1
ATOM 2264 C C . ASP A 1 295 ? 19.493 -1.065 12.233 1.00 97.12 295 ASP A C 1
ATOM 2266 O O . ASP A 1 295 ? 19.306 -2.285 12.187 1.00 97.12 295 ASP A O 1
ATOM 2270 N N . PRO A 1 296 ? 18.827 -0.224 11.414 1.00 95.50 296 PRO A N 1
ATOM 2271 C CA . PRO A 1 296 ? 17.838 -0.673 10.427 1.00 95.50 296 PRO A CA 1
ATOM 2272 C C . PRO A 1 296 ? 18.333 -1.749 9.451 1.00 95.50 296 PRO A C 1
ATOM 2274 O O . PRO A 1 296 ? 17.526 -2.514 8.929 1.00 95.50 296 PRO A O 1
ATOM 2277 N N . SER A 1 297 ? 19.644 -1.849 9.210 1.00 93.69 297 SER A N 1
ATOM 2278 C CA . SER A 1 297 ? 20.238 -2.896 8.368 1.00 93.69 297 SER A 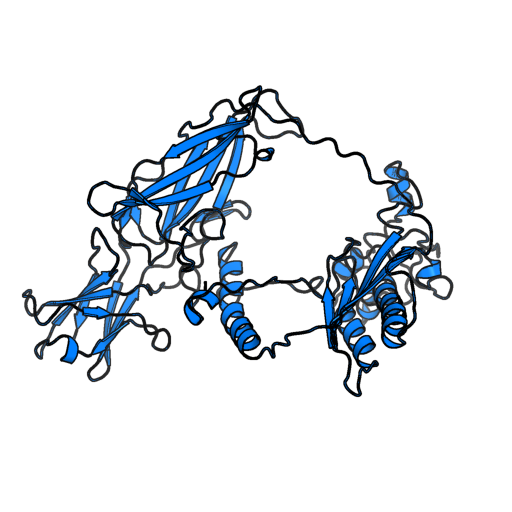CA 1
ATOM 2279 C C . SER A 1 297 ? 20.160 -4.308 8.974 1.00 93.69 297 SER A C 1
ATOM 2281 O O . SER A 1 297 ? 20.446 -5.273 8.268 1.00 93.69 297 SER A O 1
ATOM 2283 N N . LEU A 1 298 ? 19.776 -4.455 10.248 1.00 95.44 298 LEU A N 1
ATOM 2284 C CA . LEU A 1 298 ? 19.490 -5.751 10.883 1.00 95.44 298 LEU A CA 1
ATOM 2285 C C . LEU A 1 298 ? 18.022 -6.182 10.751 1.00 95.44 298 LEU A C 1
ATOM 2287 O O . LEU A 1 298 ? 17.678 -7.291 11.156 1.00 95.44 298 LEU A O 1
ATOM 2291 N N . GLY A 1 299 ? 17.173 -5.323 10.188 1.00 95.19 299 GLY A N 1
ATOM 2292 C CA . GLY A 1 299 ? 15.737 -5.535 10.063 1.00 95.19 299 GLY A CA 1
ATOM 2293 C C . GLY A 1 299 ? 14.923 -4.581 10.934 1.00 95.19 299 GLY A C 1
ATOM 2294 O O . GLY A 1 299 ? 15.400 -4.023 11.924 1.00 95.19 299 GLY A O 1
ATOM 2295 N N . SER A 1 300 ? 13.667 -4.386 10.541 1.00 96.31 300 SER A N 1
ATOM 2296 C CA . SER A 1 300 ? 12.702 -3.617 11.321 1.00 96.31 300 SER A CA 1
ATOM 2297 C C . SER A 1 300 ? 12.219 -4.419 12.535 1.00 96.31 300 SER A C 1
ATOM 2299 O O . SER A 1 300 ? 12.101 -5.643 12.454 1.00 96.31 300 SER A O 1
ATOM 2301 N N . PRO A 1 301 ? 11.911 -3.755 13.660 1.00 98.12 301 PRO A N 1
ATOM 2302 C CA . PRO A 1 301 ? 11.279 -4.410 14.793 1.00 98.12 301 PRO A CA 1
ATOM 2303 C C . PRO A 1 301 ? 9.892 -4.938 14.436 1.00 98.12 301 PRO A C 1
ATOM 2305 O O . PRO A 1 301 ? 9.184 -4.346 13.623 1.00 98.12 301 PRO A O 1
ATOM 2308 N N . TYR A 1 302 ? 9.490 -6.007 15.111 1.00 98.44 302 TYR A N 1
ATOM 2309 C CA . TYR A 1 302 ? 8.140 -6.546 15.087 1.00 98.44 302 TYR A CA 1
ATOM 2310 C C . TYR A 1 302 ? 7.377 -6.061 16.320 1.00 98.44 302 TYR A C 1
ATOM 2312 O O . TYR A 1 302 ? 7.792 -6.329 17.452 1.00 98.44 302 TYR A O 1
ATOM 2320 N N . VAL A 1 303 ? 6.277 -5.344 16.098 1.00 98.69 303 VAL A N 1
ATOM 2321 C CA . VAL A 1 303 ? 5.408 -4.793 17.141 1.00 98.69 303 VAL A CA 1
ATOM 2322 C C . VAL A 1 303 ? 4.036 -5.426 17.035 1.00 98.69 303 VAL A C 1
ATOM 2324 O O . VAL A 1 303 ? 3.436 -5.400 15.966 1.00 98.69 303 VAL A O 1
ATOM 2327 N N . VAL A 1 304 ? 3.520 -5.929 18.153 1.00 98.62 304 VAL A N 1
ATOM 2328 C CA . VAL A 1 304 ? 2.173 -6.493 18.254 1.00 98.62 304 VAL A CA 1
ATOM 2329 C C . VAL A 1 304 ? 1.357 -5.761 19.318 1.00 98.62 304 VAL A C 1
ATOM 2331 O O . VAL A 1 304 ? 1.890 -5.369 20.360 1.00 98.62 304 VAL A O 1
ATOM 2334 N N . VAL A 1 305 ? 0.062 -5.580 19.057 1.00 98.62 305 VAL A N 1
ATOM 2335 C CA . VAL A 1 305 ? -0.909 -5.156 20.073 1.00 98.62 305 VAL A CA 1
ATOM 2336 C C . VAL A 1 305 ? -1.315 -6.371 20.894 1.00 98.62 305 VAL A C 1
ATOM 2338 O O . VAL A 1 305 ? -1.754 -7.381 20.347 1.00 98.62 305 VAL A O 1
ATOM 2341 N N . GLU A 1 306 ? -1.203 -6.264 22.212 1.00 98.62 306 GLU A N 1
ATOM 2342 C CA . GLU A 1 306 ? -1.716 -7.254 23.154 1.00 98.62 306 GLU A CA 1
ATOM 2343 C C . GLU A 1 306 ? -2.859 -6.649 23.966 1.00 98.62 306 GLU A C 1
ATOM 2345 O O . GLU A 1 306 ? -2.802 -5.476 24.329 1.00 98.62 306 GLU A O 1
ATOM 2350 N N . VAL A 1 307 ? -3.882 -7.443 24.264 1.00 98.19 307 VAL A N 1
ATOM 2351 C CA . VAL A 1 307 ? -5.072 -7.031 25.018 1.00 98.19 307 VAL A CA 1
ATOM 2352 C C . VAL A 1 307 ? -5.179 -7.871 26.286 1.00 98.19 307 VAL A C 1
ATOM 2354 O O . VAL A 1 307 ? -4.953 -9.084 26.246 1.00 98.19 307 VAL A O 1
ATOM 2357 N N . ASP A 1 308 ? -5.499 -7.227 27.406 1.00 97.94 308 ASP A N 1
ATOM 2358 C CA . ASP A 1 308 ? -5.809 -7.893 28.672 1.00 97.94 308 ASP A CA 1
ATOM 2359 C C . ASP A 1 308 ? -7.077 -8.737 28.514 1.00 97.94 308 ASP A C 1
ATOM 2361 O O . ASP A 1 308 ? -8.119 -8.236 28.110 1.00 97.94 308 ASP A O 1
ATOM 2365 N N . GLN A 1 309 ? -7.010 -10.018 28.858 1.00 95.44 309 GLN A N 1
ATOM 2366 C CA . GLN A 1 309 ? -8.137 -10.948 28.768 1.00 95.44 309 GLN A CA 1
ATOM 2367 C C . GLN A 1 309 ? -9.138 -10.808 29.938 1.00 95.44 309 GLN A C 1
ATOM 2369 O O . GLN A 1 309 ? -9.977 -11.683 30.154 1.00 95.44 309 GLN A O 1
ATOM 2374 N N . GLY A 1 310 ? -9.052 -9.721 30.715 1.00 92.12 310 GLY A N 1
ATOM 2375 C CA . GLY A 1 310 ? -9.905 -9.421 31.871 1.00 92.12 310 GLY A CA 1
ATOM 2376 C C . GLY A 1 310 ? -9.400 -10.019 33.189 1.00 92.12 310 GLY A C 1
ATOM 2377 O O . GLY A 1 310 ? -10.097 -9.980 34.203 1.00 92.12 310 GLY A O 1
ATOM 2378 N N . ASN A 1 311 ? -8.198 -10.592 33.184 1.00 92.62 311 ASN A N 1
ATOM 2379 C CA . ASN A 1 311 ? -7.559 -11.244 34.330 1.00 92.62 311 ASN A CA 1
ATOM 2380 C C . ASN A 1 311 ? -6.133 -10.719 34.595 1.00 92.62 311 ASN A C 1
ATOM 2382 O O . ASN A 1 311 ? -5.432 -11.269 35.447 1.00 92.62 311 ASN A O 1
ATOM 2386 N N . GLY A 1 312 ? -5.704 -9.670 33.886 1.00 94.00 312 GLY A N 1
ATOM 2387 C CA . GLY A 1 312 ? -4.349 -9.125 33.919 1.00 94.00 312 GLY A CA 1
ATOM 2388 C C . GLY A 1 312 ? -3.362 -9.851 32.998 1.00 94.00 312 GLY A C 1
ATOM 2389 O O . GLY A 1 312 ? -2.196 -9.454 32.930 1.00 94.00 312 GLY A O 1
ATOM 2390 N N . GLU A 1 313 ? -3.787 -10.906 32.295 1.00 96.88 313 GLU A N 1
ATOM 2391 C CA . GLU A 1 313 ? -2.979 -11.589 31.286 1.00 96.88 313 GLU A CA 1
ATOM 2392 C C . GLU A 1 313 ? -3.196 -10.932 29.923 1.00 96.88 313 GLU A C 1
ATOM 2394 O O . GLU A 1 313 ? -4.309 -10.862 29.409 1.00 96.88 313 GLU A O 1
ATOM 2399 N N . PHE A 1 314 ? -2.107 -10.471 29.315 1.00 98.25 314 PHE A N 1
ATOM 2400 C CA . PHE A 1 314 ? -2.129 -9.883 27.981 1.00 98.25 314 PHE A CA 1
ATOM 2401 C C . PHE A 1 314 ? -1.858 -10.954 26.929 1.00 98.25 314 PHE A C 1
ATOM 2403 O O . PHE A 1 314 ? -0.865 -11.679 27.021 1.00 98.25 314 PHE A O 1
ATOM 2410 N N . ALA A 1 315 ? -2.711 -11.016 25.910 1.00 97.31 315 ALA A N 1
ATOM 2411 C CA . ALA A 1 315 ? -2.538 -11.894 24.760 1.00 97.31 315 ALA A CA 1
ATOM 2412 C C . ALA A 1 315 ? -2.515 -11.083 23.455 1.00 97.31 315 ALA A C 1
ATOM 2414 O O . ALA A 1 315 ? -3.202 -10.063 23.368 1.00 97.31 315 ALA A O 1
ATOM 2415 N N . PRO A 1 316 ? -1.755 -11.513 22.431 1.00 97.44 316 PRO A N 1
ATOM 2416 C CA . PRO A 1 316 ? -1.770 -10.876 21.118 1.00 97.44 316 PRO A CA 1
ATOM 2417 C C . PRO A 1 316 ? -3.182 -10.770 20.533 1.00 97.44 316 PRO A C 1
ATOM 2419 O O . PRO A 1 316 ? -3.902 -11.765 20.445 1.00 97.44 316 PRO A O 1
ATOM 2422 N N . GLN A 1 317 ? -3.557 -9.572 20.088 1.00 96.25 317 GLN A N 1
ATOM 2423 C CA . GLN A 1 317 ? -4.832 -9.337 19.423 1.00 96.25 317 GLN A CA 1
ATOM 2424 C C . GLN A 1 317 ? -4.806 -9.973 18.023 1.00 96.25 317 GLN A C 1
ATOM 2426 O O . GLN A 1 317 ? -3.886 -9.684 17.252 1.00 96.25 317 GLN A O 1
ATOM 2431 N N . PRO A 1 318 ? -5.797 -10.802 17.648 1.00 93.50 318 PRO A N 1
ATOM 2432 C CA . PRO A 1 318 ? -5.908 -11.324 16.290 1.00 93.50 318 PRO A CA 1
ATOM 2433 C C . PRO A 1 318 ? -5.965 -10.215 15.236 1.00 93.50 318 PRO A C 1
ATOM 2435 O O . PRO A 1 318 ? -6.541 -9.147 15.459 1.00 93.50 318 PRO A O 1
ATOM 2438 N N . SER A 1 319 ? -5.382 -10.476 14.067 1.00 91.00 319 SER A N 1
ATOM 2439 C CA . SER A 1 319 ? -5.437 -9.539 12.946 1.00 91.00 319 SER A CA 1
ATOM 2440 C C . SER A 1 319 ? -6.886 -9.303 12.496 1.00 91.00 319 SER A C 1
ATOM 2442 O O . SER A 1 319 ? -7.618 -10.280 12.314 1.00 91.00 319 SER A O 1
ATOM 2444 N N . PRO A 1 320 ? -7.290 -8.054 12.192 1.00 85.06 320 PRO A N 1
ATOM 2445 C CA . PRO A 1 320 ? -8.600 -7.781 11.590 1.00 85.06 320 PRO A CA 1
ATOM 2446 C C . PRO A 1 320 ? -8.751 -8.415 10.197 1.00 85.06 320 PRO A C 1
ATOM 2448 O O . PRO A 1 320 ? -9.865 -8.602 9.716 1.00 85.06 320 PRO A O 1
ATOM 2451 N N . SER A 1 321 ? -7.644 -8.839 9.574 1.00 80.62 321 SER A N 1
ATOM 2452 C CA . SER A 1 321 ? -7.671 -9.603 8.327 1.00 80.62 321 SER A CA 1
ATOM 2453 C C . SER A 1 321 ? -8.340 -10.974 8.439 1.00 80.62 321 SER A C 1
ATOM 2455 O O . SER A 1 321 ? -8.668 -11.553 7.405 1.00 80.62 321 SER A O 1
ATOM 2457 N N . GLY A 1 322 ? -8.509 -11.497 9.659 1.00 79.00 322 GLY A N 1
ATOM 2458 C CA . GLY A 1 322 ? -9.105 -12.801 9.942 1.00 79.00 322 GLY A CA 1
ATOM 2459 C C . GLY A 1 322 ? -8.166 -13.995 9.753 1.00 79.00 322 GLY A C 1
ATOM 2460 O O . GLY A 1 322 ? -8.519 -15.093 10.171 1.00 79.00 322 GLY A O 1
ATOM 2461 N N . TRP A 1 323 ? -6.966 -13.808 9.186 1.00 83.19 323 TRP A N 1
ATOM 2462 C CA . TRP A 1 323 ? -6.035 -14.904 8.897 1.00 83.19 323 TRP A CA 1
ATOM 2463 C C . TRP A 1 323 ? -5.531 -15.579 10.195 1.00 83.19 323 TRP A C 1
ATOM 2465 O O . TRP A 1 323 ? -4.856 -14.916 10.998 1.00 83.19 323 TRP A O 1
ATOM 2475 N N . PRO A 1 324 ? -5.799 -16.891 10.398 1.00 86.06 324 PRO A N 1
ATOM 2476 C CA . PRO A 1 324 ? -5.381 -17.626 11.584 1.00 86.06 324 PRO A CA 1
ATOM 2477 C C . PRO A 1 324 ? -3.877 -17.557 11.831 1.00 86.06 324 PRO A C 1
ATOM 2479 O O . PRO A 1 324 ? -3.073 -17.695 10.910 1.00 86.06 324 PRO A O 1
ATOM 2482 N N . GLY A 1 325 ? -3.501 -17.376 13.098 1.00 87.75 325 GLY A N 1
ATOM 2483 C CA . GLY A 1 325 ? -2.101 -17.292 13.519 1.00 87.75 325 GLY A CA 1
ATOM 2484 C C . GLY A 1 325 ? -1.426 -15.954 13.214 1.00 87.75 325 GLY A C 1
ATOM 2485 O O . GLY A 1 325 ? -0.217 -15.841 13.400 1.00 87.75 325 GLY A O 1
ATOM 2486 N N . THR A 1 326 ? -2.181 -14.948 12.763 1.00 91.00 326 THR A N 1
ATOM 2487 C CA . THR A 1 326 ? -1.658 -13.603 12.511 1.00 91.00 326 THR A CA 1
ATOM 2488 C C . THR A 1 326 ? -2.298 -12.582 13.442 1.00 91.00 326 THR A C 1
ATOM 2490 O O . THR A 1 326 ? -3.454 -12.732 13.849 1.00 91.00 326 THR A O 1
ATOM 2493 N N . TYR A 1 327 ? -1.546 -11.538 13.780 1.00 95.50 327 TYR A N 1
ATOM 2494 C CA . TYR A 1 327 ? -1.921 -10.597 14.828 1.00 95.50 327 TYR A CA 1
ATOM 2495 C C . TYR A 1 327 ? -2.127 -9.185 14.272 1.00 95.50 327 TYR A C 1
ATOM 2497 O O . TYR A 1 327 ? -1.857 -8.897 13.102 1.00 95.50 327 TYR A O 1
ATOM 2505 N N . LEU A 1 328 ? -2.682 -8.310 15.103 1.00 96.44 328 LEU A N 1
ATOM 2506 C CA . LEU A 1 328 ? -2.670 -6.875 14.871 1.00 96.44 328 LEU A CA 1
ATOM 2507 C C . LEU A 1 328 ? -1.251 -6.366 15.156 1.00 96.44 328 LEU A C 1
ATOM 2509 O O . LEU A 1 328 ? -0.870 -6.169 16.312 1.00 96.44 328 LEU A O 1
ATOM 2513 N N . ASP A 1 329 ? -0.468 -6.208 14.092 1.00 96.88 329 ASP A N 1
ATOM 2514 C CA . ASP A 1 329 ? 0.967 -5.935 14.146 1.00 96.88 329 ASP A CA 1
ATOM 2515 C C . ASP A 1 329 ? 1.416 -4.906 13.089 1.00 96.88 329 ASP A C 1
ATOM 2517 O O . ASP A 1 329 ? 0.612 -4.388 12.308 1.00 96.88 329 ASP A O 1
ATOM 2521 N N . ASN A 1 330 ? 2.710 -4.582 13.082 1.00 96.31 330 ASN A N 1
ATOM 2522 C CA . ASN A 1 330 ? 3.320 -3.622 12.160 1.00 96.31 330 ASN A CA 1
ATOM 2523 C C . ASN A 1 330 ? 3.877 -4.236 10.859 1.00 96.31 330 ASN A C 1
ATOM 2525 O O . ASN A 1 330 ? 4.573 -3.544 10.119 1.00 96.31 330 ASN A O 1
ATOM 2529 N N . THR A 1 331 ? 3.598 -5.510 10.557 1.00 93.38 331 THR A N 1
ATOM 2530 C CA . THR A 1 331 ? 3.999 -6.126 9.272 1.00 93.38 331 THR A CA 1
ATOM 2531 C C . THR A 1 331 ? 3.050 -5.768 8.129 1.00 93.38 331 THR A C 1
ATOM 2533 O O . THR A 1 331 ? 3.314 -6.068 6.964 1.00 93.38 331 THR A O 1
ATOM 2536 N N . ARG A 1 332 ? 1.928 -5.128 8.464 1.00 88.75 332 ARG A N 1
ATOM 2537 C CA . ARG A 1 332 ? 0.866 -4.711 7.550 1.00 88.75 332 ARG A CA 1
ATOM 2538 C C . ARG A 1 332 ? 0.580 -3.226 7.730 1.00 88.75 332 ARG A C 1
ATOM 2540 O O . ARG A 1 332 ? 1.173 -2.549 8.562 1.00 88.75 332 ARG A O 1
ATOM 2547 N N . TYR A 1 333 ? -0.392 -2.727 6.977 1.00 90.50 333 TYR A N 1
ATOM 2548 C CA . TYR A 1 333 ? -0.805 -1.324 6.988 1.00 90.50 333 TYR A CA 1
ATOM 2549 C C . TYR A 1 333 ? -1.420 -0.850 8.318 1.00 90.50 333 TYR A C 1
ATOM 2551 O O . TYR A 1 333 ? -1.826 0.305 8.429 1.00 90.50 333 TYR A O 1
ATOM 2559 N N . HIS A 1 334 ? -1.521 -1.718 9.336 1.00 92.06 334 HIS A N 1
ATOM 2560 C CA . HIS A 1 334 ? -2.220 -1.384 10.569 1.00 92.06 334 HIS A CA 1
ATOM 2561 C C . HIS A 1 334 ? -1.484 -0.367 11.450 1.00 92.06 334 HIS A C 1
ATOM 2563 O O . HIS A 1 334 ? -2.133 0.363 12.206 1.00 92.06 334 HIS A O 1
ATOM 2569 N N . MET A 1 335 ? -0.156 -0.311 11.336 1.00 95.62 335 MET A N 1
ATOM 2570 C CA . MET A 1 335 ? 0.723 0.557 12.120 1.00 95.62 335 MET A CA 1
ATOM 2571 C C . MET A 1 335 ? 1.787 1.202 11.233 1.00 95.62 335 MET A C 1
ATOM 2573 O O . MET A 1 335 ? 2.171 0.651 10.204 1.00 95.62 335 MET A O 1
ATOM 2577 N N . ILE A 1 336 ? 2.324 2.339 11.671 1.00 95.44 336 ILE A N 1
ATOM 2578 C CA . ILE A 1 336 ? 3.463 2.998 11.020 1.00 95.44 336 ILE A CA 1
ATOM 2579 C C . ILE A 1 336 ? 4.680 2.853 11.924 1.00 95.44 336 ILE A C 1
ATOM 2581 O O . ILE A 1 336 ? 4.657 3.293 13.068 1.00 95.44 336 ILE A O 1
ATOM 2585 N N . THR A 1 337 ? 5.748 2.237 11.419 1.00 96.06 337 THR A N 1
ATOM 2586 C CA . THR A 1 337 ? 7.026 2.110 12.137 1.00 96.06 337 THR A CA 1
ATOM 2587 C C . THR A 1 337 ? 8.045 3.103 11.599 1.00 96.06 337 THR A C 1
ATOM 2589 O O . THR A 1 337 ? 8.190 3.266 10.389 1.00 96.06 337 THR A O 1
ATOM 2592 N N . ARG A 1 338 ? 8.759 3.770 12.504 1.00 95.44 338 ARG A N 1
ATOM 2593 C CA . ARG A 1 338 ? 9.751 4.803 12.193 1.00 95.44 338 ARG A CA 1
ATOM 2594 C C . ARG A 1 338 ? 11.034 4.555 12.964 1.00 95.44 338 ARG A C 1
ATOM 2596 O O . ARG A 1 338 ? 11.014 3.966 14.043 1.00 95.44 338 ARG A O 1
ATOM 2603 N N . VAL A 1 339 ? 12.131 5.085 12.434 1.00 96.12 339 VAL A N 1
ATOM 2604 C CA . VAL A 1 339 ? 13.419 5.145 13.122 1.00 96.12 339 VAL A CA 1
ATOM 2605 C C . VAL A 1 339 ? 13.973 6.564 13.046 1.00 96.12 339 VAL A C 1
ATOM 2607 O O . VAL A 1 339 ? 13.959 7.195 11.991 1.00 96.12 339 VAL A O 1
ATOM 2610 N N . ALA A 1 340 ? 14.464 7.063 14.173 1.00 96.38 340 ALA A N 1
ATOM 2611 C CA . ALA A 1 340 ? 15.129 8.348 14.312 1.00 96.38 340 ALA A CA 1
ATOM 2612 C C . ALA A 1 340 ? 16.480 8.120 15.009 1.00 96.38 340 ALA A C 1
ATOM 2614 O O . ALA A 1 340 ? 16.569 8.210 16.234 1.00 96.38 340 ALA A O 1
ATOM 2615 N N . PRO A 1 341 ? 17.533 7.751 14.259 1.00 96.56 341 PRO A N 1
ATOM 2616 C CA . PRO A 1 341 ? 18.844 7.528 14.851 1.00 96.56 341 PRO A CA 1
ATOM 2617 C C . PRO A 1 341 ? 19.428 8.825 15.439 1.00 96.56 341 PRO A C 1
ATOM 2619 O O . PRO A 1 341 ? 19.279 9.889 14.834 1.00 96.56 341 PRO A O 1
ATOM 2622 N N . ASP A 1 342 ? 20.118 8.724 16.577 1.00 97.12 342 ASP A N 1
ATOM 2623 C CA . ASP A 1 342 ? 20.809 9.828 17.255 1.00 97.12 342 ASP A CA 1
ATOM 2624 C C . ASP A 1 342 ? 22.297 9.478 17.503 1.00 97.12 342 ASP A C 1
ATOM 2626 O O . ASP A 1 342 ? 22.590 8.479 18.173 1.00 97.12 342 ASP A O 1
ATOM 2630 N N . PRO A 1 343 ? 23.262 10.242 16.947 1.00 96.81 343 PRO A N 1
ATOM 2631 C CA . PRO A 1 343 ? 23.074 11.380 16.034 1.00 96.81 343 PRO A CA 1
ATOM 2632 C C . PRO A 1 343 ? 22.356 10.985 14.738 1.00 96.81 343 PRO A C 1
ATOM 2634 O O . PRO A 1 343 ? 22.284 9.807 14.396 1.00 96.81 343 PRO A O 1
ATOM 2637 N N . ALA A 1 344 ? 21.854 11.962 13.980 1.00 96.44 344 ALA A N 1
ATOM 2638 C CA . ALA A 1 344 ? 21.214 11.701 12.689 1.00 96.44 344 ALA A CA 1
ATOM 2639 C C . ALA A 1 344 ? 22.206 11.109 11.656 1.00 96.44 344 ALA A C 1
ATOM 2641 O O . ALA A 1 344 ? 23.411 11.401 11.710 1.00 96.44 344 ALA A O 1
ATOM 2642 N N . PRO A 1 345 ? 21.747 10.284 10.693 1.00 93.25 345 PRO A N 1
ATOM 2643 C CA . PRO A 1 345 ? 22.600 9.786 9.615 1.00 93.25 345 PRO A CA 1
ATOM 2644 C C . PRO A 1 345 ? 23.210 10.922 8.782 1.00 93.25 345 PRO A C 1
ATOM 2646 O O . PRO A 1 345 ? 22.535 11.883 8.425 1.00 93.25 345 PRO A O 1
ATOM 2649 N N . ASN A 1 346 ? 24.492 10.794 8.436 1.00 93.44 346 ASN A N 1
ATOM 2650 C CA . ASN A 1 346 ? 25.242 11.768 7.627 1.00 93.44 346 ASN A CA 1
ATOM 2651 C C . ASN A 1 346 ? 26.021 11.102 6.474 1.00 93.44 346 ASN A C 1
ATOM 2653 O O . ASN A 1 346 ? 27.051 11.612 6.035 1.00 93.44 346 ASN A O 1
ATOM 2657 N N . GLY A 1 347 ? 25.566 9.922 6.039 1.00 91.00 347 GLY A N 1
ATOM 2658 C CA . GLY A 1 347 ? 26.233 9.100 5.023 1.00 91.00 347 GLY A CA 1
ATOM 2659 C C . GLY A 1 347 ? 27.412 8.265 5.537 1.00 91.00 347 GLY A C 1
ATOM 2660 O O . GLY A 1 347 ? 28.010 7.531 4.757 1.00 91.00 347 GLY A O 1
ATOM 2661 N N . LYS A 1 348 ? 27.753 8.341 6.832 1.00 93.12 348 LYS A N 1
ATOM 2662 C CA . LYS A 1 348 ? 28.805 7.521 7.451 1.00 93.12 348 LYS A CA 1
ATOM 2663 C C . LYS A 1 348 ? 28.220 6.518 8.438 1.00 93.12 348 LYS A C 1
ATOM 2665 O O . LYS A 1 348 ? 27.314 6.854 9.200 1.00 93.12 348 LYS A O 1
ATOM 2670 N N . VAL A 1 349 ? 28.796 5.318 8.433 1.00 94.62 349 VAL A N 1
ATOM 2671 C CA . VAL A 1 349 ? 28.621 4.318 9.493 1.00 94.62 349 VAL A CA 1
ATOM 2672 C C . VAL A 1 349 ? 29.426 4.772 10.708 1.00 94.62 349 VAL A C 1
ATOM 2674 O O . VAL A 1 349 ? 30.592 5.142 10.559 1.00 94.62 349 VAL A O 1
ATOM 2677 N N . LEU A 1 350 ? 28.803 4.786 11.882 1.00 96.62 350 LEU A N 1
ATOM 2678 C CA . LEU A 1 350 ? 29.467 5.057 13.159 1.00 96.62 350 LEU A CA 1
ATOM 2679 C C . LEU A 1 350 ? 29.776 3.754 13.904 1.00 96.62 350 LEU A C 1
ATOM 2681 O O . LEU A 1 350 ? 29.127 2.739 13.686 1.00 96.62 350 LEU A O 1
ATOM 2685 N N . ASP A 1 351 ? 30.738 3.792 14.824 1.00 97.25 351 ASP A N 1
ATOM 2686 C CA . ASP A 1 351 ? 31.018 2.632 15.680 1.00 97.25 351 ASP A CA 1
ATOM 2687 C C . ASP A 1 351 ? 29.817 2.311 16.581 1.00 97.25 351 ASP A C 1
ATOM 2689 O O . ASP A 1 351 ? 29.480 1.147 16.794 1.00 97.25 351 ASP A O 1
ATOM 2693 N N . GLU A 1 352 ? 29.140 3.351 17.075 1.00 98.00 352 GLU A N 1
ATOM 2694 C CA . GLU A 1 352 ? 27.942 3.246 17.897 1.00 98.00 352 GLU A CA 1
ATOM 2695 C C . GLU A 1 352 ? 26.936 4.362 17.591 1.00 98.00 352 GLU A C 1
ATOM 2697 O O . GLU A 1 352 ? 27.312 5.467 17.185 1.00 98.00 352 GLU A O 1
ATOM 2702 N N . ARG A 1 353 ? 25.647 4.070 17.783 1.00 98.12 353 ARG A N 1
ATOM 2703 C CA . ARG A 1 353 ? 24.547 5.022 17.607 1.00 98.12 353 ARG A CA 1
ATOM 2704 C C . ARG A 1 353 ? 23.351 4.626 18.477 1.00 98.12 353 ARG A C 1
ATOM 2706 O O . ARG A 1 353 ? 23.096 3.442 18.687 1.00 98.12 353 ARG A O 1
ATOM 2713 N N . ALA A 1 354 ? 22.596 5.607 18.969 1.00 98.50 354 ALA A N 1
AT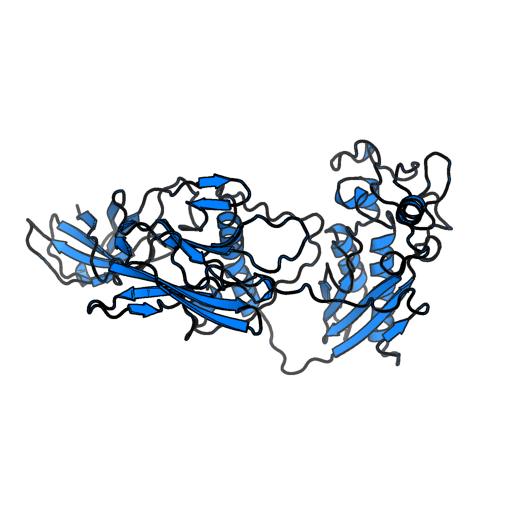OM 2714 C CA . ALA A 1 354 ? 21.280 5.338 19.539 1.00 98.50 354 ALA A CA 1
ATOM 2715 C C . ALA A 1 354 ? 20.272 5.190 18.393 1.00 98.50 354 ALA A C 1
ATOM 2717 O O . ALA A 1 354 ? 20.148 6.080 17.551 1.00 98.50 354 ALA A O 1
ATOM 2718 N N . HIS A 1 355 ? 19.533 4.086 18.344 1.00 98.31 355 HIS A N 1
ATOM 2719 C CA . HIS A 1 355 ? 18.520 3.867 17.309 1.00 98.31 355 HIS A CA 1
ATOM 2720 C C . HIS A 1 355 ? 17.138 3.960 17.938 1.00 98.31 355 HIS A C 1
ATOM 2722 O O . HIS A 1 355 ? 16.622 2.968 18.447 1.00 98.31 355 HIS A O 1
ATOM 2728 N N . VAL A 1 356 ? 16.541 5.153 17.938 1.00 98.50 356 VAL A N 1
ATOM 2729 C CA . VAL A 1 356 ? 15.192 5.341 18.485 1.00 98.50 356 VAL A CA 1
ATOM 2730 C C . VAL A 1 356 ? 14.173 4.852 17.464 1.00 98.50 356 VAL A C 1
ATOM 2732 O O . VAL A 1 356 ? 13.991 5.468 16.415 1.00 98.50 356 VAL A O 1
ATOM 2735 N N . TRP A 1 357 ? 13.516 3.742 17.768 1.00 98.50 357 TRP A N 1
ATOM 2736 C CA . TRP A 1 357 ? 12.382 3.226 17.018 1.00 98.50 357 TRP A CA 1
ATOM 2737 C C . TRP A 1 357 ? 11.080 3.735 17.616 1.00 98.50 357 TRP A C 1
ATOM 2739 O O . TRP A 1 357 ? 10.986 4.019 18.809 1.00 98.50 357 TRP A O 1
ATOM 2749 N N . MET A 1 358 ? 10.070 3.866 16.770 1.00 98.12 358 MET A N 1
ATOM 2750 C CA . MET A 1 358 ? 8.744 4.321 17.150 1.00 98.12 358 MET A CA 1
ATOM 2751 C C . MET A 1 358 ? 7.696 3.582 16.336 1.00 98.12 358 MET A C 1
ATOM 2753 O O . MET A 1 358 ? 7.905 3.297 15.156 1.00 98.12 358 MET A O 1
ATOM 2757 N N . VAL A 1 359 ? 6.558 3.321 16.964 1.00 98.12 359 VAL A N 1
ATOM 2758 C CA . VAL A 1 359 ? 5.368 2.789 16.311 1.00 98.12 359 VAL A CA 1
ATOM 2759 C C . VAL A 1 359 ? 4.175 3.688 16.597 1.00 98.12 359 VAL A C 1
ATOM 2761 O O . VAL A 1 359 ? 3.985 4.146 17.725 1.00 98.12 359 VAL A O 1
ATOM 2764 N N . ASP A 1 360 ? 3.373 3.918 15.566 1.00 97.62 360 ASP A N 1
ATOM 2765 C CA . ASP A 1 360 ? 2.086 4.588 15.658 1.00 97.62 360 ASP A CA 1
ATOM 2766 C C . ASP A 1 360 ? 0.983 3.613 15.298 1.00 97.62 360 ASP A C 1
ATOM 2768 O O . ASP A 1 360 ? 0.910 3.115 14.171 1.00 97.62 360 ASP A O 1
ATOM 2772 N N . TRP A 1 361 ? 0.107 3.373 16.261 1.00 97.94 361 TRP A N 1
ATOM 2773 C CA . TRP A 1 361 ? -1.085 2.565 16.097 1.00 97.94 361 TRP A CA 1
ATOM 2774 C C . TRP A 1 361 ? -2.311 3.456 16.286 1.00 97.94 361 TRP A C 1
ATOM 2776 O O . TRP A 1 361 ? -2.630 3.866 17.402 1.00 97.94 361 TRP A O 1
ATOM 2786 N N . GLN A 1 362 ? -2.992 3.786 15.187 1.00 97.50 362 GLN A N 1
ATOM 2787 C CA . GLN A 1 362 ? -4.287 4.456 15.268 1.00 97.50 362 GLN A CA 1
ATOM 2788 C C . GLN A 1 362 ? -5.371 3.417 15.557 1.00 97.50 362 GLN A C 1
ATOM 2790 O O . GLN A 1 362 ? -5.577 2.486 14.775 1.00 97.50 362 GLN A O 1
ATOM 2795 N N . ILE A 1 363 ? -6.033 3.573 16.700 1.00 97.88 363 ILE A N 1
ATOM 2796 C CA . ILE A 1 363 ? -6.967 2.597 17.258 1.00 97.88 363 ILE A CA 1
ATOM 2797 C C . ILE A 1 363 ? -8.222 2.539 16.368 1.00 97.88 363 ILE A C 1
ATOM 2799 O O . ILE A 1 363 ? -8.887 3.563 16.214 1.00 97.88 363 ILE A O 1
ATOM 2803 N N . PRO A 1 364 ? -8.585 1.383 15.784 1.00 96.50 364 PRO A N 1
ATOM 2804 C CA . PRO A 1 364 ? -9.813 1.257 14.996 1.00 96.50 364 PRO A CA 1
ATOM 2805 C C . PRO A 1 364 ? -11.081 1.580 15.802 1.00 96.50 364 PRO A C 1
ATOM 2807 O O . PRO A 1 364 ? -11.135 1.339 17.008 1.00 96.50 364 PRO A O 1
ATOM 2810 N N . LEU A 1 365 ? -12.139 2.051 15.131 1.00 96.88 365 LEU A N 1
ATOM 2811 C CA . LEU A 1 365 ? -13.457 2.274 15.758 1.00 96.88 365 LEU A CA 1
ATOM 2812 C C . LEU A 1 365 ? -14.122 0.996 16.276 1.00 96.88 365 LEU A C 1
ATOM 2814 O O . LEU A 1 365 ? -14.974 1.059 17.160 1.00 96.88 365 LEU A O 1
ATOM 2818 N N . ASP A 1 366 ? -13.697 -0.140 15.739 1.00 95.62 366 ASP A N 1
ATOM 2819 C CA . ASP A 1 366 ? -14.195 -1.475 16.053 1.00 95.62 366 ASP A CA 1
ATOM 2820 C C . ASP A 1 366 ? -13.302 -2.210 17.075 1.00 95.62 366 ASP A C 1
ATOM 2822 O O . ASP A 1 366 ? -13.512 -3.386 17.361 1.00 95.62 366 ASP A O 1
ATOM 2826 N N . PHE A 1 367 ? -12.274 -1.545 17.620 1.00 97.00 367 PHE A N 1
ATOM 2827 C CA . PHE A 1 367 ? -11.359 -2.152 18.588 1.00 97.00 367 PHE A CA 1
ATOM 2828 C C . PHE A 1 367 ? -12.014 -2.290 19.978 1.00 97.00 367 PHE A C 1
ATOM 2830 O O . PHE A 1 367 ? -12.631 -1.328 20.445 1.00 97.00 367 PHE A O 1
ATOM 2837 N N . PRO A 1 368 ? -11.866 -3.429 20.680 1.00 96.19 368 PRO A N 1
ATOM 2838 C CA . PRO A 1 368 ? -12.495 -3.638 21.983 1.00 96.19 368 PRO A CA 1
ATOM 2839 C C . PRO A 1 368 ? -11.998 -2.643 23.040 1.00 96.19 368 PRO A C 1
ATOM 2841 O O . PRO A 1 368 ? -10.809 -2.336 23.127 1.00 96.19 368 PRO A O 1
ATOM 2844 N N . ALA A 1 369 ? -12.913 -2.140 23.864 1.00 97.25 369 ALA A N 1
ATOM 2845 C CA . ALA A 1 369 ? -12.577 -1.345 25.037 1.00 97.25 369 ALA A CA 1
ATOM 2846 C C . ALA A 1 369 ? -12.010 -2.241 26.151 1.00 97.25 369 ALA A C 1
ATOM 2848 O O . ALA A 1 369 ? -12.491 -3.353 26.377 1.00 97.25 369 ALA A O 1
ATOM 2849 N N . GLY A 1 370 ? -10.984 -1.752 26.845 1.00 97.94 370 GLY A N 1
ATOM 2850 C CA . GLY A 1 370 ? -10.205 -2.498 27.831 1.00 97.94 370 GLY A CA 1
ATOM 2851 C C . GLY A 1 370 ? -8.745 -2.045 27.863 1.00 97.94 370 GLY A C 1
ATOM 2852 O O . GLY A 1 370 ? -8.378 -1.028 27.271 1.00 97.94 370 GLY A O 1
ATOM 2853 N N . TYR A 1 371 ? -7.891 -2.797 28.556 1.00 98.44 371 TYR A N 1
ATOM 2854 C CA . TYR A 1 371 ? -6.455 -2.527 28.569 1.00 98.44 371 TYR A CA 1
ATOM 2855 C C . TYR A 1 371 ? -5.763 -3.194 27.381 1.00 98.44 371 TYR A C 1
ATOM 2857 O O . TYR A 1 371 ? -5.859 -4.403 27.186 1.00 98.44 371 TYR A O 1
ATOM 2865 N N . ALA A 1 372 ? -5.012 -2.406 26.621 1.00 98.56 372 ALA A N 1
ATOM 2866 C CA . ALA A 1 372 ? -4.100 -2.874 25.587 1.00 98.56 372 ALA A CA 1
ATOM 2867 C C . ALA A 1 372 ? -2.655 -2.489 25.934 1.00 98.56 372 ALA A C 1
ATOM 2869 O O . ALA A 1 372 ? -2.415 -1.637 26.784 1.00 98.56 372 ALA A O 1
ATOM 2870 N N . ARG A 1 373 ? -1.670 -3.094 25.278 1.00 98.69 373 ARG A N 1
ATOM 2871 C CA . ARG A 1 373 ? -0.266 -2.661 25.317 1.00 98.69 373 ARG A CA 1
ATOM 2872 C C . ARG A 1 373 ? 0.429 -2.999 24.006 1.00 98.69 373 ARG A C 1
ATOM 2874 O O . ARG A 1 373 ? -0.037 -3.852 23.252 1.00 98.69 373 ARG A O 1
ATOM 2881 N N . LEU A 1 374 ? 1.555 -2.349 23.752 1.00 98.81 374 LEU A N 1
ATOM 2882 C CA . LEU A 1 374 ? 2.400 -2.611 22.593 1.00 98.81 374 LEU A CA 1
ATOM 2883 C C . LEU A 1 374 ? 3.627 -3.399 23.049 1.00 98.81 374 LEU A C 1
ATOM 2885 O O . LEU A 1 374 ? 4.344 -2.960 23.948 1.00 98.81 374 LEU A O 1
ATOM 2889 N N . ARG A 1 375 ? 3.880 -4.555 22.432 1.00 98.81 375 ARG A N 1
ATOM 2890 C CA . ARG A 1 375 ? 5.113 -5.325 22.645 1.00 98.81 375 ARG A CA 1
ATOM 2891 C C . ARG A 1 375 ? 5.952 -5.290 21.382 1.00 98.81 375 ARG A C 1
ATOM 2893 O O . ARG A 1 375 ? 5.501 -5.743 20.333 1.00 98.81 375 ARG A O 1
ATOM 2900 N N . ALA A 1 376 ? 7.168 -4.769 21.496 1.00 98.75 376 ALA A N 1
ATOM 2901 C CA . ALA A 1 376 ? 8.129 -4.691 20.412 1.00 98.75 376 ALA A CA 1
ATOM 2902 C C . ALA A 1 376 ? 9.281 -5.675 20.637 1.00 98.75 376 ALA A C 1
ATOM 2904 O O . ALA A 1 376 ? 9.833 -5.789 21.731 1.00 98.75 376 ALA A O 1
ATOM 2905 N N . THR A 1 377 ? 9.662 -6.368 19.572 1.00 98.75 377 THR A N 1
ATOM 2906 C CA . THR A 1 377 ? 10.805 -7.284 19.526 1.00 98.75 377 THR A CA 1
ATOM 2907 C C . THR A 1 377 ? 11.664 -6.942 18.323 1.00 98.75 377 THR A C 1
ATOM 2909 O O . THR A 1 377 ? 11.160 -6.474 17.303 1.00 98.75 377 THR A O 1
ATOM 2912 N N . GLY A 1 378 ? 12.970 -7.153 18.414 1.00 98.44 378 GLY A N 1
ATOM 2913 C CA . GLY A 1 378 ? 13.850 -6.875 17.288 1.00 98.44 378 GLY A CA 1
ATOM 2914 C C . GLY A 1 378 ? 15.279 -7.312 17.533 1.00 98.44 378 GLY A C 1
ATOM 2915 O O . GLY A 1 378 ? 15.606 -7.901 18.565 1.00 98.44 378 GLY A O 1
ATOM 2916 N N . SER A 1 379 ? 16.132 -7.006 16.563 1.00 98.44 379 SER A N 1
ATOM 2917 C CA . SER A 1 379 ? 17.562 -7.288 16.620 1.00 98.44 379 SER A CA 1
ATOM 2918 C C . SER A 1 379 ? 18.375 -6.006 16.767 1.00 98.44 379 SER A C 1
ATOM 2920 O O . SER A 1 379 ? 17.945 -4.935 16.343 1.00 98.44 379 SER A O 1
ATOM 2922 N N . TYR A 1 380 ? 19.555 -6.114 17.370 1.00 98.56 380 TYR A N 1
ATOM 2923 C CA . TYR A 1 380 ? 20.544 -5.044 17.466 1.00 98.56 380 TYR A CA 1
ATOM 2924 C C . TYR A 1 380 ? 21.963 -5.606 17.348 1.00 98.56 380 TYR A C 1
ATOM 2926 O O . TYR A 1 380 ? 22.186 -6.790 17.580 1.00 98.56 380 TYR A O 1
ATOM 2934 N N . TRP A 1 381 ? 22.926 -4.766 16.970 1.00 98.38 381 TRP A N 1
ATOM 2935 C CA . TRP A 1 381 ? 24.343 -5.127 16.971 1.00 98.38 381 TRP A CA 1
ATOM 2936 C C . TRP A 1 381 ? 24.955 -4.739 18.316 1.00 98.38 381 TRP A C 1
ATOM 2938 O O . TRP A 1 381 ? 24.868 -3.574 18.713 1.00 98.38 381 TRP A O 1
ATOM 2948 N N . ASP A 1 382 ? 25.576 -5.685 19.020 1.00 97.69 382 ASP A N 1
ATOM 2949 C CA . ASP A 1 382 ? 26.187 -5.429 20.335 1.00 97.69 382 ASP A CA 1
ATOM 2950 C C . ASP A 1 382 ? 27.652 -4.950 20.259 1.00 97.69 382 ASP A C 1
ATOM 2952 O O . ASP A 1 382 ? 28.242 -4.568 21.276 1.00 97.69 382 ASP A O 1
ATOM 2956 N N . GLY A 1 383 ? 28.220 -4.918 19.048 1.00 97.06 383 GLY A N 1
ATOM 2957 C CA . GLY A 1 383 ? 29.632 -4.644 18.767 1.00 97.06 383 GLY A CA 1
ATOM 2958 C C . GLY A 1 383 ? 30.409 -5.865 18.261 1.00 97.06 383 GLY A C 1
ATOM 2959 O O . GLY A 1 383 ? 31.480 -5.695 17.680 1.00 97.06 383 GLY A O 1
ATOM 2960 N N . ALA A 1 384 ? 29.880 -7.077 18.443 1.00 97.44 384 ALA A N 1
ATOM 2961 C CA . ALA A 1 384 ? 30.520 -8.337 18.067 1.00 97.44 384 ALA A CA 1
ATOM 2962 C C . ALA A 1 384 ? 29.592 -9.305 17.313 1.00 97.44 384 ALA A C 1
ATOM 2964 O O . ALA A 1 384 ? 30.065 -10.024 16.430 1.00 97.44 384 ALA A O 1
ATOM 2965 N N . ALA A 1 385 ? 28.302 -9.343 17.652 1.00 97.38 385 ALA A N 1
ATOM 2966 C CA . ALA A 1 385 ? 27.301 -10.195 17.020 1.00 97.38 385 ALA A CA 1
ATOM 2967 C C . ALA A 1 385 ? 25.901 -9.545 17.042 1.00 97.38 385 ALA A C 1
ATOM 2969 O O . ALA A 1 385 ? 25.642 -8.621 17.821 1.00 97.38 385 ALA A O 1
ATOM 2970 N N . PRO A 1 386 ? 24.958 -10.023 16.207 1.00 97.94 386 PRO A N 1
ATOM 2971 C CA . PRO A 1 386 ? 23.559 -9.658 16.356 1.00 97.94 386 PRO A CA 1
ATOM 2972 C C . PRO A 1 386 ? 22.997 -10.268 17.648 1.00 97.94 386 PRO A C 1
ATOM 2974 O O . PRO A 1 386 ? 23.189 -11.454 17.923 1.00 97.94 386 PRO A O 1
ATOM 2977 N N . ALA A 1 387 ? 22.271 -9.465 18.413 1.00 98.44 387 ALA A N 1
ATOM 2978 C CA . ALA A 1 387 ? 21.538 -9.841 19.613 1.00 98.44 387 ALA A CA 1
ATOM 2979 C C . ALA A 1 387 ? 20.068 -9.405 19.484 1.00 98.44 387 ALA A C 1
ATOM 2981 O O . ALA A 1 387 ? 19.699 -8.708 18.537 1.00 98.44 387 ALA A O 1
ATOM 2982 N N . SER A 1 388 ? 19.210 -9.832 20.412 1.00 98.56 388 SER A N 1
ATOM 2983 C CA . SER A 1 388 ? 17.773 -9.527 20.405 1.00 98.56 388 SER A CA 1
ATOM 2984 C C . SER A 1 388 ? 17.358 -8.694 21.609 1.00 98.56 388 SER A C 1
ATOM 2986 O O . SER A 1 388 ? 17.895 -8.885 22.699 1.00 98.56 388 SER A O 1
ATOM 2988 N N . TYR A 1 389 ? 16.348 -7.849 21.437 1.00 98.56 389 TYR A N 1
ATOM 2989 C CA . TYR A 1 389 ? 15.679 -7.151 22.532 1.00 98.56 389 TYR A CA 1
ATOM 2990 C C . TYR A 1 389 ? 14.170 -7.425 22.515 1.00 98.56 389 TYR A C 1
ATOM 2992 O O . TYR A 1 389 ? 13.589 -7.744 21.475 1.00 98.56 389 TYR A O 1
ATOM 3000 N N . GLU A 1 390 ? 13.546 -7.256 23.678 1.00 98.69 390 GLU A N 1
ATOM 3001 C CA . GLU A 1 390 ? 12.099 -7.166 23.851 1.00 98.69 390 GLU A CA 1
ATOM 3002 C C . GLU A 1 390 ? 11.802 -5.973 24.759 1.00 98.69 390 GLU A C 1
ATOM 3004 O O . GLU A 1 390 ? 12.494 -5.757 25.754 1.00 98.69 390 GLU A O 1
ATOM 3009 N N . VAL A 1 391 ? 10.780 -5.199 24.408 1.00 98.56 391 VAL A N 1
ATOM 3010 C CA . VAL A 1 391 ? 10.301 -4.068 25.199 1.00 98.56 391 VAL A CA 1
ATOM 3011 C C . VAL A 1 391 ? 8.777 -4.015 25.133 1.00 98.56 391 VAL A C 1
ATOM 3013 O O . VAL A 1 391 ? 8.170 -4.318 24.104 1.00 98.56 391 VAL A O 1
ATOM 3016 N N . VAL A 1 392 ? 8.147 -3.661 26.248 1.00 98.69 392 VAL A N 1
ATOM 3017 C CA . VAL A 1 392 ? 6.690 -3.632 26.401 1.00 98.69 392 VAL A CA 1
ATOM 3018 C C . VAL A 1 392 ? 6.294 -2.257 26.923 1.00 98.69 392 VAL A C 1
ATOM 3020 O O . VAL A 1 392 ? 6.897 -1.787 27.886 1.00 98.69 392 VAL A O 1
ATOM 3023 N N . SER A 1 393 ? 5.301 -1.624 26.300 1.00 98.75 393 SER A N 1
ATOM 3024 C CA . SER A 1 393 ? 4.755 -0.351 26.777 1.00 98.75 393 SER A CA 1
ATOM 3025 C C . SER A 1 393 ? 4.010 -0.522 28.101 1.00 98.75 393 SER A C 1
ATOM 3027 O O . SER A 1 393 ? 3.514 -1.607 28.431 1.00 98.75 393 SER A O 1
ATOM 3029 N N . ALA A 1 394 ? 3.818 0.578 28.823 1.00 98.50 394 ALA A N 1
ATOM 3030 C CA . ALA A 1 394 ? 2.802 0.636 29.863 1.00 98.50 394 ALA A CA 1
ATOM 3031 C C . ALA A 1 394 ? 1.407 0.278 29.290 1.00 98.50 394 ALA A C 1
ATOM 3033 O O . ALA A 1 394 ? 1.152 0.507 28.099 1.00 98.50 394 ALA A O 1
ATOM 3034 N N . PRO A 1 395 ? 0.490 -0.278 30.110 1.00 98.50 395 PRO A N 1
ATOM 3035 C CA . PRO A 1 395 ? -0.891 -0.498 29.695 1.00 98.50 395 PRO A CA 1
ATOM 3036 C C . PRO A 1 395 ? -1.596 0.800 29.280 1.00 98.50 395 PRO A C 1
ATOM 3038 O O . PRO A 1 395 ? -1.456 1.843 29.921 1.00 98.50 395 PRO A O 1
ATOM 3041 N N . ILE A 1 396 ? -2.401 0.697 28.230 1.00 98.69 396 ILE A N 1
ATOM 3042 C CA . ILE A 1 396 ? -3.207 1.752 27.624 1.00 98.69 396 ILE A CA 1
ATOM 3043 C C . ILE A 1 396 ? -4.667 1.375 27.837 1.00 98.69 396 ILE A C 1
ATOM 3045 O O . ILE A 1 396 ? -5.124 0.355 27.326 1.00 98.69 396 ILE A O 1
ATOM 3049 N N . TYR A 1 397 ? -5.417 2.197 28.562 1.00 98.44 397 TYR A N 1
ATOM 3050 C CA . TYR A 1 397 ? -6.857 2.025 28.666 1.00 98.44 397 TYR A CA 1
ATOM 3051 C C . TYR A 1 397 ? -7.547 2.568 27.411 1.00 98.44 397 TYR A C 1
ATOM 3053 O O . TYR A 1 397 ? -7.631 3.785 27.221 1.00 98.44 397 TYR A O 1
ATOM 3061 N N . VAL A 1 398 ? -8.026 1.668 26.555 1.00 98.50 398 VAL A N 1
ATOM 3062 C CA . VAL A 1 398 ? -8.801 1.991 25.357 1.00 98.50 398 VAL A CA 1
ATOM 3063 C C . VAL A 1 398 ? -10.283 2.003 25.709 1.00 98.50 398 VAL A C 1
ATOM 3065 O O . VAL A 1 398 ? -10.801 1.053 26.288 1.00 98.50 398 VAL A O 1
ATOM 3068 N N . ARG A 1 399 ? -10.988 3.067 25.334 1.00 97.50 399 ARG A N 1
ATOM 3069 C CA . ARG A 1 399 ? -12.432 3.215 25.568 1.00 97.50 399 ARG A CA 1
ATOM 3070 C C . ARG A 1 399 ? -13.169 3.691 24.320 1.00 97.50 399 ARG A C 1
ATOM 3072 O O . ARG A 1 399 ? -12.547 4.132 23.353 1.00 97.50 399 ARG A O 1
ATOM 3079 N N . GLY A 1 400 ? -14.500 3.659 24.380 1.00 96.75 400 GLY A N 1
ATOM 3080 C CA . GLY A 1 400 ? -15.359 4.327 23.402 1.00 96.75 400 GLY A CA 1
ATOM 3081 C C . GLY A 1 400 ? -15.070 5.830 23.276 1.00 96.75 400 GLY A C 1
ATOM 3082 O O . GLY A 1 400 ? -14.413 6.431 24.128 1.00 96.75 400 GLY A O 1
ATOM 3083 N N . VAL A 1 401 ? -15.549 6.416 22.180 1.00 96.75 401 VAL A N 1
ATOM 3084 C CA . VAL A 1 401 ? -15.359 7.828 21.818 1.00 96.75 401 VAL A CA 1
ATOM 3085 C C . VAL A 1 401 ? -16.331 8.709 22.604 1.00 96.75 401 VAL A C 1
ATOM 3087 O O . VAL A 1 401 ? -17.535 8.460 22.552 1.00 96.75 401 VAL A O 1
ATOM 3090 N N . ASP A 1 402 ? -15.839 9.758 23.277 1.00 91.75 402 ASP A N 1
ATOM 3091 C CA . ASP A 1 402 ? -16.665 10.642 24.131 1.00 91.75 402 ASP A CA 1
ATOM 3092 C C . ASP A 1 402 ? -17.664 11.502 23.333 1.00 91.75 402 ASP A C 1
ATOM 3094 O O . ASP A 1 402 ? -18.633 12.018 23.887 1.00 91.75 402 ASP A O 1
ATOM 3098 N N . GLY A 1 403 ? -17.449 11.646 22.024 1.00 93.94 403 GLY A N 1
ATOM 3099 C CA . GLY A 1 403 ? -18.391 12.255 21.079 1.00 93.94 403 GLY A CA 1
ATOM 3100 C C . GLY A 1 403 ? -19.228 11.246 20.289 1.00 93.94 403 GLY A C 1
ATOM 3101 O O . GLY A 1 403 ? -19.878 11.642 19.324 1.00 93.94 403 GLY A O 1
ATOM 3102 N N . GLY A 1 404 ? -19.160 9.957 20.630 1.00 96.75 404 GLY A N 1
ATOM 3103 C CA . GLY A 1 404 ? -19.918 8.920 19.942 1.00 96.75 404 GLY A CA 1
ATOM 3104 C C . GLY A 1 404 ? -21.408 8.972 20.276 1.00 96.75 404 GLY A C 1
ATOM 3105 O O . GLY A 1 404 ? -21.795 9.320 21.392 1.00 96.75 404 GLY A O 1
ATOM 3106 N N . ALA A 1 405 ? -22.247 8.619 19.307 1.00 98.00 405 ALA A N 1
ATOM 3107 C CA . ALA A 1 405 ? -23.697 8.647 19.447 1.00 98.00 405 ALA A CA 1
ATOM 3108 C C . ALA A 1 405 ? -24.317 7.343 18.948 1.00 98.00 405 ALA A C 1
ATOM 3110 O O . ALA A 1 405 ? -23.944 6.836 17.889 1.00 98.00 405 ALA A O 1
ATOM 3111 N N . LEU A 1 406 ? -25.283 6.827 19.708 1.00 98.50 406 LEU A N 1
ATOM 3112 C CA . LEU A 1 406 ? -26.178 5.771 19.255 1.00 98.50 406 LEU A CA 1
ATOM 3113 C C . LEU A 1 406 ? -27.464 6.424 18.748 1.00 98.50 406 LEU A C 1
ATOM 3115 O O . LEU A 1 406 ? -28.119 7.167 19.475 1.00 98.50 406 LEU A O 1
ATOM 3119 N N . GLU A 1 407 ? -27.825 6.133 17.509 1.00 98.25 407 GLU A N 1
ATOM 3120 C CA . GLU A 1 407 ? -29.122 6.477 16.939 1.00 98.25 407 GLU A CA 1
ATOM 3121 C C . GLU A 1 407 ? -29.967 5.212 16.819 1.00 98.25 407 GLU A C 1
ATOM 3123 O O . GLU A 1 407 ? -29.459 4.167 16.412 1.00 98.25 407 GLU A O 1
ATOM 3128 N N . ALA A 1 408 ? -31.252 5.312 17.157 1.00 98.19 408 ALA A N 1
ATOM 3129 C CA . ALA A 1 408 ? -32.202 4.209 17.096 1.00 98.19 408 ALA A CA 1
ATOM 3130 C C . ALA A 1 408 ? -33.425 4.636 16.278 1.00 98.19 408 ALA A C 1
ATOM 3132 O O . ALA A 1 408 ? -34.147 5.555 16.662 1.00 98.19 408 ALA A O 1
ATOM 3133 N N . THR A 1 409 ? -33.632 4.000 15.126 1.00 97.88 409 THR A N 1
ATOM 3134 C CA . THR A 1 409 ? -34.692 4.360 14.174 1.00 97.88 409 THR A CA 1
ATOM 3135 C C . THR A 1 409 ? -35.636 3.176 13.966 1.00 97.88 409 THR A C 1
ATOM 3137 O O . THR A 1 409 ? -35.199 2.151 13.438 1.00 97.88 409 THR A O 1
ATOM 3140 N N . PRO A 1 410 ? -36.920 3.282 14.354 1.00 96.19 410 PRO A N 1
ATOM 3141 C CA . PRO A 1 410 ? -37.909 2.248 14.067 1.00 96.19 410 PRO A CA 1
ATOM 3142 C C . PRO A 1 410 ? -38.103 2.053 12.558 1.00 96.19 410 PRO A C 1
ATOM 3144 O O . PRO A 1 410 ? -38.257 3.024 11.813 1.00 96.19 410 PRO A O 1
ATOM 3147 N N . ALA A 1 411 ? -38.148 0.798 12.118 1.00 96.06 411 ALA A N 1
ATOM 3148 C CA . ALA A 1 411 ? -38.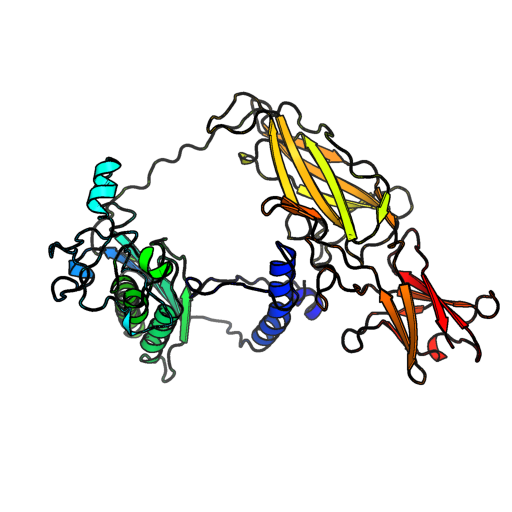322 0.405 10.724 1.00 96.06 411 ALA A CA 1
ATOM 3149 C C . ALA A 1 411 ? -39.326 -0.757 10.618 1.00 96.06 411 ALA A C 1
ATOM 3151 O O . ALA A 1 411 ? -38.976 -1.882 10.282 1.00 96.06 411 ALA A O 1
ATOM 3152 N N . GLY A 1 412 ? -40.601 -0.486 10.915 1.00 93.44 412 GLY A N 1
ATOM 3153 C CA . GLY A 1 412 ? -41.627 -1.532 10.976 1.00 93.44 412 GLY A CA 1
ATOM 3154 C C . GLY A 1 412 ? -41.550 -2.311 12.290 1.00 93.44 412 GLY A C 1
ATOM 3155 O O . GLY A 1 412 ? -41.705 -1.715 13.352 1.00 93.44 412 GLY A O 1
ATOM 3156 N N . ASP A 1 413 ? -41.354 -3.626 12.212 1.00 95.00 413 ASP A N 1
ATOM 3157 C CA . ASP A 1 413 ? -41.096 -4.524 13.350 1.00 95.00 413 ASP A CA 1
ATOM 3158 C C . ASP A 1 413 ? -39.606 -4.613 13.733 1.00 95.00 413 ASP A C 1
ATOM 3160 O O . ASP A 1 413 ? -39.245 -5.233 14.741 1.00 95.00 413 ASP A O 1
ATOM 3164 N N . GLU A 1 414 ? -38.750 -3.952 12.958 1.00 96.94 414 GLU A N 1
ATOM 3165 C CA . GLU A 1 414 ? -37.316 -3.857 13.187 1.00 96.94 414 GLU A CA 1
ATOM 3166 C C . GLU A 1 414 ? -36.912 -2.519 13.815 1.00 96.94 414 GLU A C 1
ATOM 3168 O O . GLU A 1 414 ? -37.603 -1.498 13.718 1.00 96.94 414 GLU A O 1
ATOM 3173 N N . LEU A 1 415 ? -35.727 -2.521 14.418 1.00 97.88 415 LEU A N 1
ATOM 3174 C CA . LEU A 1 415 ? -35.023 -1.344 14.896 1.00 97.88 415 LEU A CA 1
ATOM 3175 C C . LEU A 1 415 ? -33.658 -1.259 14.207 1.00 97.88 415 LEU A C 1
ATOM 3177 O O . LEU A 1 415 ? -32.854 -2.188 14.295 1.00 97.88 415 LEU A O 1
ATOM 3181 N N . GLU A 1 416 ? -33.390 -0.133 13.547 1.00 98.38 416 GLU A N 1
ATOM 3182 C CA . GLU A 1 416 ? -32.070 0.185 13.001 1.00 98.38 416 GLU A CA 1
ATOM 3183 C C . GLU A 1 416 ? -31.254 0.973 14.027 1.00 98.38 416 GLU A C 1
ATOM 3185 O O . GLU A 1 416 ? -31.665 2.051 14.465 1.00 98.38 416 GLU A O 1
ATOM 3190 N N . LEU A 1 417 ? -30.077 0.457 14.377 1.00 98.62 417 LEU A N 1
ATOM 3191 C CA . LEU A 1 417 ? -29.126 1.090 15.283 1.00 98.62 417 LEU A CA 1
ATOM 3192 C C . LEU A 1 417 ? -27.878 1.558 14.529 1.00 98.62 417 LEU A C 1
ATOM 3194 O O . LEU A 1 417 ? -27.174 0.759 13.902 1.00 98.62 417 LEU A O 1
ATOM 3198 N N . ARG A 1 418 ? -27.547 2.845 14.641 1.00 98.44 418 ARG A N 1
ATOM 3199 C CA . ARG A 1 418 ? -26.299 3.414 14.108 1.00 98.44 418 ARG A CA 1
ATOM 3200 C C . ARG A 1 418 ? -25.451 3.932 15.259 1.00 98.44 418 ARG A C 1
ATOM 3202 O O . ARG A 1 418 ? -25.792 4.935 15.875 1.00 98.44 418 ARG A O 1
ATOM 3209 N N . LEU A 1 419 ? -24.358 3.230 15.554 1.00 98.50 419 LEU A N 1
ATOM 3210 C CA . LEU A 1 419 ? -23.329 3.721 16.463 1.00 98.50 419 LEU A CA 1
ATOM 3211 C C . LEU A 1 419 ? -22.299 4.497 15.646 1.00 98.50 419 LEU A C 1
ATOM 3213 O O . LEU A 1 419 ? -21.676 3.947 14.737 1.00 98.50 419 LEU A O 1
ATOM 3217 N N . THR A 1 420 ? -22.149 5.777 15.960 1.00 98.44 420 THR A N 1
ATOM 3218 C CA . THR A 1 420 ? -21.304 6.697 15.204 1.00 98.44 420 THR A CA 1
ATOM 3219 C C . THR A 1 420 ? -20.276 7.397 16.080 1.00 98.44 420 THR A C 1
ATOM 3221 O O . THR A 1 420 ? -20.431 7.470 17.299 1.00 98.44 420 THR A O 1
ATOM 3224 N N . ALA A 1 421 ? -19.225 7.922 15.453 1.00 98.25 421 ALA A N 1
ATOM 3225 C CA . ALA A 1 421 ? -18.187 8.733 16.077 1.00 98.25 421 ALA A CA 1
ATOM 3226 C C . ALA A 1 421 ? -17.872 9.974 15.217 1.00 98.25 421 ALA A C 1
ATOM 3228 O O . ALA A 1 421 ? -18.094 9.953 14.004 1.00 98.25 421 ALA A O 1
ATOM 3229 N N . PRO A 1 422 ? -17.332 11.058 15.800 1.00 98.06 422 PRO A N 1
ATOM 3230 C CA . PRO A 1 422 ? -16.833 12.189 15.025 1.00 98.06 422 PRO A CA 1
ATOM 3231 C C . PRO A 1 422 ? -15.700 11.772 14.077 1.00 98.06 422 PRO A C 1
ATOM 3233 O O . PRO A 1 422 ? -14.907 10.886 14.405 1.00 98.06 422 PRO A O 1
ATOM 3236 N N . GLY A 1 423 ? -15.591 12.453 12.935 1.00 96.94 423 GLY A N 1
ATOM 3237 C CA . GLY A 1 423 ? -14.458 12.307 12.021 1.00 96.94 423 GLY A CA 1
ATOM 3238 C C . GLY A 1 423 ? -13.121 12.588 12.709 1.00 96.94 423 GLY A C 1
ATOM 3239 O O . GLY A 1 423 ? -13.022 13.465 13.573 1.00 96.94 423 GLY A O 1
ATOM 3240 N N . VAL A 1 424 ? -12.079 11.851 12.317 1.00 96.25 424 VAL A N 1
ATOM 3241 C CA . VAL A 1 424 ? -10.721 12.036 12.842 1.00 96.25 424 VAL A CA 1
ATOM 3242 C C . VAL A 1 424 ? -9.890 12.763 11.787 1.00 96.25 424 VAL A C 1
ATOM 3244 O O . VAL A 1 424 ? -9.455 12.130 10.822 1.00 96.25 424 VAL A O 1
ATOM 3247 N N . PRO A 1 425 ? -9.654 14.079 11.938 1.00 92.50 425 PRO A N 1
ATOM 3248 C CA . PRO A 1 425 ? -8.911 14.835 10.945 1.00 92.50 425 PRO A CA 1
ATOM 3249 C C . PRO A 1 425 ? -7.477 14.318 10.835 1.00 92.50 425 PRO A C 1
ATOM 3251 O O . PRO A 1 425 ? -6.862 13.908 11.822 1.00 92.50 425 PRO A O 1
ATOM 3254 N N . PHE A 1 426 ? -6.933 14.388 9.623 1.00 93.75 426 PHE A N 1
ATOM 3255 C CA . PHE A 1 426 ? -5.523 14.124 9.394 1.00 93.75 426 PHE A CA 1
ATOM 3256 C C . PHE A 1 426 ? -4.670 15.168 10.117 1.00 93.75 426 PHE A C 1
ATOM 3258 O O . PHE A 1 426 ? -4.865 16.375 9.953 1.00 93.75 426 PHE A O 1
ATOM 3265 N N . VAL A 1 427 ? -3.712 14.694 10.903 1.00 93.44 427 VAL A N 1
ATOM 3266 C CA . VAL A 1 427 ? -2.718 15.515 11.595 1.00 93.44 427 VAL A CA 1
ATOM 3267 C C . VAL A 1 427 ? -1.354 14.987 11.197 1.00 93.44 427 VAL A C 1
ATOM 3269 O O . VAL A 1 427 ? -1.110 13.794 11.333 1.00 93.44 427 VAL A O 1
ATOM 3272 N N . GLY A 1 428 ? -0.470 15.853 10.716 1.00 87.31 428 GLY A N 1
ATOM 3273 C CA . GLY A 1 428 ? 0.886 15.496 10.307 1.00 87.31 428 GLY A CA 1
ATOM 3274 C C . GLY A 1 428 ? 1.378 16.378 9.169 1.00 87.31 428 GLY A C 1
ATOM 3275 O O . GLY A 1 428 ? 0.629 17.203 8.644 1.00 87.31 428 GLY A O 1
ATOM 3276 N N . ASP A 1 429 ? 2.645 16.209 8.807 1.00 78.75 429 ASP A N 1
ATOM 3277 C CA . ASP A 1 429 ? 3.185 16.746 7.560 1.00 78.75 429 ASP A CA 1
ATOM 3278 C C . ASP A 1 429 ? 3.134 15.683 6.449 1.00 78.75 429 ASP A C 1
ATOM 3280 O O . ASP A 1 429 ? 2.693 14.550 6.661 1.00 78.75 429 ASP A O 1
ATOM 3284 N N . ASP A 1 430 ? 3.613 16.043 5.259 1.00 65.75 430 ASP A N 1
ATOM 3285 C CA . ASP A 1 430 ? 3.653 15.138 4.104 1.00 65.75 430 ASP A CA 1
ATOM 3286 C C . ASP A 1 430 ? 4.565 13.914 4.316 1.00 65.75 430 ASP A C 1
ATOM 3288 O O . ASP A 1 430 ? 4.538 12.978 3.518 1.00 65.75 430 ASP A O 1
ATOM 3292 N N . LYS A 1 431 ? 5.399 13.903 5.365 1.00 74.69 431 LYS A N 1
ATOM 3293 C CA . LYS A 1 431 ? 6.376 12.838 5.631 1.00 74.69 431 LYS A CA 1
ATOM 3294 C C . LYS A 1 431 ? 5.897 11.873 6.706 1.00 74.69 431 LYS A C 1
ATOM 3296 O O . LYS A 1 431 ? 6.189 10.681 6.629 1.00 74.69 431 LYS A O 1
ATOM 3301 N N . TYR A 1 432 ? 5.202 12.381 7.720 1.00 82.94 432 TYR A N 1
ATOM 3302 C CA . TYR A 1 432 ? 4.979 11.682 8.975 1.00 82.94 432 TYR A CA 1
ATOM 3303 C C . TYR A 1 432 ? 3.589 11.984 9.547 1.00 82.94 432 TYR A C 1
ATOM 3305 O O . TYR A 1 432 ? 3.440 12.909 10.351 1.00 82.94 432 TYR A O 1
ATOM 3313 N N . PRO A 1 433 ? 2.564 11.179 9.215 1.00 90.56 433 PRO A N 1
ATOM 3314 C CA . PRO A 1 433 ? 1.254 11.339 9.833 1.00 90.56 433 PRO A CA 1
ATOM 3315 C C . PRO A 1 433 ? 1.318 11.090 11.343 1.00 90.56 433 PRO A C 1
ATOM 3317 O O . PRO A 1 433 ? 1.990 10.178 11.807 1.00 90.56 433 PRO A O 1
ATOM 3320 N N . GLU A 1 434 ? 0.605 11.872 12.136 1.00 90.88 434 GLU A N 1
ATOM 3321 C CA . GLU A 1 434 ? 0.487 11.729 13.591 1.00 90.88 434 GLU A CA 1
ATOM 3322 C C . GLU A 1 434 ? -0.904 11.246 14.019 1.00 90.88 434 GLU A C 1
ATOM 3324 O O . GLU A 1 434 ? -1.042 10.544 15.020 1.00 90.88 434 GLU A O 1
ATOM 3329 N N . GLY A 1 435 ? -1.934 11.555 13.232 1.00 93.94 435 GLY A N 1
ATOM 3330 C CA . GLY A 1 435 ? -3.304 11.096 13.447 1.00 93.94 435 GLY A CA 1
ATOM 3331 C C . GLY A 1 435 ? -4.133 11.167 12.169 1.00 93.94 435 GLY A C 1
ATOM 3332 O O . GLY A 1 435 ? -3.722 11.796 11.196 1.00 93.94 435 GLY A O 1
ATOM 3333 N N . GLY A 1 436 ? -5.282 10.488 12.158 1.00 94.50 436 GLY A N 1
ATOM 3334 C CA . GLY A 1 436 ? -6.200 10.499 11.011 1.00 94.50 436 GLY A CA 1
ATOM 3335 C C . GLY A 1 436 ? -5.617 9.873 9.741 1.00 94.50 436 GLY A C 1
ATOM 3336 O O . GLY A 1 436 ? -5.973 10.290 8.645 1.00 94.50 436 GLY A O 1
ATOM 3337 N N . PHE A 1 437 ? -4.681 8.928 9.871 1.00 94.81 437 PHE A N 1
ATOM 3338 C CA . PHE A 1 437 ? -3.978 8.330 8.731 1.00 94.81 437 PHE A CA 1
ATOM 3339 C C . PHE A 1 437 ? -4.518 6.969 8.306 1.00 94.81 437 PHE A C 1
ATOM 3341 O O . PHE A 1 437 ? -4.168 6.509 7.225 1.00 94.81 437 PHE A O 1
ATOM 3348 N N . ARG A 1 438 ? -5.349 6.331 9.133 1.00 95.62 438 ARG A N 1
ATOM 3349 C CA . ARG A 1 438 ? -6.057 5.093 8.808 1.00 95.62 438 ARG A CA 1
ATOM 3350 C C . ARG A 1 438 ? -7.423 5.396 8.217 1.00 95.62 438 ARG A C 1
ATOM 3352 O O . ARG A 1 438 ? -8.083 6.358 8.615 1.00 95.62 438 ARG A O 1
ATOM 3359 N N . LEU A 1 439 ? -7.883 4.519 7.332 1.00 95.75 439 LEU A N 1
ATOM 3360 C CA . LEU A 1 439 ? -9.260 4.546 6.862 1.00 95.75 439 LEU A CA 1
ATOM 3361 C C . LEU A 1 439 ? -10.177 3.940 7.933 1.00 95.75 439 LEU A C 1
ATOM 3363 O O . LEU A 1 439 ? -10.348 2.727 8.009 1.00 95.75 439 LEU A O 1
ATOM 3367 N N . LEU A 1 440 ? -10.736 4.794 8.792 1.00 96.00 440 LEU A N 1
ATOM 3368 C CA . LEU A 1 440 ? -11.638 4.365 9.870 1.00 96.00 440 LEU A CA 1
ATOM 3369 C C . LEU A 1 440 ? -13.063 4.079 9.376 1.00 96.00 440 LEU A C 1
ATOM 3371 O O . LEU A 1 440 ? -13.769 3.280 9.983 1.00 96.00 440 LEU A O 1
ATOM 3375 N N . ASP A 1 441 ? -13.473 4.717 8.278 1.00 96.25 441 ASP A N 1
ATOM 3376 C CA . ASP A 1 441 ? -14.742 4.467 7.602 1.00 96.25 441 ASP A CA 1
ATOM 3377 C C . ASP A 1 441 ? -14.566 4.613 6.075 1.00 96.25 441 ASP A C 1
ATOM 3379 O O . ASP A 1 441 ? -14.237 5.703 5.602 1.00 96.25 441 ASP A O 1
ATOM 3383 N N . PRO A 1 442 ? -14.782 3.549 5.278 1.00 94.75 442 PRO A N 1
ATOM 3384 C CA . PRO A 1 442 ? -14.590 3.591 3.825 1.00 94.75 442 PRO A CA 1
ATOM 3385 C C . PRO A 1 442 ? -15.729 4.276 3.048 1.00 94.75 442 PRO A C 1
ATOM 3387 O O . PRO A 1 442 ? -15.654 4.412 1.822 1.00 94.75 442 PRO A O 1
ATOM 3390 N N . THR A 1 443 ? -16.809 4.670 3.727 1.00 95.62 443 THR A N 1
ATOM 3391 C CA . THR A 1 443 ? -18.030 5.208 3.104 1.00 95.62 443 THR A CA 1
ATOM 3392 C C . THR A 1 443 ? -18.152 6.725 3.191 1.00 95.62 443 THR A C 1
ATOM 3394 O O . THR A 1 443 ? -18.963 7.300 2.467 1.00 95.62 443 THR A O 1
ATOM 3397 N N . VAL A 1 444 ? -17.329 7.378 4.014 1.00 96.75 444 VAL A N 1
ATOM 3398 C CA . VAL A 1 444 ? -17.390 8.826 4.262 1.00 96.75 444 VAL A CA 1
ATOM 3399 C C . VAL A 1 444 ? -15.998 9.465 4.244 1.00 96.75 444 VAL A C 1
ATOM 3401 O O . VAL A 1 444 ? -14.984 8.766 4.289 1.00 96.75 444 VAL A O 1
ATOM 3404 N N . GLY A 1 445 ? -15.929 10.792 4.133 1.00 96.12 445 GLY A N 1
ATOM 3405 C CA . GLY A 1 445 ? -14.679 11.547 4.173 1.00 96.12 445 GLY A CA 1
ATOM 3406 C C . GLY A 1 445 ? -14.073 11.654 5.582 1.00 96.12 445 GLY A C 1
ATOM 3407 O O . GLY A 1 445 ? -14.708 11.304 6.576 1.00 96.12 445 GLY A O 1
ATOM 3408 N N . PRO A 1 446 ? -12.838 12.173 5.711 1.00 93.81 446 PRO A N 1
ATOM 3409 C CA . PRO A 1 446 ? -12.092 12.176 6.978 1.00 93.81 446 PRO A CA 1
ATOM 3410 C C . PRO A 1 446 ? -12.698 13.063 8.080 1.00 93.81 446 PRO A C 1
ATOM 3412 O O . PRO A 1 446 ? -12.382 12.891 9.256 1.00 93.81 446 PRO A O 1
ATOM 3415 N N . SER A 1 447 ? -13.539 14.038 7.722 1.00 95.00 447 SER A N 1
ATOM 3416 C CA . SER A 1 447 ? -14.212 14.941 8.674 1.00 95.00 447 SER A CA 1
ATOM 3417 C C . SER A 1 447 ? -15.685 14.606 8.901 1.00 95.00 447 SER A C 1
ATOM 3419 O O . SER A 1 447 ? -16.333 15.260 9.717 1.00 95.00 447 SER A O 1
ATOM 3421 N N . ASP A 1 448 ? -16.207 13.615 8.186 1.00 97.00 448 ASP A N 1
ATOM 3422 C CA . ASP A 1 448 ? -17.597 13.199 8.300 1.00 97.00 448 ASP A CA 1
ATOM 3423 C C . ASP A 1 448 ? -17.794 12.283 9.513 1.00 97.00 448 ASP A C 1
ATOM 3425 O O . ASP A 1 448 ? -16.846 11.738 10.083 1.00 97.00 448 ASP A O 1
ATOM 3429 N N . THR A 1 449 ? -19.051 12.111 9.914 1.00 97.81 449 THR A N 1
ATOM 3430 C CA . THR A 1 449 ? -19.430 11.169 10.967 1.00 97.81 449 THR A CA 1
ATOM 3431 C C . THR A 1 449 ? -19.116 9.737 10.536 1.00 97.81 449 THR A C 1
ATOM 3433 O O . THR A 1 449 ? -19.610 9.260 9.516 1.00 97.81 449 THR A O 1
ATOM 3436 N N . LEU A 1 450 ? -18.312 9.050 11.340 1.00 98.19 450 LEU A N 1
ATOM 3437 C CA . LEU A 1 450 ? -17.848 7.689 11.100 1.00 98.19 450 LEU A CA 1
ATOM 3438 C C . LEU A 1 450 ? -18.831 6.683 11.701 1.00 98.19 450 LEU A C 1
ATOM 3440 O O . LEU A 1 450 ? -19.389 6.934 12.768 1.00 98.19 450 LEU A O 1
ATOM 3444 N N . THR A 1 451 ? -19.004 5.529 11.061 1.00 98.00 451 THR A N 1
ATOM 3445 C CA . THR A 1 451 ? -19.880 4.447 11.532 1.00 98.00 451 THR A CA 1
ATOM 3446 C C . THR A 1 451 ? -19.063 3.275 12.067 1.00 98.00 451 THR A C 1
ATOM 3448 O O . THR A 1 451 ? -18.196 2.737 11.377 1.00 98.00 451 THR A O 1
ATOM 3451 N N . THR A 1 452 ? -19.372 2.842 13.285 1.00 97.44 452 THR A N 1
ATOM 3452 C CA . THR A 1 452 ? -18.848 1.606 13.878 1.00 97.44 452 THR A CA 1
ATOM 3453 C C . THR A 1 452 ? -19.571 0.402 13.272 1.00 97.44 452 THR A C 1
ATOM 3455 O O . THR A 1 452 ? -20.794 0.433 13.134 1.00 97.44 452 THR A O 1
ATOM 3458 N N . ARG A 1 453 ? -18.830 -0.642 12.882 1.00 96.62 453 ARG A N 1
ATOM 3459 C CA . ARG A 1 453 ? -19.361 -1.813 12.149 1.00 96.62 453 ARG A CA 1
ATOM 3460 C C . ARG A 1 453 ? -19.160 -3.138 12.884 1.00 96.62 453 ARG A C 1
ATOM 3462 O O . ARG A 1 453 ? -19.680 -4.162 12.441 1.00 96.62 453 ARG A O 1
ATOM 3469 N N . ALA A 1 454 ? -18.413 -3.140 13.987 1.00 95.94 454 ALA A N 1
ATOM 3470 C CA . ALA A 1 454 ? -18.332 -4.296 14.871 1.00 95.94 454 ALA A CA 1
ATOM 3471 C C . ALA A 1 454 ? -19.708 -4.644 15.470 1.00 95.94 454 ALA A C 1
ATOM 3473 O O . ALA A 1 454 ? -20.479 -3.733 15.777 1.00 95.94 454 ALA A O 1
ATOM 3474 N N . PRO A 1 455 ? -20.004 -5.939 15.704 1.00 97.88 455 PRO A N 1
ATOM 3475 C CA . PRO A 1 455 ? -21.229 -6.351 16.377 1.00 97.88 455 PRO A CA 1
ATOM 3476 C C . PRO A 1 455 ? -21.438 -5.644 17.719 1.00 97.88 455 PRO A C 1
ATOM 3478 O O . PRO A 1 455 ? -20.490 -5.409 18.476 1.00 97.88 455 PRO A O 1
ATOM 3481 N N . LEU A 1 456 ? -22.699 -5.348 18.030 1.00 98.56 456 LEU A N 1
ATOM 3482 C CA . LEU A 1 456 ? -23.106 -4.692 19.271 1.00 98.56 456 LEU A CA 1
ATOM 3483 C C . LEU A 1 456 ? -23.763 -5.686 20.226 1.00 98.56 456 LEU A C 1
ATOM 3485 O O . LEU A 1 456 ? -24.552 -6.522 19.793 1.00 98.56 456 LEU A O 1
ATOM 3489 N N . ARG A 1 457 ? -23.509 -5.536 21.528 1.00 98.44 457 ARG A N 1
ATOM 3490 C CA . ARG A 1 457 ? -24.385 -6.044 22.593 1.00 98.44 457 ARG A CA 1
ATOM 3491 C C . ARG A 1 457 ? -25.438 -5.000 22.897 1.00 98.44 457 ARG A C 1
ATOM 3493 O O . ARG A 1 457 ? -25.086 -3.850 23.149 1.00 98.44 457 ARG A O 1
ATOM 3500 N N . VAL A 1 458 ? -26.705 -5.397 22.858 1.00 98.56 458 VAL A N 1
ATOM 3501 C CA . VAL A 1 458 ? -27.861 -4.502 22.930 1.00 98.56 458 VAL A CA 1
ATOM 3502 C C . VAL A 1 458 ? -28.840 -4.984 23.991 1.00 98.56 458 VAL A C 1
ATOM 3504 O O . VAL A 1 458 ? -29.202 -6.157 24.011 1.00 98.56 458 VAL A O 1
ATOM 3507 N N . TRP A 1 459 ? -29.318 -4.074 24.838 1.00 98.38 459 TRP A N 1
ATOM 3508 C CA . TRP A 1 459 ? -30.417 -4.330 25.773 1.00 98.38 459 TRP A CA 1
ATOM 3509 C C . TRP A 1 459 ? -31.312 -3.101 25.912 1.00 98.38 459 TRP A C 1
ATOM 3511 O O . TRP A 1 459 ? -30.960 -1.993 25.501 1.00 98.38 459 TRP A O 1
ATOM 3521 N N . PHE A 1 460 ? -32.487 -3.298 26.504 1.00 98.44 460 PHE A N 1
ATOM 3522 C CA . PHE A 1 460 ? -33.508 -2.267 26.611 1.00 98.44 460 PHE A CA 1
ATOM 3523 C C . PHE A 1 460 ? -33.867 -1.995 28.064 1.00 98.44 460 PHE A C 1
ATOM 3525 O O . PHE A 1 460 ? -33.854 -2.887 28.914 1.00 98.44 460 PHE A O 1
ATOM 3532 N N . THR A 1 461 ? -34.235 -0.748 28.337 1.00 98.38 461 THR A N 1
ATOM 3533 C CA . THR A 1 461 ? -34.868 -0.358 29.596 1.00 98.38 461 THR A CA 1
ATOM 3534 C C . THR A 1 461 ? -36.171 0.384 29.339 1.00 98.38 461 THR A C 1
ATOM 3536 O O . THR A 1 461 ? -36.225 1.221 28.438 1.00 98.38 461 THR A O 1
ATOM 3539 N N . GLN A 1 462 ? -37.180 0.144 30.169 1.00 97.62 462 GLN A N 1
ATOM 3540 C CA . GLN A 1 462 ? -38.431 0.897 30.222 1.00 97.62 462 GLN A CA 1
ATOM 3541 C C . GLN A 1 462 ? -38.569 1.489 31.625 1.00 97.62 462 GLN A C 1
ATOM 3543 O O . GLN A 1 462 ? -38.414 0.775 32.611 1.00 97.62 462 GLN A O 1
ATOM 3548 N N . ASP A 1 463 ? -38.779 2.802 31.727 1.00 95.88 463 ASP A N 1
ATOM 3549 C CA . ASP A 1 463 ? -38.820 3.520 33.013 1.00 95.88 463 ASP A CA 1
ATOM 3550 C C . ASP A 1 463 ? -37.582 3.279 33.912 1.00 95.88 463 ASP A C 1
ATOM 3552 O O . ASP A 1 463 ? -37.652 3.342 35.138 1.00 95.88 463 ASP A O 1
ATOM 3556 N N . GLY A 1 464 ? -36.425 3.018 33.289 1.00 95.50 464 GLY A N 1
ATOM 3557 C CA . GLY A 1 464 ? -35.156 2.722 33.965 1.00 95.50 464 GLY A CA 1
ATOM 3558 C C . GLY A 1 464 ? -34.959 1.255 34.367 1.00 95.50 464 GLY A C 1
ATOM 3559 O O . GLY A 1 464 ? -33.861 0.899 34.788 1.00 95.50 464 GLY A O 1
ATOM 3560 N N . GLU A 1 465 ? -35.967 0.401 34.194 1.00 97.50 465 GLU A N 1
ATOM 3561 C CA . GLU A 1 465 ? -35.902 -1.033 34.494 1.00 97.50 465 GLU A CA 1
ATOM 3562 C C . GLU A 1 465 ? -35.570 -1.839 33.237 1.00 97.50 465 GLU A C 1
ATOM 3564 O O . GLU A 1 465 ? -36.090 -1.555 32.158 1.00 97.50 465 GLU A O 1
ATOM 3569 N N . ALA A 1 466 ? -34.710 -2.852 33.361 1.00 97.44 466 ALA A N 1
ATOM 3570 C CA . ALA A 1 466 ? -34.351 -3.719 32.240 1.00 97.44 466 ALA A CA 1
ATOM 3571 C C . ALA A 1 466 ? -35.564 -4.526 31.750 1.00 97.44 466 ALA A C 1
ATOM 3573 O O . ALA A 1 466 ? -36.291 -5.121 32.548 1.00 97.44 466 ALA A O 1
ATOM 3574 N N . VAL A 1 467 ? -35.762 -4.569 30.433 1.00 97.62 467 VAL A N 1
ATOM 3575 C CA . VAL A 1 467 ? -36.850 -5.310 29.783 1.00 97.62 467 VAL A CA 1
ATOM 3576 C C . VAL A 1 467 ? -36.323 -6.118 28.603 1.00 97.62 467 VAL A C 1
ATOM 3578 O O . VAL A 1 467 ? -35.364 -5.720 27.943 1.00 97.62 467 VAL A O 1
ATOM 3581 N N . GLY A 1 468 ? -36.975 -7.247 28.326 1.00 95.69 468 GLY A N 1
ATOM 3582 C CA . GLY A 1 468 ? -36.565 -8.148 27.253 1.00 95.69 468 GLY A CA 1
ATOM 3583 C C . GLY A 1 468 ? -35.274 -8.915 27.557 1.00 95.69 468 GLY A C 1
ATOM 3584 O O . GLY A 1 468 ? -34.880 -9.070 28.715 1.00 95.69 468 GLY A O 1
ATOM 3585 N N . GLN A 1 469 ? -34.641 -9.429 26.504 1.00 96.81 469 GLN A N 1
ATOM 3586 C CA . GLN A 1 469 ? -33.349 -10.112 26.556 1.00 96.81 469 GLN A CA 1
ATOM 3587 C C . GLN A 1 469 ? -32.245 -9.286 25.887 1.00 96.81 469 GLN A C 1
ATOM 3589 O O . GLN A 1 469 ? -32.505 -8.518 24.961 1.00 96.81 469 GLN A O 1
ATOM 3594 N N . GLU A 1 470 ? -31.009 -9.463 26.354 1.00 97.75 470 GLU A N 1
ATOM 3595 C CA . GLU A 1 470 ? -29.822 -8.922 25.688 1.00 97.75 470 GLU A CA 1
ATOM 3596 C C . GLU A 1 470 ? -29.570 -9.677 24.376 1.00 97.75 470 GLU A C 1
ATOM 3598 O O . GLU A 1 470 ? -29.683 -10.906 24.325 1.00 97.75 470 GLU A O 1
ATOM 3603 N N . LEU A 1 471 ? -29.220 -8.945 23.321 1.00 97.88 471 LEU A N 1
ATOM 3604 C CA . LEU A 1 471 ? -28.960 -9.479 21.988 1.00 97.88 471 LEU A CA 1
ATOM 3605 C C . LEU A 1 471 ? -27.575 -9.068 21.491 1.00 97.88 471 LEU A C 1
ATOM 3607 O O . LEU A 1 471 ? -27.125 -7.952 21.743 1.00 97.88 471 LEU A O 1
ATOM 3611 N N . THR A 1 472 ? -26.948 -9.940 20.701 1.00 98.25 472 THR A N 1
ATOM 3612 C CA . THR A 1 472 ? -25.840 -9.551 19.822 1.00 98.25 472 THR A CA 1
ATOM 3613 C C . THR A 1 472 ? -26.406 -9.196 18.452 1.00 98.25 472 THR A C 1
ATOM 3615 O O . THR A 1 472 ? -27.123 -9.999 17.856 1.00 98.25 472 THR A O 1
ATOM 3618 N N . VAL A 1 473 ? -26.076 -8.011 17.943 1.00 98.19 473 VAL A N 1
ATOM 3619 C CA . VAL A 1 473 ? -26.599 -7.484 16.678 1.00 98.19 473 VAL A CA 1
ATOM 3620 C C . VAL A 1 473 ? -25.441 -7.169 15.738 1.00 98.19 473 VAL A C 1
ATOM 3622 O O . VAL A 1 473 ? -24.583 -6.344 16.050 1.00 98.19 473 VAL A O 1
ATOM 3625 N N . SER A 1 474 ? -25.402 -7.833 14.584 1.00 97.44 474 SER A N 1
ATOM 3626 C CA . SER A 1 474 ? -24.387 -7.603 13.549 1.00 97.44 474 SER A CA 1
ATOM 3627 C C . SER A 1 474 ? -24.739 -6.408 12.659 1.00 97.44 474 SER A C 1
ATOM 3629 O O . SER A 1 474 ? -25.907 -6.053 12.503 1.00 97.44 474 SER A O 1
ATOM 3631 N N . PHE A 1 475 ? -23.720 -5.791 12.060 1.00 97.50 475 PHE A N 1
ATOM 3632 C CA . PHE A 1 475 ? -23.893 -4.696 11.109 1.00 97.50 475 PHE A CA 1
ATOM 3633 C C . PHE A 1 475 ? -24.377 -5.211 9.746 1.00 97.50 475 PHE A C 1
ATOM 3635 O O . PHE A 1 475 ? -23.744 -6.075 9.139 1.00 97.50 475 PHE A O 1
ATOM 3642 N N . ASP A 1 476 ? -25.471 -4.647 9.242 1.00 97.06 476 ASP A N 1
ATOM 3643 C CA . ASP A 1 476 ? -25.958 -4.847 7.880 1.00 97.06 476 ASP A CA 1
ATOM 3644 C C . ASP A 1 476 ? -25.369 -3.758 6.972 1.00 97.06 476 ASP A C 1
ATOM 3646 O O . ASP A 1 476 ? -25.762 -2.587 7.016 1.00 97.06 476 ASP A O 1
ATOM 3650 N N . ALA A 1 477 ? -24.420 -4.149 6.120 1.00 93.12 477 ALA A N 1
ATOM 3651 C CA . ALA A 1 477 ? -23.751 -3.233 5.201 1.00 93.12 477 ALA A CA 1
ATOM 3652 C C . ALA A 1 477 ? -24.677 -2.653 4.119 1.00 93.12 477 ALA A C 1
ATOM 3654 O O . ALA A 1 477 ? -24.426 -1.542 3.655 1.00 93.12 477 ALA A O 1
ATOM 3655 N N . ALA A 1 478 ? -25.742 -3.361 3.727 1.00 94.69 478 ALA A N 1
ATOM 3656 C CA . ALA A 1 478 ? -26.692 -2.869 2.732 1.00 94.69 478 ALA A CA 1
ATOM 3657 C C . ALA A 1 478 ? -27.594 -1.769 3.310 1.00 94.69 478 ALA A C 1
ATOM 3659 O O . ALA A 1 478 ? -27.983 -0.848 2.591 1.00 94.69 478 ALA A O 1
ATOM 3660 N N . ARG A 1 479 ? -27.898 -1.845 4.611 1.00 95.81 479 ARG A N 1
ATOM 3661 C CA . ARG A 1 479 ? -28.713 -0.847 5.330 1.00 95.81 479 ARG A CA 1
ATOM 3662 C C . ARG A 1 479 ? -27.888 0.217 6.050 1.00 95.81 479 ARG A C 1
ATOM 3664 O O . ARG A 1 479 ? -28.428 1.243 6.471 1.00 95.81 479 ARG A O 1
ATOM 3671 N N . GLY A 1 480 ? -26.584 -0.012 6.192 1.00 96.50 480 GLY A N 1
ATOM 3672 C CA . GLY A 1 480 ? -25.680 0.875 6.917 1.00 96.50 480 GLY A CA 1
ATOM 3673 C C . GLY A 1 480 ? -26.082 1.029 8.386 1.00 96.50 480 GLY A C 1
ATOM 3674 O O . GLY A 1 480 ? -26.055 2.143 8.911 1.00 96.50 480 GLY A O 1
ATOM 3675 N N . ALA A 1 481 ? -26.550 -0.051 9.016 1.00 98.06 481 ALA A N 1
ATOM 3676 C CA . ALA A 1 481 ? -27.033 -0.067 10.396 1.00 98.06 481 ALA A CA 1
ATOM 3677 C C . ALA A 1 481 ? -26.945 -1.478 10.993 1.00 98.06 481 ALA A C 1
ATOM 3679 O O . ALA A 1 481 ? -26.894 -2.465 10.267 1.00 98.06 481 ALA A O 1
ATOM 3680 N N . HIS A 1 482 ? -26.980 -1.583 12.317 1.00 98.50 482 HIS A N 1
ATOM 3681 C CA . HIS A 1 482 ? -27.229 -2.847 13.008 1.00 98.50 482 HIS A CA 1
ATOM 3682 C C . HIS A 1 482 ? -28.739 -3.035 13.098 1.00 98.50 482 HIS A C 1
ATOM 3684 O O . HIS A 1 482 ? -29.439 -2.134 13.558 1.00 98.50 482 HIS A O 1
ATOM 3690 N N . VAL A 1 483 ? -29.247 -4.172 12.635 1.00 98.00 483 VAL A N 1
ATOM 3691 C CA . VAL A 1 483 ? -30.691 -4.399 12.495 1.00 98.00 483 VAL A CA 1
ATOM 3692 C C . VAL A 1 483 ? -31.119 -5.538 13.402 1.00 98.00 483 VAL A C 1
ATOM 3694 O O . VAL A 1 483 ? -30.520 -6.611 13.370 1.00 98.00 483 VAL A O 1
ATOM 3697 N N . LEU A 1 484 ? -32.157 -5.307 14.204 1.00 97.50 484 LEU A N 1
ATOM 3698 C CA . LEU A 1 484 ? -32.759 -6.324 15.067 1.00 97.50 484 LEU A CA 1
ATOM 3699 C C . LEU A 1 484 ? -34.288 -6.252 15.015 1.00 97.50 484 LEU A C 1
ATOM 3701 O O . LEU A 1 484 ? -34.854 -5.165 14.909 1.00 97.50 484 LEU A O 1
ATOM 3705 N N . THR A 1 485 ? -34.961 -7.391 15.158 1.00 96.31 485 THR A N 1
ATOM 3706 C CA . THR A 1 485 ? -36.420 -7.445 15.324 1.00 96.31 485 THR A CA 1
ATOM 3707 C C . THR A 1 485 ? -36.778 -7.202 16.787 1.00 96.31 485 THR A C 1
ATOM 3709 O O . THR A 1 485 ? -36.264 -7.885 17.675 1.00 96.31 485 THR A O 1
ATOM 3712 N N . LEU A 1 486 ? -37.702 -6.285 17.083 1.00 94.50 486 LEU A N 1
ATOM 3713 C CA . LEU A 1 486 ? -38.106 -6.019 18.476 1.00 94.50 486 LEU A CA 1
ATOM 3714 C C . LEU A 1 486 ? -38.759 -7.244 19.141 1.00 94.50 486 LEU A C 1
ATOM 3716 O O . LEU A 1 486 ? -38.608 -7.460 20.344 1.00 94.50 486 LEU A O 1
ATOM 3720 N N . ALA A 1 487 ? -39.431 -8.087 18.350 1.00 94.06 487 ALA A N 1
ATOM 3721 C CA . ALA A 1 487 ? -39.993 -9.350 18.821 1.00 94.06 487 ALA A CA 1
ATOM 3722 C C . ALA A 1 487 ? -38.912 -10.309 19.349 1.00 94.06 487 ALA A C 1
ATOM 3724 O O . ALA A 1 487 ? -39.128 -10.959 20.372 1.00 94.06 487 ALA A O 1
ATOM 3725 N N . ASP A 1 488 ? -37.740 -10.344 18.706 1.00 93.88 488 ASP A N 1
ATOM 3726 C CA . ASP A 1 488 ? -36.609 -11.167 19.146 1.00 93.88 488 ASP A CA 1
ATOM 3727 C C . ASP A 1 488 ? -36.043 -10.658 20.471 1.00 93.88 488 ASP A C 1
ATOM 3729 O O . ASP A 1 488 ? -35.585 -11.448 21.290 1.00 93.88 488 ASP A O 1
ATOM 3733 N N . ALA A 1 489 ? -36.119 -9.352 20.735 1.00 94.12 489 ALA A N 1
ATOM 3734 C CA . ALA A 1 489 ? -35.719 -8.784 22.019 1.00 94.12 489 ALA A CA 1
ATOM 3735 C C . ALA A 1 489 ? -36.734 -9.073 23.140 1.00 94.12 489 ALA A C 1
ATOM 3737 O O . ALA A 1 489 ? -36.399 -8.927 24.314 1.00 94.12 489 ALA A O 1
ATOM 3738 N N . GLY A 1 490 ? -37.966 -9.485 22.816 1.00 95.88 490 GLY A N 1
ATOM 3739 C CA . GLY A 1 490 ? -39.018 -9.739 23.804 1.00 95.88 490 GLY A CA 1
ATOM 3740 C C . GLY A 1 490 ? -39.400 -8.497 24.616 1.00 95.88 490 GLY A C 1
ATOM 3741 O O . GLY A 1 490 ? -39.757 -8.616 25.791 1.00 95.88 490 GLY A O 1
ATOM 3742 N N . VAL A 1 491 ? -39.270 -7.309 24.022 1.00 95.31 491 VAL A N 1
ATOM 3743 C CA . VAL A 1 491 ? -39.556 -6.035 24.692 1.00 95.31 491 VAL A CA 1
ATOM 3744 C C . VAL A 1 491 ? -41.053 -5.706 24.657 1.00 95.31 491 VAL A C 1
ATOM 3746 O O . VAL A 1 491 ? -41.737 -6.052 23.693 1.00 95.31 491 VAL A O 1
ATOM 3749 N N . PRO A 1 492 ? -41.593 -5.068 25.710 1.00 92.94 492 PRO A N 1
ATOM 3750 C CA . PRO A 1 492 ? -42.983 -4.628 25.734 1.00 92.94 492 PRO A CA 1
ATOM 3751 C C . PRO A 1 492 ? -43.215 -3.435 24.798 1.00 92.94 492 PRO A C 1
ATOM 3753 O O . PRO A 1 492 ? -42.291 -2.686 24.483 1.00 92.94 492 PRO A O 1
ATOM 3756 N N . ASP A 1 493 ? -44.477 -3.213 24.428 1.00 91.19 493 ASP A N 1
ATOM 3757 C CA . ASP A 1 493 ? -44.889 -1.983 23.752 1.00 91.19 493 ASP A CA 1
ATOM 3758 C C . ASP A 1 493 ? -44.649 -0.757 24.658 1.00 91.19 493 ASP A C 1
ATOM 3760 O O . ASP A 1 493 ? -44.887 -0.796 25.872 1.00 91.19 493 ASP A O 1
ATOM 3764 N N . GLY A 1 494 ? -44.241 0.365 24.062 1.00 91.88 494 GLY A N 1
ATOM 3765 C CA . GLY A 1 494 ? -44.109 1.656 24.741 1.00 91.88 494 GLY A CA 1
ATOM 3766 C C . GLY A 1 494 ? -42.769 2.341 24.488 1.00 91.88 494 GLY A C 1
ATOM 3767 O O . GLY A 1 494 ? -41.977 1.898 23.665 1.00 91.88 494 GLY A O 1
ATOM 3768 N N . ALA A 1 495 ? -42.528 3.442 25.204 1.00 95.50 495 ALA A N 1
ATOM 3769 C CA . ALA A 1 495 ? -41.258 4.157 25.134 1.00 95.50 495 ALA A CA 1
ATOM 3770 C C . ALA A 1 495 ? -40.150 3.308 25.768 1.00 95.50 495 ALA A C 1
ATOM 3772 O O . ALA A 1 495 ? -40.264 2.903 26.930 1.00 95.50 495 ALA A O 1
ATOM 3773 N N . LEU A 1 496 ? -39.087 3.056 25.009 1.00 97.50 496 LEU A N 1
ATOM 3774 C CA . LEU A 1 496 ? -37.925 2.297 25.459 1.00 97.50 496 LEU A CA 1
ATOM 3775 C C . LEU A 1 496 ? -36.674 3.173 25.365 1.00 97.50 496 LEU A C 1
ATOM 3777 O O . LEU A 1 496 ? -36.600 4.109 24.572 1.00 97.50 496 LEU A O 1
ATOM 3781 N N . THR A 1 497 ? -35.656 2.825 26.140 1.00 98.31 497 THR A N 1
ATOM 3782 C CA . THR A 1 497 ? -34.282 3.280 25.917 1.00 98.31 497 THR A CA 1
ATOM 3783 C C . THR A 1 497 ? -33.460 2.065 25.539 1.00 98.31 497 THR A C 1
ATOM 3785 O O . THR A 1 497 ? -33.406 1.099 26.303 1.00 98.31 497 THR A O 1
ATOM 3788 N N . VAL A 1 498 ? -32.830 2.111 24.372 1.00 98.50 498 VAL A N 1
ATOM 3789 C CA . VAL A 1 498 ? -31.857 1.107 23.955 1.00 98.50 498 VAL A CA 1
ATOM 3790 C C . VAL A 1 498 ? -30.478 1.496 24.471 1.00 98.50 498 VAL A C 1
ATOM 3792 O O . VAL A 1 498 ? -30.104 2.671 24.466 1.00 98.50 498 VAL A O 1
ATOM 3795 N N . HIS A 1 499 ? -29.730 0.501 24.922 1.00 98.50 499 HIS A N 1
ATOM 3796 C CA . HIS A 1 499 ? -28.348 0.612 25.360 1.00 98.50 499 HIS A CA 1
ATOM 3797 C C . HIS A 1 499 ? -27.503 -0.307 24.491 1.00 98.50 499 HIS A C 1
ATOM 3799 O O . HIS A 1 499 ? -27.932 -1.422 24.190 1.00 98.50 499 HIS A O 1
ATOM 3805 N N . ALA A 1 500 ? -26.321 0.149 24.088 1.00 98.38 500 ALA A N 1
ATOM 3806 C CA . ALA A 1 500 ? -25.416 -0.653 23.284 1.00 98.38 500 ALA A CA 1
ATOM 3807 C C . ALA A 1 500 ? -23.944 -0.400 23.619 1.00 98.38 500 ALA A C 1
ATOM 3809 O O . ALA A 1 500 ? -23.544 0.722 23.924 1.00 98.38 500 ALA A O 1
ATOM 3810 N N . HIS A 1 501 ? -23.126 -1.439 23.500 1.00 98.25 501 HIS A N 1
ATOM 3811 C CA . HIS A 1 501 ? -21.664 -1.349 23.436 1.00 98.25 501 HIS A CA 1
ATOM 3812 C C . HIS A 1 501 ? -21.133 -2.386 22.440 1.00 98.25 501 HIS A C 1
ATOM 3814 O O . HIS A 1 501 ? -21.905 -3.223 21.967 1.00 98.25 501 HIS A O 1
ATOM 3820 N N . LEU A 1 502 ? -19.838 -2.356 22.097 1.00 98.00 502 LEU A N 1
ATOM 3821 C CA . LEU A 1 502 ? -19.305 -3.396 21.211 1.00 98.00 502 LEU A CA 1
ATOM 3822 C C . LEU A 1 502 ? -19.342 -4.742 21.921 1.00 98.00 502 LEU A C 1
ATOM 3824 O O . LEU A 1 502 ? -18.983 -4.837 23.093 1.00 98.00 502 LEU A O 1
ATOM 3828 N N . GLU A 1 503 ? -19.715 -5.794 21.200 1.00 97.75 503 GLU A N 1
ATOM 3829 C CA . GLU A 1 503 ? -19.780 -7.150 21.746 1.00 97.75 503 GLU A CA 1
ATOM 3830 C C . GLU A 1 503 ? -18.448 -7.596 22.362 1.00 97.75 503 GLU A C 1
ATOM 3832 O O . GLU A 1 503 ? -18.439 -8.278 23.389 1.00 97.75 503 GLU A O 1
ATOM 3837 N N . ALA A 1 504 ? -17.344 -7.174 21.741 1.00 95.81 504 ALA A N 1
ATOM 3838 C CA . ALA A 1 504 ? -15.982 -7.508 22.129 1.00 95.81 504 ALA A CA 1
ATOM 3839 C C . ALA A 1 504 ? -15.428 -6.659 23.291 1.00 95.81 504 ALA A C 1
ATOM 3841 O O . ALA A 1 504 ? -14.297 -6.896 23.709 1.00 95.81 504 ALA A O 1
ATOM 3842 N N . ASP A 1 505 ? -16.173 -5.673 23.806 1.00 96.69 505 ASP A N 1
ATOM 3843 C CA . ASP A 1 505 ? -15.693 -4.834 24.909 1.00 96.69 505 ASP A CA 1
ATOM 3844 C C . ASP A 1 505 ? -15.482 -5.656 26.186 1.00 96.69 505 ASP A C 1
ATOM 3846 O O . ASP A 1 505 ? -16.404 -6.291 26.697 1.00 96.69 505 ASP A O 1
ATOM 3850 N N . ILE A 1 506 ? -14.263 -5.593 26.724 1.00 94.56 506 ILE A N 1
ATOM 3851 C CA . ILE A 1 506 ? -13.889 -6.181 28.018 1.00 94.56 506 ILE A CA 1
ATOM 3852 C C . ILE A 1 506 ? -14.316 -5.243 29.148 1.00 94.56 506 ILE A C 1
ATOM 3854 O O . ILE A 1 506 ? -14.843 -5.684 30.167 1.00 94.56 506 ILE A O 1
ATOM 3858 N N . GLU A 1 507 ? -14.131 -3.936 28.941 1.00 93.88 507 GLU A N 1
ATOM 3859 C CA . GLU A 1 507 ? -14.687 -2.877 29.784 1.00 93.88 507 GLU A CA 1
ATOM 3860 C C . GLU A 1 507 ? -15.697 -2.046 28.974 1.00 93.88 507 GLU A C 1
ATOM 3862 O O . GLU A 1 507 ? -15.297 -1.114 28.271 1.00 93.88 507 GLU A O 1
ATOM 3867 N N . PRO A 1 508 ? -17.002 -2.378 29.038 1.00 95.19 508 PRO A N 1
ATOM 3868 C CA . PRO A 1 508 ? -18.026 -1.766 28.196 1.00 95.19 508 PRO A CA 1
ATOM 3869 C C . PRO A 1 508 ? -18.091 -0.243 28.291 1.00 95.19 508 PRO A C 1
ATOM 3871 O O . PRO A 1 508 ? -18.251 0.327 29.373 1.00 95.19 508 PRO A O 1
ATOM 3874 N N . HIS A 1 509 ? -18.071 0.418 27.133 1.00 95.69 509 HIS A N 1
ATOM 3875 C CA . HIS A 1 509 ? -18.460 1.820 27.012 1.00 95.69 509 HIS A CA 1
ATOM 3876 C C . HIS A 1 509 ? -19.880 1.893 26.444 1.00 95.69 509 HIS A C 1
ATOM 3878 O O . HIS A 1 509 ? -20.092 1.676 25.253 1.00 95.69 509 HIS A O 1
ATOM 3884 N N . VAL A 1 510 ? -20.853 2.162 27.315 1.00 97.81 510 VAL A N 1
ATOM 3885 C CA . VAL A 1 510 ? -22.279 2.085 26.977 1.00 97.81 510 VAL A CA 1
ATOM 3886 C C . VAL A 1 510 ? -22.772 3.379 26.338 1.00 97.81 510 VAL A C 1
ATOM 3888 O O . VAL A 1 510 ? -22.698 4.450 26.940 1.00 97.81 510 VAL A O 1
ATOM 3891 N N . TYR A 1 511 ? -23.352 3.250 25.149 1.00 98.38 511 TYR A N 1
ATOM 3892 C CA . TYR A 1 511 ? -24.112 4.285 24.460 1.00 98.38 511 TYR A CA 1
ATOM 3893 C C . TYR A 1 511 ? -25.607 4.039 24.639 1.00 98.38 511 TYR A C 1
ATOM 3895 O O . TYR A 1 511 ? -26.040 2.895 24.756 1.00 98.38 511 TYR A O 1
ATOM 3903 N N . THR A 1 512 ? -26.410 5.102 24.647 1.00 98.31 512 THR A N 1
ATOM 3904 C CA . THR A 1 512 ? -27.861 4.993 24.860 1.00 98.31 512 THR A CA 1
ATOM 3905 C C . THR A 1 512 ? -28.631 5.852 23.872 1.00 98.31 512 THR A C 1
ATOM 3907 O O . THR A 1 512 ? -28.150 6.915 23.478 1.00 98.31 512 THR A O 1
ATOM 3910 N N . ALA A 1 513 ? -29.821 5.399 23.483 1.00 98.31 513 ALA A N 1
ATOM 3911 C CA . ALA A 1 513 ? -30.718 6.130 22.596 1.00 98.31 513 ALA A CA 1
ATOM 3912 C C . ALA A 1 513 ? -32.188 5.871 22.966 1.00 98.31 513 ALA A C 1
ATOM 3914 O O . ALA A 1 513 ? -32.533 4.750 23.349 1.00 98.31 513 ALA A O 1
ATOM 3915 N N . PRO A 1 514 ? -33.079 6.869 22.860 1.00 97.81 514 PRO A N 1
ATOM 3916 C CA . PRO A 1 514 ? -34.512 6.632 22.988 1.00 97.81 514 PRO A CA 1
ATOM 3917 C C . PRO A 1 514 ? -35.051 5.886 21.758 1.00 97.81 514 PRO A C 1
ATOM 3919 O O . PRO A 1 514 ? -34.667 6.184 20.628 1.00 97.81 514 PRO A O 1
ATOM 3922 N N . VAL A 1 515 ? -35.987 4.965 21.980 1.00 96.00 515 VAL A N 1
ATOM 3923 C CA . VAL A 1 515 ? -36.800 4.307 20.950 1.00 96.00 515 VAL A CA 1
ATOM 3924 C C . VAL A 1 515 ? -38.232 4.800 21.142 1.00 96.00 515 VAL A C 1
ATOM 3926 O O . VAL A 1 515 ? -38.856 4.509 22.167 1.00 96.00 515 VAL A O 1
ATOM 3929 N N . ASN A 1 516 ? -38.708 5.610 20.194 1.00 86.06 516 ASN A N 1
ATOM 3930 C CA . ASN A 1 516 ? -40.021 6.263 20.253 1.00 86.06 516 ASN A CA 1
ATOM 3931 C C . ASN A 1 516 ? -41.037 5.625 19.316 1.00 86.06 516 ASN A C 1
ATOM 3933 O O . ASN A 1 516 ? -40.622 5.228 18.204 1.00 86.06 516 ASN A O 1
#

Sequence (516 aa):
EYFYQAEGAPIFGMFIQSGGGDSSPAGDRLGHPGPARIELLGTDAAPRLYALYQDLEWRDEAAIEVRSRRVDLNYAALGYEDSEEFKSGSGLPYIWGAWQCNVGQGDDANPATSSEGKPKSCADVKQLLETLDEPIPHPEMHQTLLTAAMFGEVALITLPGEPTYSVIKYLRDQVATREVDGAPVEVLAFGYSQDHLLYLTHPDDWFQGGYESEMSLWGPFAAKFFVDRQMATLDTILAGEDGPVFAEESPPLGSPGTFTPRGYERSTNPGDVIAEAPGKLERGQTARFSWGGGDPSLGSPYVVVEVDQGNGEFAPQPSPSGWPGTYLDNTRYHMITRVAPDPAPNGKVLDERAHVWMVDWQIPLDFPAGYARLRATGSYWDGAAPASYEVVSAPIYVRGVDGGALEATPAGDELELRLTAPGVPFVGDDKYPEGGFRLLDPTVGPSDTLTTRAPLRVWFTQDGEAVGQELTVSFDAARGAHVLTLADAGVPDGALTVHAHLEADIEPHVYTAPVN